Protein 1KZ1 (pdb70)

Nearest PDB structures (foldseek):
  1kz1-assembly1_C  TM=1.007E+00  e=3.378E-30  Schizosaccharomyces pombe
  1kyv-assembly1_E  TM=9.933E-01  e=1.433E-27  Schizosaccharomyces pombe
  1kz9-assembly1_E  TM=9.933E-01  e=2.061E-27  Schizosaccharomyces pombe
  1kz6-assembly1_E  TM=9.945E-01  e=3.344E-27  Schizosaccharomyces pombe
  1kz4-assembly1_E  TM=9.949E-01  e=1.191E-26  Schizosaccharomyces pombe

CATH classification: 3.40.50.960

Structure (mmCIF, N/CA/C/O backbone):
data_1KZ1
#
_entry.id   1KZ1
#
_cell.length_a   110.568
_cell.length_b   144.017
_cell.length_c   126.355
_cell.angle_alpha   90.00
_cell.angle_beta   90.00
_cell.angle_gamma   90.00
#
_symmetry.space_group_name_H-M   'C 2 2 21'
#
loop_
_entity.id
_entity.type
_entity.pdbx_description
1 polymer '6,7-Dimethyl-8-ribityllumazine Synthase'
2 water water
#
loop_
_atom_site.group_PDB
_atom_site.id
_atom_site.type_symbol
_atom_site.label_atom_id
_atom_site.label_alt_id
_atom_site.label_comp_id
_atom_site.label_asym_id
_atom_site.label_entity_id
_atom_site.label_seq_id
_atom_site.pdbx_PDB_ins_code
_atom_site.Cartn_x
_atom_site.Cartn_y
_atom_site.Cartn_z
_atom_site.occupancy
_atom_site.B_iso_or_equiv
_atom_site.auth_seq_id
_atom_site.auth_comp_id
_atom_site.auth_asym_id
_atom_site.auth_atom_id
_atom_site.pdbx_PDB_model_num
ATOM 1 N N . ASN A 1 9 ? 81.256 11.335 41.504 1.00 99.10 9 ASN A N 1
ATOM 2 C CA . ASN A 1 9 ? 82.145 10.269 40.967 1.00 100.05 9 ASN A CA 1
ATOM 3 C C . ASN A 1 9 ? 83.536 10.293 41.595 1.00 99.97 9 ASN A C 1
ATOM 4 O O . ASN A 1 9 ? 83.952 9.308 42.198 1.00 101.40 9 ASN A O 1
ATOM 9 N N . PRO A 1 10 ? 84.286 11.402 41.447 1.00 99.29 10 PRO A N 1
ATOM 10 C CA . PRO A 1 10 ? 85.613 11.394 42.069 1.00 98.11 10 PRO A CA 1
ATOM 11 C C . PRO A 1 10 ? 85.440 11.191 43.575 1.00 97.18 10 PRO A C 1
ATOM 12 O O . PRO A 1 10 ? 84.374 11.476 44.121 1.00 96.00 10 PRO A O 1
ATOM 16 N N . SER A 1 11 ? 86.480 10.707 44.246 1.00 97.30 11 SER A N 1
ATOM 17 C CA . SER A 1 11 ? 86.395 10.462 45.681 1.00 96.95 11 SER A CA 1
ATOM 18 C C . SER A 1 11 ? 86.816 11.613 46.606 1.00 96.19 11 SER A C 1
ATOM 19 O O . SER A 1 11 ? 85.980 12.298 47.208 1.00 97.34 11 SER A O 1
ATOM 22 N N . ASP A 1 12 ? 88.126 11.804 46.701 1.00 93.47 12 ASP A N 1
ATOM 23 C CA . ASP A 1 12 ? 88.770 12.770 47.568 1.00 89.52 12 ASP A CA 1
ATOM 24 C C . ASP A 1 12 ? 89.820 13.524 46.756 1.00 85.43 12 ASP A C 1
ATOM 25 O O . ASP A 1 12 ? 90.962 13.074 46.622 1.00 85.82 12 ASP A O 1
ATOM 30 N N . LEU A 1 13 ? 89.402 14.663 46.204 1.00 78.77 13 LEU A N 1
ATOM 31 C CA . LEU A 1 13 ? 90.236 15.535 45.375 1.00 67.95 13 LEU A CA 1
ATOM 32 C C . LEU A 1 13 ? 91.091 16.472 46.203 1.00 60.76 13 LEU A C 1
ATOM 33 O O . LEU A 1 13 ? 90.584 17.261 46.992 1.00 59.10 13 LEU A O 1
ATOM 38 N N . LYS A 1 14 ? 92.393 16.398 45.986 1.00 53.55 14 LYS A N 1
ATOM 39 C CA . LYS A 1 14 ? 93.346 17.203 46.726 1.00 49.21 14 LYS A CA 1
ATOM 40 C C . LYS A 1 14 ? 94.180 18.038 45.764 1.00 46.66 14 LYS A C 1
ATOM 41 O O . LYS A 1 14 ? 94.704 17.531 44.784 1.00 47.38 14 LYS A O 1
ATOM 47 N N . GLY A 1 15 ? 94.299 19.324 46.051 1.00 41.37 15 GLY A N 1
ATOM 48 C CA . GLY A 1 15 ? 95.046 20.198 45.175 1.00 42.03 15 GLY A CA 1
ATOM 49 C C . GLY A 1 15 ? 95.974 21.111 45.941 1.00 43.67 15 GLY A C 1
ATOM 50 O O . GLY A 1 15 ? 95.869 22.345 45.860 1.00 38.92 15 GLY A O 1
ATOM 51 N N . PRO A 1 16 ? 96.920 20.521 46.695 1.00 43.37 16 PRO A N 1
ATOM 52 C CA . PRO A 1 16 ? 97.880 21.305 47.482 1.00 45.03 16 PRO A CA 1
ATOM 53 C C . PRO A 1 16 ? 98.714 22.292 46.654 1.00 43.73 16 PRO A C 1
ATOM 54 O O . PRO A 1 16 ? 99.239 23.251 47.190 1.00 44.41 16 PRO A O 1
ATOM 58 N N . GLU A 1 17 ? 98.825 22.072 45.352 1.00 44.66 17 GLU A N 1
ATOM 59 C CA . GLU A 1 17 ? 99.594 22.983 44.503 1.00 49.14 17 GLU A CA 1
ATOM 60 C C . GLU A 1 17 ? 98.687 23.877 43.656 1.00 46.19 17 GLU A C 1
ATOM 61 O O . GLU A 1 17 ? 99.183 24.665 42.844 1.00 44.90 17 GLU A O 1
ATOM 67 N N . LEU A 1 18 ? 97.368 23.768 43.833 1.00 43.19 18 LEU A N 1
ATOM 68 C CA . LEU A 1 18 ? 96.463 24.603 43.038 1.00 39.75 18 LEU A CA 1
ATOM 69 C C . LEU A 1 18 ? 96.550 26.063 43.429 1.00 36.86 18 LEU A C 1
ATOM 70 O O . LEU A 1 18 ? 96.731 26.395 44.598 1.00 36.58 18 LEU A O 1
ATOM 75 N N . ARG A 1 19 ? 96.457 26.936 42.439 1.00 33.87 19 ARG A N 1
ATOM 76 C CA . ARG A 1 19 ? 96.454 28.372 42.693 1.00 36.35 19 ARG A CA 1
ATOM 77 C C . ARG A 1 19 ? 95.028 28.741 42.282 1.00 34.56 19 ARG A C 1
ATOM 78 O O . ARG A 1 19 ? 94.628 28.538 41.132 1.00 34.86 19 ARG A O 1
ATOM 86 N N . ILE A 1 20 ? 94.254 29.270 43.216 1.00 34.94 20 ILE A N 1
ATOM 87 C CA . ILE A 1 20 ? 92.860 29.589 42.937 1.00 32.78 20 ILE A CA 1
ATOM 88 C C . ILE A 1 20 ? 92.599 31.066 43.080 1.00 34.16 20 ILE A C 1
ATOM 89 O O . ILE A 1 20 ? 93.067 31.707 44.012 1.00 35.70 20 ILE A O 1
ATOM 94 N N . LEU A 1 21 ? 91.838 31.613 42.147 1.00 35.65 21 LEU A N 1
ATOM 95 C CA . LEU A 1 21 ? 91.481 33.010 42.236 1.00 31.24 21 LEU A CA 1
ATOM 96 C C . LEU A 1 21 ? 89.983 33.118 42.573 1.00 35.01 21 LEU A C 1
ATOM 97 O O . LEU A 1 21 ? 89.147 32.424 41.984 1.00 33.55 21 LEU A O 1
ATOM 102 N N . ILE A 1 22 ? 89.654 33.944 43.553 1.00 30.85 22 ILE A N 1
ATOM 103 C CA . ILE A 1 22 ? 88.257 34.202 43.848 1.00 31.95 22 ILE A CA 1
ATOM 104 C C . ILE A 1 22 ? 88.079 35.701 43.625 1.00 31.34 22 ILE A C 1
ATOM 105 O O . ILE A 1 22 ? 88.808 36.512 44.210 1.00 31.18 22 ILE A O 1
ATOM 110 N N . VAL A 1 23 ? 87.175 36.079 42.731 1.00 25.26 23 VAL A N 1
ATOM 111 C CA . VAL A 1 23 ? 86.871 37.509 42.521 1.00 26.62 23 VAL A CA 1
ATOM 112 C C . VAL A 1 23 ? 85.413 37.629 42.975 1.00 30.01 23 VAL A C 1
ATOM 113 O O . VAL A 1 23 ? 84.561 36.845 42.565 1.00 28.03 23 VAL A O 1
ATOM 117 N N . HIS A 1 24 ? 85.118 38.586 43.835 1.00 25.62 24 HIS A N 1
ATOM 118 C CA . HIS A 1 24 ? 83.750 38.699 44.317 1.00 27.75 24 HIS A CA 1
ATOM 119 C C . HIS A 1 24 ? 83.348 40.157 44.276 1.00 28.62 24 HIS A C 1
ATOM 120 O O . HIS A 1 24 ? 84.192 41.060 44.396 1.00 30.22 24 HIS A O 1
ATOM 127 N N . ALA A 1 25 ? 82.064 40.381 44.063 1.00 27.91 25 ALA A N 1
ATOM 128 C CA . ALA A 1 25 ? 81.523 41.723 43.993 1.00 29.42 25 ALA A CA 1
ATOM 129 C C . ALA A 1 25 ? 81.348 42.145 45.450 1.00 31.53 25 ALA A C 1
ATOM 130 O O . ALA A 1 25 ? 81.531 41.334 46.367 1.00 28.62 25 ALA A O 1
ATOM 132 N N . ARG A 1 26 ? 80.987 43.402 45.669 1.00 33.66 26 ARG A N 1
ATOM 133 C CA . ARG A 1 26 ? 80.788 43.852 47.025 1.00 38.02 26 ARG A CA 1
ATOM 134 C C . ARG A 1 26 ? 79.352 44.243 47.314 1.00 41.73 26 ARG A C 1
ATOM 135 O O . ARG A 1 26 ? 79.052 44.769 48.378 1.00 48.82 26 ARG A O 1
ATOM 143 N N . GLY A 1 27 ? 78.454 43.975 46.378 1.00 43.45 27 GLY A N 1
ATOM 144 C CA . GLY A 1 27 ? 77.058 44.284 46.642 1.00 46.93 27 GLY A CA 1
ATOM 145 C C . GLY A 1 27 ? 76.493 43.137 47.476 1.00 49.79 27 GLY A C 1
ATOM 146 O O . GLY A 1 27 ? 76.796 41.965 47.209 1.00 51.11 27 GLY A O 1
ATOM 147 N N . ASN A 1 28 ? 75.682 43.454 48.481 1.00 45.70 28 ASN A N 1
ATOM 148 C CA . ASN A 1 28 ? 75.079 42.434 49.343 1.00 46.97 28 ASN A CA 1
ATOM 149 C C . ASN A 1 28 ? 76.157 41.629 50.058 1.00 47.00 28 ASN A C 1
ATOM 150 O O . ASN A 1 28 ? 76.218 40.399 49.947 1.00 43.05 28 ASN A O 1
ATOM 155 N N . LEU A 1 29 ? 76.995 42.340 50.806 1.00 44.46 29 LEU A N 1
ATOM 156 C CA . LEU A 1 29 ? 78.073 41.723 51.545 1.00 44.27 29 LEU A CA 1
ATOM 157 C C . LEU A 1 29 ? 77.619 40.709 52.589 1.00 42.96 29 LEU A C 1
ATOM 158 O O . LEU A 1 29 ? 78.379 39.794 52.909 1.00 44.26 29 LEU A O 1
ATOM 163 N N . GLN A 1 30 ? 76.402 40.851 53.122 1.00 40.56 30 GLN A N 1
ATOM 164 C CA . GLN A 1 30 ? 75.911 39.887 54.111 1.00 41.99 30 GLN A CA 1
ATOM 165 C C . GLN A 1 30 ? 75.895 38.511 53.467 1.00 39.86 30 GLN A C 1
ATOM 166 O O . GLN A 1 30 ? 76.141 37.512 54.123 1.00 37.91 30 GLN A O 1
ATOM 172 N N . ALA A 1 31 ? 75.579 38.455 52.177 1.00 34.45 31 ALA A N 1
ATOM 173 C CA . ALA A 1 31 ? 75.537 37.159 51.500 1.00 36.02 31 ALA A CA 1
ATOM 174 C C . ALA A 1 31 ? 76.886 36.771 50.928 1.00 35.08 31 ALA A C 1
ATOM 175 O O . ALA A 1 31 ? 77.265 35.594 50.951 1.00 35.67 31 ALA A O 1
ATOM 177 N N . ILE A 1 32 ? 77.617 37.762 50.423 1.00 32.97 32 ILE A N 1
ATOM 178 C CA . ILE A 1 32 ? 78.927 37.498 49.807 1.00 34.91 32 ILE A CA 1
ATOM 179 C C . ILE A 1 32 ? 79.950 36.880 50.762 1.00 34.15 32 ILE A C 1
ATOM 180 O O . ILE A 1 32 ? 80.576 35.854 50.472 1.00 33.94 32 ILE A O 1
ATOM 185 N N . GLU A 1 33 ? 80.126 37.519 51.906 1.00 35.89 33 GLU A N 1
ATOM 186 C CA . GLU A 1 33 ? 81.100 37.052 52.885 1.00 35.91 33 GLU A CA 1
ATOM 187 C C . GLU A 1 33 ? 81.011 35.555 53.190 1.00 34.18 33 GLU A C 1
ATOM 188 O O . GLU A 1 33 ? 82.017 34.861 53.118 1.00 32.34 33 GLU A O 1
ATOM 194 N N . PRO A 1 34 ? 79.818 35.038 53.534 1.00 32.01 34 PRO A N 1
ATOM 195 C CA . PRO A 1 34 ? 79.733 33.598 53.820 1.00 34.21 34 PRO A CA 1
ATOM 196 C C . PRO A 1 34 ? 80.037 32.764 52.572 1.00 33.07 34 PRO A C 1
ATOM 197 O O . PRO A 1 34 ? 80.568 31.668 52.662 1.00 32.45 34 PRO A O 1
ATOM 201 N N . LEU A 1 35 ? 79.655 33.268 51.401 1.00 31.69 35 LEU A N 1
ATOM 202 C CA . LEU A 1 35 ? 79.930 32.500 50.191 1.00 31.83 35 LEU A CA 1
ATOM 203 C C . LEU A 1 35 ? 81.426 32.311 50.015 1.00 28.81 35 LEU A C 1
ATOM 204 O O . LEU A 1 35 ? 81.892 31.189 49.826 1.00 30.46 35 LEU A O 1
ATOM 209 N N . VAL A 1 36 ? 82.161 33.420 50.070 1.00 28.08 36 VAL A N 1
ATOM 210 C CA . VAL A 1 36 ? 83.613 33.403 49.921 1.00 30.35 36 VAL A CA 1
ATOM 211 C C . VAL A 1 36 ? 84.211 32.509 51.010 1.00 33.23 36 VAL A C 1
ATOM 212 O O . VAL A 1 36 ? 85.016 31.628 50.717 1.00 30.35 36 VAL A O 1
ATOM 216 N N . LYS A 1 37 ? 83.792 32.726 52.257 1.00 29.67 37 LYS A N 1
ATOM 217 C CA . LYS A 1 37 ? 84.276 31.936 53.376 1.00 34.36 37 LYS A CA 1
ATOM 218 C C . LYS A 1 37 ? 84.039 30.437 53.130 1.00 35.43 37 LYS A C 1
ATOM 219 O O . LYS A 1 37 ? 84.959 29.623 53.281 1.00 39.29 37 LYS A O 1
ATOM 225 N N . GLY A 1 38 ? 82.820 30.070 52.732 1.00 33.06 38 GLY A N 1
ATOM 226 C CA . GLY A 1 38 ? 82.522 28.665 52.456 1.00 31.84 38 GLY A CA 1
ATOM 227 C C . GLY A 1 38 ? 83.452 28.104 51.371 1.00 34.16 38 GLY A C 1
ATOM 228 O O . GLY A 1 38 ? 83.995 27.008 51.500 1.00 33.27 38 GLY A O 1
ATOM 229 N N . ALA A 1 39 ? 83.636 28.848 50.286 1.00 28.97 39 ALA A N 1
ATOM 230 C CA . ALA A 1 39 ? 84.520 28.389 49.204 1.00 35.33 39 ALA A CA 1
ATOM 231 C C . ALA A 1 39 ? 85.967 28.187 49.692 1.00 34.03 39 ALA A C 1
ATOM 232 O O . ALA A 1 39 ? 86.605 27.162 49.427 1.00 32.08 39 ALA A O 1
ATOM 234 N N . VAL A 1 40 ? 86.480 29.188 50.392 1.00 34.55 40 VAL A N 1
ATOM 235 C CA . VAL A 1 40 ? 87.840 29.118 50.888 1.00 34.79 40 VAL A CA 1
ATOM 236 C C . VAL A 1 40 ? 88.008 27.978 51.887 1.00 35.26 40 VAL A C 1
ATOM 237 O O . VAL A 1 40 ? 88.892 27.146 51.729 1.00 31.04 40 VAL A O 1
ATOM 241 N N . GLU A 1 41 ? 87.146 27.933 52.896 1.00 36.55 41 GLU A N 1
ATOM 242 C CA . GLU A 1 41 ? 87.259 26.897 53.909 1.00 40.98 41 GLU A CA 1
ATOM 243 C C . GLU A 1 41 ? 87.137 25.516 53.320 1.00 42.78 41 GLU A C 1
ATOM 244 O O . GLU A 1 41 ? 87.838 24.593 53.745 1.00 39.26 41 GLU A O 1
ATOM 250 N N . THR A 1 42 ? 86.238 25.365 52.350 1.00 37.87 42 THR A N 1
ATOM 251 C CA . THR A 1 42 ? 86.065 24.075 51.730 1.00 36.32 42 THR A CA 1
ATOM 252 C C . THR A 1 42 ? 87.311 23.656 50.973 1.00 36.92 42 THR A C 1
ATOM 253 O O . THR A 1 42 ? 87.737 22.497 51.049 1.00 36.45 42 THR A O 1
ATOM 257 N N . MET A 1 43 ? 87.907 24.590 50.241 1.00 35.20 43 MET A N 1
ATOM 258 C CA . MET A 1 43 ? 89.106 24.242 49.478 1.00 38.94 43 MET A CA 1
ATOM 259 C C . MET A 1 43 ? 90.261 23.871 50.413 1.00 37.47 43 MET A C 1
ATOM 260 O O . MET A 1 43 ? 90.966 22.886 50.196 1.00 36.01 43 MET A O 1
ATOM 265 N N . ILE A 1 44 ? 90.436 24.665 51.454 1.00 37.88 44 ILE A N 1
ATOM 266 C CA . ILE A 1 44 ? 91.503 24.406 52.397 1.00 43.34 44 ILE A CA 1
ATOM 267 C C . ILE A 1 44 ? 91.265 23.107 53.189 1.00 44.78 44 ILE A C 1
ATOM 268 O O . ILE A 1 44 ? 92.047 22.168 53.102 1.00 43.99 44 ILE A O 1
ATOM 273 N N . GLU A 1 45 ? 90.164 23.057 53.927 1.00 44.44 45 GLU A N 1
ATOM 274 C CA . GLU A 1 45 ? 89.869 21.928 54.795 1.00 49.06 45 GLU A CA 1
ATOM 275 C C . GLU A 1 45 ? 89.573 20.632 54.098 1.00 48.49 45 GLU A C 1
ATOM 276 O O . GLU A 1 45 ? 89.996 19.578 54.537 1.00 48.59 45 GLU A O 1
ATOM 282 N N . LYS A 1 46 ? 88.877 20.701 52.980 1.00 47.83 46 LYS A N 1
ATOM 283 C CA . LYS A 1 46 ? 88.499 19.480 52.316 1.00 46.65 46 LYS A CA 1
ATOM 284 C C . LYS A 1 46 ? 89.367 19.093 51.121 1.00 45.04 46 LYS A C 1
ATOM 285 O O . LYS A 1 46 ? 89.442 17.922 50.785 1.00 42.77 46 LYS A O 1
ATOM 291 N N . HIS A 1 47 ? 90.045 20.044 50.492 1.00 41.33 47 HIS A N 1
ATOM 292 C CA . HIS A 1 47 ? 90.842 19.697 49.316 1.00 40.90 47 HIS A CA 1
ATOM 293 C C . HIS A 1 47 ? 92.321 19.982 49.448 1.00 41.34 47 HIS A C 1
ATOM 294 O O . HIS A 1 47 ? 93.066 19.862 48.469 1.00 40.73 47 HIS A O 1
ATOM 301 N N . ASP A 1 48 ? 92.733 20.385 50.650 1.00 42.41 48 ASP A N 1
ATOM 302 C CA . ASP A 1 48 ? 94.132 20.658 50.931 1.00 46.08 48 ASP A CA 1
ATOM 303 C C . ASP A 1 48 ? 94.745 21.791 50.128 1.00 46.25 48 ASP A C 1
ATOM 304 O O . ASP A 1 48 ? 95.964 21.789 49.879 1.00 45.08 48 ASP A O 1
ATOM 309 N N . VAL A 1 49 ? 93.920 22.754 49.715 1.00 43.99 49 VAL A N 1
ATOM 310 C CA . VAL A 1 49 ? 94.446 23.883 48.968 1.00 37.66 49 VAL A CA 1
ATOM 311 C C . VAL A 1 49 ? 95.101 24.767 50.004 1.00 36.43 49 VAL A C 1
ATOM 312 O O . VAL A 1 49 ? 94.609 24.865 51.118 1.00 37.58 49 VAL A O 1
ATOM 316 N N . LYS A 1 50 ? 96.198 25.413 49.650 1.00 37.57 50 LYS A N 1
ATOM 317 C CA . LYS A 1 50 ? 96.895 26.262 50.616 1.00 39.91 50 LYS A CA 1
ATOM 318 C C . LYS A 1 50 ? 96.346 27.678 50.628 1.00 40.66 50 LYS A C 1
ATOM 319 O O . LYS A 1 50 ? 96.162 28.302 49.593 1.00 40.58 50 LYS A O 1
ATOM 325 N N . LEU A 1 51 ? 96.105 28.181 51.827 1.00 43.18 51 LEU A N 1
ATOM 326 C CA . LEU A 1 51 ? 95.585 29.517 52.023 1.00 46.40 51 LEU A CA 1
ATOM 327 C C . LEU A 1 51 ? 96.368 30.552 51.215 1.00 47.39 51 LEU A C 1
ATOM 328 O O . LEU A 1 51 ? 95.776 31.421 50.582 1.00 43.33 51 LEU A O 1
ATOM 333 N N . GLU A 1 52 ? 97.691 30.448 51.222 1.00 45.08 52 GLU A N 1
ATOM 334 C CA . GLU A 1 52 ? 98.515 31.411 50.510 1.00 46.52 52 GLU A CA 1
ATOM 335 C C . GLU A 1 52 ? 98.387 31.241 49.005 1.00 43.29 52 GLU A C 1
ATOM 336 O O . GLU A 1 52 ? 98.826 32.097 48.254 1.00 45.12 52 GLU A O 1
ATOM 342 N N . ASN A 1 53 ? 97.785 30.144 48.562 1.00 41.10 53 ASN A N 1
ATOM 343 C CA . ASN A 1 53 ? 97.627 29.920 47.119 1.00 42.18 53 ASN A CA 1
ATOM 344 C C . ASN A 1 53 ? 96.247 30.359 46.607 1.00 40.00 53 ASN A C 1
ATOM 345 O O . ASN A 1 53 ? 95.886 30.147 45.450 1.00 37.48 53 ASN A O 1
ATOM 350 N N . ILE A 1 54 ? 95.481 30.966 47.495 1.00 35.61 54 ILE A N 1
ATOM 351 C CA . ILE A 1 54 ? 94.159 31.442 47.137 1.00 38.69 54 ILE A CA 1
ATOM 352 C C . ILE A 1 54 ? 94.198 32.944 47.126 1.00 34.62 54 ILE A C 1
ATOM 353 O O . ILE A 1 54 ? 94.442 33.576 48.146 1.00 38.62 54 ILE A O 1
ATOM 358 N N . ASP A 1 55 ? 94.003 33.521 45.954 1.00 35.47 55 ASP A N 1
ATOM 359 C CA . ASP A 1 55 ? 93.984 34.968 45.825 1.00 35.09 55 ASP A CA 1
ATOM 360 C C . ASP A 1 55 ? 92.532 35.402 45.806 1.00 35.35 55 ASP A C 1
ATOM 361 O O . ASP A 1 55 ? 91.712 34.840 45.077 1.00 34.30 55 ASP A O 1
ATOM 366 N N . ILE A 1 56 ? 92.230 36.407 46.609 1.00 32.72 56 ILE A N 1
ATOM 367 C CA . ILE A 1 56 ? 90.888 36.923 46.719 1.00 34.62 56 ILE A CA 1
ATOM 368 C C . ILE A 1 56 ? 90.901 38.372 46.312 1.00 35.38 56 ILE A C 1
ATOM 369 O O . ILE A 1 56 ? 91.648 39.176 46.852 1.00 37.09 56 ILE A O 1
ATOM 374 N N . GLU A 1 57 ? 90.092 38.707 45.324 1.00 35.44 57 GLU A N 1
ATOM 375 C CA . GLU A 1 57 ? 90.033 40.073 44.861 1.00 36.53 57 GLU A CA 1
ATOM 376 C C . GLU A 1 57 ? 88.588 40.494 44.822 1.00 34.65 57 GLU A C 1
ATOM 377 O O . GLU A 1 57 ? 87.689 39.664 44.815 1.00 30.11 57 GLU A O 1
ATOM 383 N N . SER A 1 58 ? 88.356 41.788 44.795 1.00 33.33 58 SER A N 1
ATOM 384 C CA . SER A 1 58 ? 86.986 42.240 44.759 1.00 35.13 58 SER A CA 1
ATOM 385 C C . SER A 1 58 ? 86.823 43.291 43.666 1.00 36.25 58 SER A C 1
ATOM 386 O O . SER A 1 58 ? 87.802 43.886 43.193 1.00 36.57 58 SER A O 1
ATOM 389 N N . VAL A 1 59 ? 85.579 43.450 43.235 1.00 32.99 59 VAL A N 1
ATOM 390 C CA . VAL A 1 59 ? 85.191 44.434 42.256 1.00 31.31 59 VAL A CA 1
ATOM 391 C C . VAL A 1 59 ? 83.930 45.039 42.868 1.00 30.78 59 VAL A C 1
ATOM 392 O O . VAL A 1 59 ? 83.302 44.446 43.742 1.00 32.56 59 VAL A O 1
ATOM 396 N N . PRO A 1 60 ? 83.558 46.238 42.434 1.00 30.34 60 PRO A N 1
ATOM 397 C CA . PRO A 1 60 ? 82.377 46.876 42.994 1.00 33.80 60 PRO A CA 1
ATOM 398 C C . PRO A 1 60 ? 81.092 46.077 42.899 1.00 35.15 60 PRO A C 1
ATOM 399 O O . PRO A 1 60 ? 80.389 45.894 43.893 1.00 32.94 60 PRO A O 1
ATOM 403 N N . GLY A 1 61 ? 80.782 45.585 41.707 1.00 31.95 61 GLY A N 1
ATOM 404 C CA . GLY A 1 61 ? 79.524 44.894 41.555 1.00 31.97 61 GLY A CA 1
ATOM 405 C C . GLY A 1 61 ? 79.630 43.722 40.624 1.00 33.62 61 GLY A C 1
ATOM 406 O O . GLY A 1 61 ? 80.677 43.476 40.020 1.00 30.35 61 GLY A O 1
ATOM 407 N N . SER A 1 62 ? 78.528 42.998 40.504 1.00 28.34 62 SER A N 1
ATOM 408 C CA . SER A 1 62 ? 78.540 41.826 39.660 1.00 29.62 62 SER A CA 1
ATOM 409 C C . SER A 1 62 ? 78.903 42.132 38.226 1.00 26.90 62 SER A C 1
ATOM 410 O O . SER A 1 62 ? 79.513 41.322 37.573 1.00 27.42 62 SER A O 1
ATOM 413 N N . TRP A 1 63 ? 78.511 43.304 37.743 1.00 26.36 63 TRP A N 1
ATOM 414 C CA . TRP A 1 63 ? 78.813 43.679 36.380 1.00 28.96 63 TRP A CA 1
ATOM 415 C C . TRP A 1 63 ? 80.305 43.567 36.105 1.00 29.50 63 TRP A C 1
ATOM 416 O O . TRP A 1 63 ? 80.710 43.181 35.001 1.00 29.08 63 TRP A O 1
ATOM 427 N N . GLU A 1 64 ? 81.119 43.922 37.104 1.00 24.69 64 GLU A N 1
ATOM 428 C CA . GLU A 1 64 ? 82.569 43.927 36.943 1.00 29.58 64 GLU A CA 1
ATOM 429 C C . GLU A 1 64 ? 83.238 42.583 37.100 1.00 29.53 64 GLU A C 1
ATOM 430 O O . GLU A 1 64 ? 84.453 42.485 36.899 1.00 29.84 64 GLU A O 1
ATOM 436 N N . LEU A 1 65 ? 82.470 41.532 37.420 1.00 26.12 65 LEU A N 1
ATOM 437 C CA . LEU A 1 65 ? 83.108 40.231 37.578 1.00 27.38 65 LEU A CA 1
ATOM 438 C C . LEU A 1 65 ? 83.864 39.707 36.351 1.00 28.28 65 LEU A C 1
ATOM 439 O O . LEU A 1 65 ? 85.030 39.329 36.460 1.00 27.23 65 LEU A O 1
ATOM 444 N N . PRO A 1 66 ? 83.218 39.693 35.171 1.00 27.05 66 PRO A N 1
ATOM 445 C CA . PRO A 1 66 ? 83.964 39.165 34.027 1.00 28.79 66 PRO A CA 1
ATOM 446 C C . PRO A 1 66 ? 85.259 39.910 33.770 1.00 31.51 66 PRO A C 1
ATOM 447 O O . PRO A 1 66 ? 86.307 39.292 33.568 1.00 30.29 66 PRO A O 1
ATOM 451 N N . GLN A 1 67 ? 85.181 41.236 33.780 1.00 28.98 67 GLN A N 1
ATOM 452 C CA . GLN A 1 67 ? 86.356 42.033 33.534 1.00 34.24 67 GLN A CA 1
ATOM 453 C C . GLN A 1 67 ? 87.398 41.897 34.620 1.00 33.81 67 GLN A C 1
ATOM 454 O O . GLN A 1 67 ? 88.584 41.870 34.319 1.00 36.30 67 GLN A O 1
ATOM 460 N N . GLY A 1 68 ? 86.957 41.827 35.875 1.00 31.27 68 GLY A N 1
ATOM 461 C CA . GLY A 1 68 ? 87.888 41.684 36.982 1.00 29.21 68 GLY A CA 1
ATOM 462 C C . GLY A 1 68 ? 88.641 40.377 36.825 1.00 31.40 68 GLY A C 1
ATOM 463 O O . GLY A 1 68 ? 89.851 40.328 36.966 1.00 34.49 68 GLY A O 1
ATOM 464 N N . ILE A 1 69 ? 87.925 39.311 36.503 1.00 26.22 69 ILE A N 1
ATOM 465 C CA . ILE A 1 69 ? 88.563 38.016 36.301 1.00 30.67 69 ILE A CA 1
ATOM 466 C C . ILE A 1 69 ? 89.501 38.028 35.100 1.00 34.22 69 ILE A C 1
ATOM 467 O O . ILE A 1 69 ? 90.624 37.523 35.177 1.00 33.24 69 ILE A O 1
ATOM 472 N N . ARG A 1 70 ? 89.045 38.618 34.000 1.00 31.89 70 ARG A N 1
ATOM 473 C CA . ARG A 1 70 ? 89.829 38.640 32.793 1.00 40.02 70 ARG A CA 1
ATOM 474 C C . ARG A 1 70 ? 91.153 39.339 33.052 1.00 39.13 70 ARG A C 1
ATOM 475 O O . ARG A 1 70 ? 92.216 38.865 32.646 1.00 40.76 70 ARG A O 1
ATOM 483 N N . ALA A 1 71 ? 91.076 40.463 33.740 1.00 38.02 71 ALA A N 1
ATOM 484 C CA . ALA A 1 71 ? 92.265 41.209 34.070 1.00 42.90 71 ALA A CA 1
ATOM 485 C C . ALA A 1 71 ? 93.200 40.366 34.919 1.00 42.45 71 ALA A C 1
ATOM 486 O O . ALA A 1 71 ? 94.388 40.280 34.632 1.00 46.52 71 ALA A O 1
ATOM 488 N N . SER A 1 72 ? 92.676 39.735 35.965 1.00 40.84 72 SER A N 1
ATOM 489 C CA . SER A 1 72 ? 93.542 38.959 36.850 1.00 39.82 72 SER A CA 1
ATOM 490 C C . SER A 1 72 ? 94.164 37.731 36.235 1.00 39.82 72 SER A C 1
ATOM 491 O O . SER A 1 72 ? 95.331 37.447 36.505 1.00 41.52 72 SER A O 1
ATOM 494 N N . ILE A 1 73 ? 93.424 36.986 35.426 1.00 37.84 73 ILE A N 1
ATOM 495 C CA . ILE A 1 73 ? 94.037 35.812 34.853 1.00 41.20 73 ILE A CA 1
ATOM 496 C C . ILE A 1 73 ? 95.041 36.171 33.772 1.00 42.11 73 ILE A C 1
ATOM 497 O O . ILE A 1 73 ? 95.800 35.319 33.338 1.00 41.71 73 ILE A O 1
ATOM 502 N N . ALA A 1 74 ? 95.060 37.437 33.364 1.00 43.53 74 ALA A N 1
ATOM 503 C CA . ALA A 1 74 ? 96.018 37.903 32.360 1.00 50.40 74 ALA A CA 1
ATOM 504 C C . ALA A 1 74 ? 97.307 38.215 33.094 1.00 52.66 74 ALA A C 1
ATOM 505 O O . ALA A 1 74 ? 98.379 38.051 32.547 1.00 54.89 74 ALA A O 1
ATOM 507 N N . ARG A 1 75 ? 97.191 38.660 34.344 1.00 56.52 75 ARG A N 1
ATOM 508 C CA . ARG A 1 75 ? 98.353 38.991 35.167 1.00 60.00 75 ARG A CA 1
ATOM 509 C C . ARG A 1 75 ? 99.019 37.762 35.782 1.00 60.20 75 ARG A C 1
ATOM 510 O O . ARG A 1 75 ? 100.218 37.566 35.629 1.00 60.43 75 ARG A O 1
ATOM 518 N N . ASN A 1 76 ? 98.247 36.935 36.479 1.00 58.46 76 ASN A N 1
ATOM 519 C CA . ASN A 1 76 ? 98.807 35.758 37.117 1.00 56.04 76 ASN A CA 1
ATOM 520 C C . ASN A 1 76 ? 98.237 34.482 36.554 1.00 54.61 76 ASN A C 1
ATOM 521 O O . ASN A 1 76 ? 97.274 34.507 35.807 1.00 57.32 76 ASN A O 1
ATOM 526 N N . THR A 1 77 ? 98.828 33.360 36.947 1.00 49.53 77 THR A N 1
ATOM 527 C CA . THR A 1 77 ? 98.389 32.061 36.495 1.00 47.32 77 THR A CA 1
ATOM 528 C C . THR A 1 77 ? 97.589 31.382 37.586 1.00 45.84 77 THR A C 1
ATOM 529 O O . THR A 1 77 ? 98.056 31.227 38.715 1.00 42.78 77 THR A O 1
ATOM 533 N N . TYR A 1 78 ? 96.372 30.985 37.246 1.00 37.55 78 TYR A N 1
ATOM 534 C CA . TYR A 1 78 ? 95.514 30.335 38.203 1.00 36.27 78 TYR A CA 1
ATOM 535 C C . TYR A 1 78 ? 95.027 29.050 37.609 1.00 34.61 78 TYR A C 1
ATOM 536 O O . TYR A 1 78 ? 94.876 28.947 36.398 1.00 36.61 78 TYR A O 1
ATOM 545 N N . ASP A 1 79 ? 94.795 28.058 38.453 1.00 31.28 79 ASP A N 1
ATOM 546 C CA . ASP A 1 79 ? 94.262 26.794 37.966 1.00 32.47 79 ASP A CA 1
ATOM 547 C C . ASP A 1 79 ? 92.750 26.860 37.843 1.00 32.45 79 ASP A C 1
ATOM 548 O O . ASP A 1 79 ? 92.157 26.109 37.090 1.00 34.09 79 ASP A O 1
ATOM 553 N N . ALA A 1 80 ? 92.125 27.755 38.591 1.00 31.25 80 ALA A N 1
ATOM 554 C CA . ALA A 1 80 ? 90.681 27.896 38.503 1.00 31.98 80 ALA A CA 1
ATOM 555 C C . ALA A 1 80 ? 90.311 29.229 39.140 1.00 30.76 80 ALA A C 1
ATOM 556 O O . ALA A 1 80 ? 91.083 29.809 39.899 1.00 30.68 80 ALA A O 1
ATOM 558 N N . VAL A 1 81 ? 89.126 29.702 38.813 1.00 28.25 81 VAL A N 1
ATOM 559 C CA . VAL A 1 81 ? 88.635 30.974 39.290 1.00 26.74 81 VAL A CA 1
ATOM 560 C C . VAL A 1 81 ? 87.185 30.771 39.710 1.00 28.93 81 VAL A C 1
ATOM 561 O O . VAL A 1 81 ? 86.467 29.963 39.119 1.00 29.72 81 VAL A O 1
ATOM 565 N N . ILE A 1 82 ? 86.779 31.458 40.775 1.00 29.36 82 ILE A N 1
ATOM 566 C CA . ILE A 1 82 ? 85.389 31.433 41.221 1.00 28.57 82 ILE A CA 1
ATOM 567 C C . ILE A 1 82 ? 84.986 32.915 41.180 1.00 30.57 82 ILE A C 1
ATOM 568 O O . ILE A 1 82 ? 85.680 33.762 41.735 1.00 27.61 82 ILE A O 1
ATOM 573 N N . GLY A 1 83 ? 83.903 33.223 40.480 1.00 26.61 83 GLY A N 1
ATOM 574 C CA . GLY A 1 83 ? 83.436 34.597 40.406 1.00 24.09 83 GLY A CA 1
ATOM 575 C C . GLY A 1 83 ? 82.189 34.617 41.265 1.00 27.90 83 GLY A C 1
ATOM 576 O O . GLY A 1 83 ? 81.227 33.893 41.001 1.00 27.79 83 GLY A O 1
ATOM 577 N N . ILE A 1 84 ? 82.202 35.448 42.294 1.00 26.62 84 ILE A N 1
ATOM 578 C CA . ILE A 1 84 ? 81.096 35.458 43.227 1.00 29.32 84 ILE A CA 1
ATOM 579 C C . ILE A 1 84 ? 80.403 36.790 43.259 1.00 28.21 84 ILE A C 1
ATOM 580 O O . ILE A 1 84 ? 81.026 37.849 43.354 1.00 27.34 84 ILE A O 1
ATOM 585 N N . GLY A 1 85 ? 79.088 36.735 43.173 1.00 27.63 85 GLY A N 1
ATOM 586 C CA . GLY A 1 85 ? 78.320 37.961 43.247 1.00 26.79 85 GLY A CA 1
ATOM 587 C C . GLY A 1 85 ? 76.892 37.581 43.576 1.00 27.78 85 GLY A C 1
ATOM 588 O O . GLY A 1 85 ? 76.509 36.415 43.467 1.00 29.01 85 GLY A O 1
ATOM 589 N N . VAL A 1 86 ? 76.116 38.556 44.009 1.00 27.76 86 VAL A N 1
ATOM 590 C CA . VAL A 1 86 ? 74.720 38.311 44.359 1.00 29.82 86 VAL A CA 1
ATOM 591 C C . VAL A 1 86 ? 73.861 39.378 43.697 1.00 32.10 86 VAL A C 1
ATOM 592 O O . VAL A 1 86 ? 74.036 40.589 43.921 1.00 30.75 86 VAL A O 1
ATOM 596 N N . LEU A 1 87 ? 72.970 38.932 42.826 1.00 29.54 87 LEU A N 1
ATOM 597 C CA . LEU A 1 87 ? 72.066 39.843 42.154 1.00 29.39 87 LEU A CA 1
ATOM 598 C C . LEU A 1 87 ? 70.676 39.527 42.684 1.00 31.26 87 LEU A C 1
ATOM 599 O O . LEU A 1 87 ? 70.241 38.376 42.724 1.00 27.30 87 LEU A O 1
ATOM 604 N N . ILE A 1 88 ? 69.997 40.569 43.110 1.00 31.10 88 ILE A N 1
ATOM 605 C CA . ILE A 1 88 ? 68.673 40.426 43.658 1.00 30.73 88 ILE A CA 1
ATOM 606 C C . ILE A 1 88 ? 67.744 41.209 42.788 1.00 31.07 88 ILE A C 1
ATOM 607 O O . ILE A 1 88 ? 68.006 42.368 42.490 1.00 28.47 88 ILE A O 1
ATOM 612 N N . LYS A 1 89 ? 66.672 40.562 42.347 1.00 29.79 89 LYS A N 1
ATOM 613 C CA . LYS A 1 89 ? 65.701 41.225 41.502 1.00 32.10 89 LYS A CA 1
ATOM 614 C C . LYS A 1 89 ? 65.189 42.529 42.190 1.00 34.08 89 LYS A C 1
ATOM 615 O O . LYS A 1 89 ? 64.819 42.533 43.357 1.00 31.67 89 LYS A O 1
ATOM 621 N N . GLY A 1 90 ? 65.208 43.639 41.457 1.00 37.30 90 GLY A N 1
ATOM 622 C CA . GLY A 1 90 ? 64.759 44.904 42.013 1.00 34.72 90 GLY A CA 1
ATOM 623 C C . GLY A 1 90 ? 63.475 45.351 41.343 1.00 34.95 90 GLY A C 1
ATOM 624 O O . GLY A 1 90 ? 62.742 44.538 40.792 1.00 38.94 90 GLY A O 1
ATOM 625 N N . SER A 1 91 ? 63.231 46.656 41.361 1.00 36.05 91 SER A N 1
ATOM 626 C CA . SER A 1 91 ? 62.023 47.264 40.790 1.00 37.75 91 SER A CA 1
ATOM 627 C C . SER A 1 91 ? 62.105 47.463 39.300 1.00 36.01 91 SER A C 1
ATOM 628 O O . SER A 1 91 ? 61.092 47.659 38.642 1.00 38.36 91 SER A O 1
ATOM 631 N N . THR A 1 92 ? 63.312 47.444 38.756 1.00 35.09 92 THR A N 1
ATOM 632 C CA . THR A 1 92 ? 63.446 47.663 37.310 1.00 36.83 92 THR A CA 1
ATOM 633 C C . THR A 1 92 ? 63.808 46.373 36.601 1.00 35.66 92 THR A C 1
ATOM 634 O O . THR A 1 92 ? 63.716 45.289 37.177 1.00 37.70 92 THR A O 1
ATOM 638 N N . MET A 1 93 ? 64.242 46.491 35.354 1.00 31.48 93 MET A N 1
ATOM 639 C CA . MET A 1 93 ? 64.630 45.309 34.581 1.00 32.46 93 MET A CA 1
ATOM 640 C C . MET A 1 93 ? 66.127 45.127 34.644 1.00 28.69 93 MET A C 1
ATOM 641 O O . MET A 1 93 ? 66.689 44.322 33.918 1.00 33.36 93 MET A O 1
ATOM 646 N N . HIS A 1 94 ? 66.769 45.885 35.519 1.00 28.48 94 HIS A N 1
ATOM 647 C CA . HIS A 1 94 ? 68.214 45.832 35.646 1.00 31.83 94 HIS A CA 1
ATOM 648 C C . HIS A 1 94 ? 68.697 44.405 35.938 1.00 30.98 94 HIS A C 1
ATOM 649 O O . HIS A 1 94 ? 69.596 43.883 35.295 1.00 29.63 94 HIS A O 1
ATOM 656 N N . PHE A 1 95 ? 68.072 43.786 36.924 1.00 29.00 95 PHE A N 1
ATOM 657 C CA . PHE A 1 95 ? 68.427 42.447 37.356 1.00 29.96 95 PHE A CA 1
ATOM 658 C C . PHE A 1 95 ? 68.458 41.468 36.188 1.00 27.57 95 PHE A C 1
ATOM 659 O O . PHE A 1 95 ? 69.402 40.713 36.036 1.00 29.43 95 PHE A O 1
ATOM 667 N N . GLU A 1 96 ? 67.407 41.474 35.380 1.00 26.99 96 GLU A N 1
ATOM 668 C CA . GLU A 1 96 ? 67.308 40.518 34.292 1.00 31.70 96 GLU A CA 1
ATOM 669 C C . GLU A 1 96 ? 68.411 40.692 33.294 1.00 33.44 96 GLU A C 1
ATOM 670 O O . GLU A 1 96 ? 69.043 39.714 32.909 1.00 32.20 96 GLU A O 1
ATOM 676 N N . TYR A 1 97 ? 68.651 41.939 32.885 1.00 30.14 97 TYR A N 1
ATOM 677 C CA . TYR A 1 97 ? 69.673 42.186 31.877 1.00 30.93 97 TYR A CA 1
ATOM 678 C C . TYR A 1 97 ? 71.086 41.992 32.373 1.00 28.92 97 TYR A C 1
ATOM 679 O O . TYR A 1 97 ? 71.928 41.424 31.646 1.00 28.02 97 TYR A O 1
ATOM 688 N N . ILE A 1 98 ? 71.388 42.401 33.602 1.00 26.61 98 ILE A N 1
ATOM 689 C CA . ILE A 1 98 ? 72.765 42.211 33.957 1.00 29.07 98 ILE A CA 1
ATOM 690 C C . ILE A 1 98 ? 73.033 40.775 34.371 1.00 27.71 98 ILE A C 1
ATOM 691 O O . ILE A 1 98 ? 74.136 40.296 34.177 1.00 26.18 98 ILE A O 1
ATOM 696 N N . SER A 1 99 ? 72.028 40.083 34.922 1.00 26.26 99 SER A N 1
ATOM 697 C CA . SER A 1 99 ? 72.220 38.672 35.282 1.00 28.67 99 SER A CA 1
ATOM 698 C C . SER A 1 99 ? 72.641 37.907 34.042 1.00 25.85 99 SER A C 1
ATOM 699 O O . SER A 1 99 ? 73.609 37.179 34.030 1.00 25.69 99 SER A O 1
ATOM 702 N N . GLU A 1 100 ? 71.898 38.111 32.974 1.00 27.61 100 GLU A N 1
ATOM 703 C CA . GLU A 1 100 ? 72.191 37.424 31.752 1.00 28.76 100 GLU A CA 1
ATOM 704 C C . GLU A 1 100 ? 73.569 37.782 31.221 1.00 29.40 100 GLU A C 1
ATOM 705 O O . GLU A 1 100 ? 74.352 36.898 30.841 1.00 29.09 100 GLU A O 1
ATOM 711 N N . ALA A 1 101 ? 73.870 39.077 31.205 1.00 25.55 101 ALA A N 1
ATOM 712 C CA . ALA A 1 101 ? 75.149 39.534 30.667 1.00 29.05 101 ALA A CA 1
ATOM 713 C C . ALA A 1 101 ? 76.324 39.043 31.518 1.00 27.50 101 ALA A C 1
ATOM 714 O O . ALA A 1 101 ? 77.323 38.607 30.984 1.00 25.26 101 ALA A O 1
ATOM 716 N N . VAL A 1 102 ? 76.187 39.081 32.840 1.00 27.17 102 VAL A N 1
ATOM 717 C CA . VAL A 1 102 ? 77.280 38.616 33.676 1.00 25.45 102 VAL A CA 1
ATOM 718 C C . VAL A 1 102 ? 77.472 37.098 33.547 1.00 27.57 102 VAL A C 1
ATOM 719 O O . VAL A 1 102 ? 78.601 36.604 33.416 1.00 26.34 102 VAL A O 1
ATOM 723 N N . VAL A 1 103 ? 76.375 36.354 33.531 1.00 22.95 103 VAL A N 1
ATOM 724 C CA . VAL A 1 103 ? 76.540 34.914 33.399 1.00 27.52 103 VAL A CA 1
ATOM 725 C C . VAL A 1 103 ? 77.232 34.576 32.072 1.00 26.02 103 VAL A C 1
ATOM 726 O O . VAL A 1 103 ? 78.144 33.715 32.019 1.00 24.53 103 VAL A O 1
ATOM 730 N N A HIS A 1 104 ? 76.798 35.248 31.010 0.50 23.02 104 HIS A N 1
ATOM 731 N N B HIS A 1 104 ? 76.799 35.223 31.001 0.50 23.69 104 HIS A N 1
ATOM 732 C CA A HIS A 1 104 ? 77.393 35.046 29.689 0.50 25.93 104 HIS A CA 1
ATOM 733 C CA B HIS A 1 104 ? 77.419 34.971 29.709 0.50 26.94 104 HIS A CA 1
ATOM 734 C C A HIS A 1 104 ? 78.860 35.465 29.719 0.50 25.69 104 HIS A C 1
ATOM 735 C C B HIS A 1 104 ? 78.870 35.466 29.706 0.50 26.24 104 HIS A C 1
ATOM 736 O O A HIS A 1 104 ? 79.722 34.773 29.174 0.50 25.89 104 HIS A O 1
ATOM 737 O O B HIS A 1 104 ? 79.738 34.820 29.122 0.50 26.22 104 HIS A O 1
ATOM 750 N N . GLY A 1 105 ? 79.130 36.590 30.378 1.00 26.42 105 GLY A N 1
ATOM 751 C CA . GLY A 1 105 ? 80.491 37.116 30.450 1.00 25.41 105 GLY A CA 1
ATOM 752 C C . GLY A 1 105 ? 81.409 36.116 31.140 1.00 24.97 105 GLY A C 1
ATOM 753 O O . GLY A 1 105 ? 82.518 35.870 30.685 1.00 27.36 105 GLY A O 1
ATOM 754 N N . LEU A 1 106 ? 80.952 35.542 32.251 1.00 23.29 106 LEU A N 1
ATOM 755 C CA . LEU A 1 106 ? 81.762 34.575 32.980 1.00 26.76 106 LEU A CA 1
ATOM 756 C C . LEU A 1 106 ? 82.076 33.318 32.178 1.00 27.77 106 LEU A C 1
ATOM 757 O O . LEU A 1 106 ? 83.200 32.793 32.236 1.00 27.43 106 LEU A O 1
ATOM 762 N N . MET A 1 107 ? 81.082 32.837 31.434 1.00 25.62 107 MET A N 1
ATOM 763 C CA . MET A 1 107 ? 81.254 31.635 30.612 1.00 23.60 107 MET A CA 1
ATOM 764 C C . MET A 1 107 ? 82.279 32.005 29.522 1.00 28.86 107 MET A C 1
ATOM 765 O O . MET A 1 107 ? 83.202 31.215 29.218 1.00 26.08 107 MET A O 1
ATOM 770 N N . ARG A 1 108 ? 82.109 33.203 28.949 1.00 23.36 108 ARG A N 1
ATOM 771 C CA . ARG A 1 108 ? 83.004 33.656 27.910 1.00 28.04 108 ARG A CA 1
ATOM 772 C C . ARG A 1 108 ? 84.464 33.748 28.363 1.00 28.42 108 ARG A C 1
ATOM 773 O O . ARG A 1 108 ? 85.384 33.309 27.654 1.00 29.96 108 ARG A O 1
ATOM 781 N N . VAL A 1 109 ? 84.689 34.345 29.529 1.00 27.07 109 VAL A N 1
ATOM 782 C CA . VAL A 1 109 ? 86.055 34.491 30.013 1.00 31.26 109 VAL A CA 1
ATOM 783 C C . VAL A 1 109 ? 86.703 33.127 30.236 1.00 30.93 109 VAL A C 1
ATOM 784 O O . VAL A 1 109 ? 87.875 32.938 29.943 1.00 32.30 109 VAL A O 1
ATOM 788 N N . GLY A 1 110 ? 85.930 32.172 30.736 1.00 27.87 110 GLY A N 1
ATOM 789 C CA . GLY A 1 110 ? 86.465 30.844 30.948 1.00 31.70 110 GLY A CA 1
ATOM 790 C C . GLY A 1 110 ? 86.803 30.136 29.641 1.00 29.14 110 GLY A C 1
ATOM 791 O O . GLY A 1 110 ? 87.869 29.545 29.522 1.00 30.33 110 GLY A O 1
ATOM 792 N N . LEU A 1 111 ? 85.896 30.179 28.671 1.00 27.16 111 LEU A N 1
ATOM 793 C CA . LEU A 1 111 ? 86.118 29.533 27.389 1.00 27.58 111 LEU A CA 1
ATOM 794 C C . LEU A 1 111 ? 87.245 30.232 26.630 1.00 29.26 111 LEU A C 1
ATOM 795 O O . LEU A 1 111 ? 88.077 29.580 26.014 1.00 31.25 111 LEU A O 1
ATOM 800 N N . ASP A 1 112 ? 87.277 31.556 26.686 1.00 27.71 112 ASP A N 1
ATOM 801 C CA . ASP A 1 112 ? 88.327 32.315 26.016 1.00 28.58 112 ASP A CA 1
ATOM 802 C C . ASP A 1 112 ? 89.715 32.000 26.569 1.00 31.81 112 ASP A C 1
ATOM 803 O O . ASP A 1 112 ? 90.663 31.816 25.829 1.00 30.34 112 ASP A O 1
ATOM 808 N N . SER A 1 113 ? 89.821 31.958 27.886 1.00 28.01 113 SER A N 1
ATOM 809 C CA . SER A 1 113 ? 91.100 31.776 28.524 1.00 32.39 113 SER A CA 1
ATOM 810 C C . SER A 1 113 ? 91.525 30.341 28.745 1.00 34.70 113 SER A C 1
ATOM 811 O O . SER A 1 113 ? 92.704 30.085 28.903 1.00 34.43 113 SER A O 1
ATOM 814 N N . GLY A 1 114 ? 90.583 29.403 28.759 1.00 31.97 114 GLY A N 1
ATOM 815 C CA . GLY A 1 114 ? 90.957 28.032 29.028 1.00 32.26 114 GLY A CA 1
ATOM 816 C C . GLY A 1 114 ? 91.101 27.824 30.531 1.00 33.15 114 GLY A C 1
ATOM 817 O O . GLY A 1 114 ? 91.506 26.766 30.986 1.00 35.28 114 GLY A O 1
ATOM 818 N N . VAL A 1 115 ? 90.790 28.847 31.319 1.00 31.72 115 VAL A N 1
ATOM 819 C CA . VAL A 1 115 ? 90.873 28.701 32.761 1.00 30.58 115 VAL A CA 1
ATOM 820 C C . VAL A 1 115 ? 89.459 28.430 33.307 1.00 30.00 115 VAL A C 1
ATOM 821 O O . VAL A 1 115 ? 88.542 29.192 33.071 1.00 31.33 115 VAL A O 1
ATOM 825 N N . PRO A 1 116 ? 89.281 27.337 34.043 1.00 29.92 116 PRO A N 1
ATOM 826 C CA . PRO A 1 116 ? 87.958 27.019 34.600 1.00 33.27 116 PRO A CA 1
ATOM 827 C C . PRO A 1 116 ? 87.429 28.188 35.408 1.00 31.62 116 PRO A C 1
ATOM 828 O O . PRO A 1 116 ? 88.114 28.699 36.294 1.00 27.63 116 PRO A O 1
ATOM 832 N N . VAL A 1 117 ? 86.221 28.632 35.100 1.00 30.73 117 VAL A N 1
ATOM 833 C CA . VAL A 1 117 ? 85.638 29.722 35.866 1.00 31.09 117 VAL A CA 1
ATOM 834 C C . VAL A 1 117 ? 84.388 29.153 36.476 1.00 30.88 117 VAL A C 1
ATOM 835 O O . VAL A 1 117 ? 83.486 28.724 35.756 1.00 30.91 117 VAL A O 1
ATOM 839 N N . ILE A 1 118 ? 84.348 29.103 37.802 1.00 25.46 118 ILE A N 1
ATOM 840 C CA . ILE A 1 118 ? 83.200 28.557 38.488 1.00 26.62 118 ILE A CA 1
ATOM 841 C C . ILE A 1 118 ? 82.199 29.689 38.719 1.00 28.41 118 ILE A C 1
ATOM 842 O O . ILE A 1 118 ? 82.561 30.759 39.198 1.00 28.55 118 ILE A O 1
ATOM 847 N N . LEU A 1 119 ? 80.946 29.455 38.347 1.00 31.02 119 LEU A N 1
ATOM 848 C CA . LEU A 1 119 ? 79.905 30.462 38.534 1.00 30.39 119 LEU A CA 1
ATOM 849 C C . LEU A 1 119 ? 79.497 30.505 39.996 1.00 28.69 119 LEU A C 1
ATOM 850 O O . LEU A 1 119 ? 78.956 29.536 40.531 1.00 33.17 119 LEU A O 1
ATOM 855 N N . GLY A 1 120 ? 79.745 31.629 40.645 1.00 25.56 120 GLY A N 1
ATOM 856 C CA . GLY A 1 120 ? 79.369 31.769 42.061 1.00 26.08 120 GLY A CA 1
ATOM 857 C C . GLY A 1 120 ? 78.405 32.946 42.166 1.00 27.86 120 GLY A C 1
ATOM 858 O O . GLY A 1 120 ? 78.410 33.721 43.117 1.00 27.30 120 GLY A O 1
ATOM 859 N N . LEU A 1 121 ? 77.561 33.073 41.152 1.00 25.34 121 LEU A N 1
ATOM 860 C CA . LEU A 1 121 ? 76.604 34.156 41.084 1.00 28.57 121 LEU A CA 1
ATOM 861 C C . LEU A 1 121 ? 75.233 33.701 41.545 1.00 31.61 121 LEU A C 1
ATOM 862 O O . LEU A 1 121 ? 74.683 32.744 41.018 1.00 31.65 121 LEU A O 1
ATOM 867 N N . LEU A 1 122 ? 74.683 34.374 42.550 1.00 28.96 122 LEU A N 1
ATOM 868 C CA . LEU A 1 122 ? 73.331 34.054 42.988 1.00 26.24 122 LEU A CA 1
ATOM 869 C C . LEU A 1 122 ? 72.452 35.055 42.249 1.00 26.15 122 LEU A C 1
ATOM 870 O O . LEU A 1 122 ? 72.758 36.256 42.194 1.00 27.40 122 LEU A O 1
ATOM 875 N N . THR A 1 123 ? 71.367 34.564 41.672 1.00 23.98 123 THR A N 1
ATOM 876 C CA . THR A 1 123 ? 70.430 35.415 40.929 1.00 25.95 123 THR A CA 1
ATOM 877 C C . THR A 1 123 ? 69.101 35.086 41.593 1.00 26.02 123 THR A C 1
ATOM 878 O O . THR A 1 123 ? 68.413 34.130 41.223 1.00 29.53 123 THR A O 1
ATOM 882 N N . VAL A 1 124 ? 68.770 35.887 42.597 1.00 26.66 124 VAL A N 1
ATOM 883 C CA . VAL A 1 124 ? 67.610 35.610 43.407 1.00 29.28 124 VAL A CA 1
ATOM 884 C C . VAL A 1 124 ? 66.565 36.690 43.369 1.00 30.67 124 VAL A C 1
ATOM 885 O O . VAL A 1 124 ? 66.821 37.815 42.892 1.00 30.15 124 VAL A O 1
ATOM 889 N N . LEU A 1 125 ? 65.397 36.345 43.903 1.00 31.31 125 LEU A N 1
ATOM 890 C CA . LEU A 1 125 ? 64.254 37.265 43.931 1.00 33.76 125 LEU A CA 1
ATOM 891 C C . LEU A 1 125 ? 64.285 38.149 45.146 1.00 35.92 125 LEU A C 1
ATOM 892 O O . LEU A 1 125 ? 63.681 39.208 45.148 1.00 39.03 125 LEU A O 1
ATOM 897 N N . ASN A 1 126 ? 64.975 37.720 46.193 1.00 31.96 126 ASN A N 1
ATOM 898 C CA . ASN A 1 126 ? 65.018 38.550 47.383 1.00 34.57 126 ASN A CA 1
ATOM 899 C C . ASN A 1 126 ? 66.198 38.156 48.224 1.00 35.21 126 ASN A C 1
ATOM 900 O O . ASN A 1 126 ? 66.801 37.111 48.002 1.00 32.76 126 ASN A O 1
ATOM 905 N N . GLU A 1 127 ? 66.527 39.005 49.185 1.00 38.05 127 GLU A N 1
ATOM 906 C CA . GLU A 1 127 ? 67.666 38.778 50.025 1.00 36.92 127 GLU A CA 1
ATOM 907 C C . GLU A 1 127 ? 67.580 37.482 50.802 1.00 37.69 127 GLU A C 1
ATOM 908 O O . GLU A 1 127 ? 68.593 36.818 50.988 1.00 35.99 127 GLU A O 1
ATOM 914 N N . GLU A 1 128 ? 66.379 37.109 51.243 1.00 37.40 128 GLU A N 1
ATOM 915 C CA . GLU A 1 128 ? 66.211 35.867 51.998 1.00 39.83 128 GLU A CA 1
ATOM 916 C C . GLU A 1 128 ? 66.772 34.677 51.206 1.00 37.85 128 GLU A C 1
ATOM 917 O O . GLU A 1 128 ? 67.466 33.828 51.754 1.00 34.22 128 GLU A O 1
ATOM 923 N N . GLN A 1 129 ? 66.462 34.627 49.914 1.00 33.65 129 GLN A N 1
ATOM 924 C CA . GLN A 1 129 ? 66.936 33.537 49.083 1.00 35.01 129 GLN A CA 1
ATOM 925 C C . GLN A 1 129 ? 68.452 33.525 48.990 1.00 30.82 129 GLN A C 1
ATOM 926 O O . GLN A 1 129 ? 69.067 32.464 48.896 1.00 31.70 129 GLN A O 1
ATOM 932 N N . ALA A 1 130 ? 69.038 34.715 48.985 1.00 30.43 130 ALA A N 1
ATOM 933 C CA . ALA A 1 130 ? 70.480 34.839 48.888 1.00 33.76 130 ALA A CA 1
ATOM 934 C C . ALA A 1 130 ? 71.131 34.332 50.177 1.00 35.68 130 ALA A C 1
ATOM 935 O O . ALA A 1 130 ? 72.042 33.523 50.127 1.00 35.36 130 ALA A O 1
ATOM 937 N N . LEU A 1 131 ? 70.645 34.780 51.331 1.00 33.21 131 LEU A N 1
ATOM 938 C CA . LEU A 1 131 ? 71.251 34.340 52.584 1.00 33.29 131 LEU A CA 1
ATOM 939 C C . LEU A 1 131 ? 71.093 32.840 52.744 1.00 35.00 131 LEU A C 1
ATOM 940 O O . LEU A 1 131 ? 72.015 32.144 53.198 1.00 32.45 131 LEU A O 1
ATOM 945 N N . TYR A 1 132 ? 69.934 32.329 52.324 1.00 33.34 132 TYR A N 1
ATOM 946 C CA . TYR A 1 132 ? 69.667 30.912 52.438 1.00 32.30 132 TYR A CA 1
ATOM 947 C C . TYR A 1 132 ? 70.701 30.095 51.664 1.00 35.43 132 TYR A C 1
ATOM 948 O O . TYR A 1 132 ? 71.180 29.043 52.131 1.00 37.51 132 TYR A O 1
ATOM 957 N N . ARG A 1 133 ? 71.046 30.579 50.476 1.00 31.52 133 ARG A N 1
ATOM 958 C CA . ARG A 1 133 ? 72.024 29.896 49.642 1.00 32.85 133 ARG A CA 1
ATOM 959 C C . ARG A 1 133 ? 73.471 30.163 50.050 1.00 32.73 133 ARG A C 1
ATOM 960 O O . ARG A 1 133 ? 74.406 29.591 49.479 1.00 33.70 133 ARG A O 1
ATOM 968 N N . ALA A 1 134 ? 73.640 31.034 51.044 1.00 34.51 134 ALA A N 1
ATOM 969 C CA . ALA A 1 134 ? 74.952 31.356 51.585 1.00 36.43 134 ALA A CA 1
ATOM 970 C C . ALA A 1 134 ? 75.118 30.547 52.892 1.00 40.48 134 ALA A C 1
ATOM 971 O O . ALA A 1 134 ? 76.071 30.738 53.659 1.00 40.14 134 ALA A O 1
ATOM 973 N N . GLY A 1 135 ? 74.168 29.651 53.137 1.00 39.04 135 GLY A N 1
ATO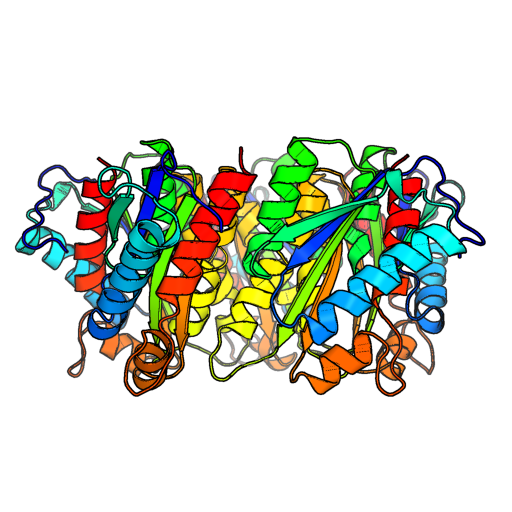M 974 C CA . GLY A 1 135 ? 74.241 28.796 54.302 1.00 39.55 135 GLY A CA 1
ATOM 975 C C . GLY A 1 135 ? 73.605 29.302 55.576 1.00 42.88 135 GLY A C 1
ATOM 976 O O . GLY A 1 135 ? 73.802 28.704 56.626 1.00 47.20 135 GLY A O 1
ATOM 977 N N . LEU A 1 136 ? 72.862 30.397 55.496 1.00 41.83 136 LEU A N 1
ATOM 978 C CA . LEU A 1 136 ? 72.199 30.962 56.660 1.00 42.69 136 LEU A CA 1
ATOM 979 C C . LEU A 1 136 ? 70.768 30.465 56.736 1.00 42.87 136 LEU A C 1
ATOM 980 O O . LEU A 1 136 ? 70.202 29.977 55.739 1.00 40.33 136 LEU A O 1
ATOM 985 N N . ASN A 1 137 ? 70.188 30.557 57.930 1.00 42.04 137 ASN A N 1
ATOM 986 C CA . ASN A 1 137 ? 68.802 30.165 58.149 1.00 40.01 137 ASN A CA 1
ATOM 987 C C . ASN A 1 137 ? 68.450 28.778 57.712 1.00 41.49 137 ASN A C 1
ATOM 988 O O . ASN A 1 137 ? 67.354 28.544 57.187 1.00 43.76 137 ASN A O 1
ATOM 993 N N . GLY A 1 138 ? 69.375 27.846 57.919 1.00 41.61 138 GLY A N 1
ATOM 994 C CA . GLY A 1 138 ? 69.116 26.460 57.556 1.00 40.11 138 GLY A CA 1
ATOM 995 C C . GLY A 1 138 ? 69.471 26.092 56.131 1.00 40.34 138 GLY A C 1
ATOM 996 O O . GLY A 1 138 ? 69.321 24.931 55.706 1.00 38.12 138 GLY A O 1
ATOM 997 N N . GLY A 1 139 ? 69.961 27.077 55.383 1.00 40.48 139 GLY A N 1
ATOM 998 C CA . GLY A 1 139 ? 70.325 26.811 54.011 1.00 39.14 139 GLY A CA 1
ATOM 999 C C . GLY A 1 139 ? 71.684 26.156 53.877 1.00 41.53 139 GLY A C 1
ATOM 1000 O O . GLY A 1 139 ? 72.455 26.029 54.822 1.00 43.65 139 GLY A O 1
ATOM 1001 N N . HIS A 1 140 ? 71.973 25.715 52.671 1.00 41.55 140 HIS A N 1
ATOM 1002 C CA . HIS A 1 140 ? 73.254 25.100 52.380 1.00 40.63 140 HIS A CA 1
ATOM 1003 C C . HIS A 1 140 ? 74.151 26.209 51.765 1.00 39.54 140 HIS A C 1
ATOM 1004 O O . HIS A 1 140 ? 73.680 26.998 50.945 1.00 36.58 140 HIS A O 1
ATOM 1011 N N . ASN A 1 141 ? 75.413 26.299 52.200 1.00 38.21 141 ASN A N 1
ATOM 1012 C CA . ASN A 1 141 ? 76.343 27.299 51.676 1.00 35.10 141 ASN A CA 1
ATOM 1013 C C . ASN A 1 141 ? 76.839 26.842 50.295 1.00 33.98 141 ASN A C 1
ATOM 1014 O O . ASN A 1 141 ? 77.663 25.942 50.178 1.00 28.80 141 ASN A O 1
ATOM 1019 N N . HIS A 1 142 ? 76.337 27.482 49.252 1.00 32.14 142 HIS A N 1
ATOM 1020 C CA . HIS A 1 142 ? 76.730 27.150 47.905 1.00 32.35 142 HIS A CA 1
ATOM 1021 C C . HIS A 1 142 ? 78.192 27.431 47.624 1.00 33.79 142 HIS A C 1
ATOM 1022 O O . HIS A 1 142 ? 78.765 26.864 46.699 1.00 30.59 142 HIS A O 1
ATOM 1029 N N . GLY A 1 143 ? 78.793 28.304 48.423 1.00 32.16 143 GLY A N 1
ATOM 1030 C CA . GLY A 1 143 ? 80.206 28.585 48.263 1.00 30.96 143 GLY A CA 1
ATOM 1031 C C . GLY A 1 143 ? 81.016 27.317 48.440 1.00 31.38 143 GLY A C 1
ATOM 1032 O O . GLY A 1 143 ? 82.051 27.157 47.819 1.00 31.33 143 GLY A O 1
ATOM 1033 N N . ASN A 1 144 ? 80.560 26.413 49.306 1.00 34.85 144 ASN A N 1
ATOM 1034 C CA . ASN A 1 144 ? 81.285 25.164 49.495 1.00 36.66 144 ASN A CA 1
ATOM 1035 C C . ASN A 1 144 ? 81.315 24.385 48.179 1.00 37.14 144 ASN A C 1
ATOM 1036 O O . ASN A 1 144 ? 82.331 23.783 47.834 1.00 36.75 144 ASN A O 1
ATOM 1041 N N . ASP A 1 145 ? 80.177 24.348 47.488 1.00 32.69 145 ASP A N 1
ATOM 1042 C CA . ASP A 1 145 ? 80.101 23.579 46.253 1.00 35.03 145 ASP A CA 1
ATOM 1043 C C . ASP A 1 145 ? 81.023 24.193 45.245 1.00 31.94 145 ASP A C 1
ATOM 1044 O O . ASP A 1 145 ? 81.700 23.481 44.509 1.00 28.87 145 ASP A O 1
ATOM 1049 N N . TRP A 1 146 ? 81.072 25.523 45.223 1.00 29.79 146 TRP A N 1
ATOM 1050 C CA . TRP A 1 146 ? 81.943 26.173 44.263 1.00 28.74 146 TRP A CA 1
ATOM 1051 C C . TRP A 1 146 ? 83.417 25.922 44.551 1.00 32.04 146 TRP A C 1
ATOM 1052 O O . TRP A 1 146 ? 84.228 25.819 43.624 1.00 30.96 146 TRP A O 1
ATOM 1063 N N . GLY A 1 147 ? 83.775 25.853 45.829 1.00 30.06 147 GLY A N 1
ATOM 1064 C CA . GLY A 1 147 ? 85.166 25.615 46.152 1.00 30.12 147 GLY A CA 1
ATOM 1065 C C . GLY A 1 147 ? 85.534 24.229 45.645 1.00 29.53 147 GLY A C 1
ATOM 1066 O O . GLY A 1 147 ? 86.580 24.046 45.029 1.00 31.88 147 GLY A O 1
ATOM 1067 N N . SER A 1 148 ? 84.676 23.240 45.886 1.00 30.44 148 SER A N 1
ATOM 1068 C CA . SER A 1 148 ? 84.983 21.904 45.420 1.00 31.21 148 SER A CA 1
ATOM 1069 C C . SER A 1 148 ? 85.031 21.841 43.909 1.00 36.94 148 SER A C 1
ATOM 1070 O O . SER A 1 148 ? 85.883 21.137 43.338 1.00 32.06 148 SER A O 1
ATOM 1073 N N . ALA A 1 149 ? 84.128 22.576 43.252 1.00 32.88 149 ALA A N 1
ATOM 1074 C CA . ALA A 1 149 ? 84.105 22.562 41.794 1.00 32.26 149 ALA A CA 1
ATOM 1075 C C . ALA A 1 149 ? 85.393 23.132 41.257 1.00 26.61 149 ALA A C 1
ATOM 1076 O O . ALA A 1 149 ? 85.967 22.593 40.331 1.00 30.99 149 ALA A O 1
ATOM 1078 N N . ALA A 1 150 ? 85.849 24.223 41.845 1.00 28.67 150 ALA A N 1
ATOM 1079 C CA . ALA A 1 150 ? 87.072 24.863 41.400 1.00 31.38 150 ALA A CA 1
ATOM 1080 C C . ALA A 1 150 ? 88.275 23.903 41.515 1.00 33.93 150 ALA A C 1
ATOM 1081 O O . ALA A 1 150 ? 89.086 23.777 40.604 1.00 34.34 150 ALA A O 1
ATOM 1083 N N . VAL A 1 151 ? 88.373 23.222 42.637 1.00 32.04 151 VAL A N 1
ATOM 1084 C CA . VAL A 1 151 ? 89.466 22.289 42.833 1.00 33.13 151 VAL A CA 1
ATOM 1085 C C . VAL A 1 151 ? 89.386 21.194 41.791 1.00 32.48 151 VAL A C 1
ATOM 1086 O O . VAL A 1 151 ? 90.367 20.863 41.136 1.00 34.48 151 VAL A O 1
ATOM 1090 N N . GLU A 1 152 ? 88.202 20.637 41.617 1.00 33.11 152 GLU A N 1
ATOM 1091 C CA . GLU A 1 152 ? 88.073 19.573 40.664 1.00 33.88 152 GLU A CA 1
ATOM 1092 C C . GLU A 1 152 ? 88.418 20.020 39.245 1.00 33.20 152 GLU A C 1
ATOM 1093 O O . GLU A 1 152 ? 89.134 19.326 38.535 1.00 31.65 152 GLU A O 1
ATOM 1099 N N . MET A 1 153 ? 87.923 21.180 38.820 1.00 31.00 153 MET A N 1
ATOM 1100 C CA . MET A 1 153 ? 88.219 21.658 37.465 1.00 30.85 153 MET A CA 1
ATOM 1101 C C . MET A 1 153 ? 89.686 22.050 37.366 1.00 33.43 153 MET A C 1
ATOM 1102 O O . MET A 1 153 ? 90.308 21.889 36.316 1.00 35.18 153 MET A O 1
ATOM 1107 N N . GLY A 1 154 ? 90.236 22.573 38.455 1.00 32.51 154 GLY A N 1
ATOM 1108 C CA . GLY A 1 154 ? 91.647 22.964 38.450 1.00 37.67 154 GLY A CA 1
ATOM 1109 C C . GLY A 1 154 ? 92.509 21.726 38.209 1.00 42.07 154 GLY A C 1
ATOM 1110 O O . GLY A 1 154 ? 93.427 21.720 37.387 1.00 41.68 154 GLY A O 1
ATOM 1111 N N . LEU A 1 155 ? 92.198 20.657 38.930 1.00 42.54 155 LEU A N 1
ATOM 1112 C CA . LEU A 1 155 ? 92.921 19.403 38.777 1.00 45.67 155 LEU A CA 1
ATOM 1113 C C . LEU A 1 155 ? 92.741 18.783 37.399 1.00 49.99 155 LEU A C 1
ATOM 1114 O O . LEU A 1 155 ? 93.699 18.281 36.833 1.00 50.86 155 LEU A O 1
ATOM 1119 N N . LYS A 1 156 ? 91.526 18.816 36.860 1.00 50.94 156 LYS A N 1
ATOM 1120 C CA . LYS A 1 156 ? 91.274 18.227 35.549 1.00 57.02 156 LYS A CA 1
ATOM 1121 C C . LYS A 1 156 ? 91.912 19.027 34.433 1.00 61.11 156 LYS A C 1
ATOM 1122 O O . LYS A 1 156 ? 92.094 18.525 33.324 1.00 62.75 156 LYS A O 1
ATOM 1128 N N . ALA A 1 157 ? 92.250 20.277 34.729 1.00 67.45 157 ALA A N 1
ATOM 1129 C CA . ALA A 1 157 ? 92.860 21.148 33.737 1.00 72.87 157 ALA A CA 1
ATOM 1130 C C . ALA A 1 157 ? 94.358 20.859 33.641 1.00 76.81 157 ALA A C 1
ATOM 1131 O O . ALA A 1 157 ? 95.076 21.520 32.896 1.00 78.76 157 ALA A O 1
ATOM 1133 N N . LEU A 1 158 ? 94.822 19.859 34.389 1.00 80.27 158 LEU A N 1
ATOM 1134 C CA . LEU A 1 158 ? 96.236 19.481 34.378 1.00 83.64 158 LEU A CA 1
ATOM 1135 C C . LEU A 1 158 ? 96.500 18.315 33.426 1.00 85.65 158 LEU A C 1
ATOM 1136 O O . LEU A 1 158 ? 95.652 17.963 32.599 1.00 89.74 158 LEU A O 1
ATOM 1141 N N . SER B 1 11 ? 69.547 4.408 11.209 1.00 94.68 11 SER B N 1
ATOM 1142 C CA . SER B 1 11 ? 69.807 3.295 12.116 1.00 95.49 11 SER B CA 1
ATOM 1143 C C . SER B 1 11 ? 70.975 2.411 11.656 1.00 95.71 11 SER B C 1
ATOM 1144 O O . SER B 1 11 ? 71.640 1.789 12.492 1.00 95.91 11 SER B O 1
ATOM 1147 N N . ASP B 1 12 ? 71.225 2.348 10.341 1.00 94.16 12 ASP B N 1
ATOM 1148 C CA . ASP B 1 12 ? 72.323 1.529 9.831 1.00 90.85 12 ASP B CA 1
ATOM 1149 C C . ASP B 1 12 ? 73.646 2.285 9.801 1.00 86.48 12 ASP B C 1
ATOM 1150 O O . ASP B 1 12 ? 74.494 2.009 8.949 1.00 87.19 12 ASP B O 1
ATOM 1155 N N . LEU B 1 13 ? 73.807 3.241 10.720 1.00 79.44 13 LEU B N 1
ATOM 1156 C CA . LEU B 1 13 ? 75.031 4.036 10.829 1.00 69.91 13 LEU B CA 1
ATOM 1157 C C . LEU B 1 13 ? 75.971 3.344 11.791 1.00 63.52 13 LEU B C 1
ATOM 1158 O O . LEU B 1 13 ? 75.646 3.148 12.956 1.00 62.77 13 LEU B O 1
ATOM 1163 N N . LYS B 1 14 ? 77.139 2.964 11.293 1.00 57.60 14 LYS B N 1
ATOM 1164 C CA . LYS B 1 14 ? 78.115 2.263 12.104 1.00 53.25 14 LYS B CA 1
ATOM 1165 C C . LYS B 1 14 ? 79.354 3.117 12.168 1.00 48.94 14 LYS B C 1
ATOM 1166 O O . LYS B 1 14 ? 79.758 3.686 11.169 1.00 48.88 14 LYS B O 1
ATOM 1172 N N . GLY B 1 15 ? 79.962 3.198 13.345 1.00 49.38 15 GLY B N 1
ATOM 1173 C CA . GLY B 1 15 ? 81.148 4.016 13.496 1.00 44.80 15 GLY B CA 1
ATOM 1174 C C . GLY B 1 15 ? 82.151 3.297 14.346 1.00 47.46 15 GLY B C 1
ATOM 1175 O O . GLY B 1 15 ? 82.513 3.774 15.424 1.00 43.71 15 GLY B O 1
ATOM 1176 N N . PRO B 1 16 ? 82.636 2.133 13.867 1.00 47.36 16 PRO B N 1
ATOM 1177 C CA . PRO B 1 16 ? 83.616 1.320 14.592 1.00 46.99 16 PRO B CA 1
ATOM 1178 C C . PRO B 1 16 ? 84.911 2.052 14.880 1.00 45.14 16 PRO B C 1
ATOM 1179 O O . PRO B 1 16 ? 85.633 1.698 15.798 1.00 45.83 16 PRO B O 1
ATOM 1183 N N . GLU B 1 17 ? 85.222 3.085 14.115 1.00 46.29 17 GLU B N 1
ATOM 1184 C CA . GLU B 1 17 ? 86.451 3.806 14.430 1.00 51.72 17 GLU B CA 1
ATOM 1185 C C . GLU B 1 17 ? 86.220 5.172 15.075 1.00 48.77 17 GLU B C 1
ATOM 1186 O O . GLU B 1 17 ? 87.181 5.926 15.275 1.00 46.90 17 GLU B O 1
ATOM 1192 N N . LEU B 1 18 ? 84.966 5.488 15.422 1.00 43.51 18 LEU B N 1
ATOM 1193 C CA . LEU B 1 18 ? 84.676 6.791 16.047 1.00 41.32 18 LEU B CA 1
ATOM 1194 C C . LEU B 1 18 ? 85.196 6.824 17.466 1.00 38.00 18 LEU B C 1
ATOM 1195 O O . LEU B 1 18 ? 85.166 5.808 18.172 1.00 41.17 18 LEU B O 1
ATOM 1200 N N . ARG B 1 19 ? 85.712 7.975 17.873 1.00 34.61 19 ARG B N 1
ATOM 1201 C CA . ARG B 1 19 ? 86.181 8.173 19.245 1.00 38.29 19 ARG B CA 1
ATOM 1202 C C . ARG B 1 19 ? 85.130 9.182 19.777 1.00 39.28 19 ARG B C 1
ATOM 1203 O O . ARG B 1 19 ? 84.977 10.275 19.239 1.00 36.03 19 ARG B O 1
ATOM 1211 N N . ILE B 1 20 ? 84.399 8.792 20.807 1.00 38.66 20 ILE B N 1
ATOM 1212 C CA . ILE B 1 20 ? 83.338 9.626 21.335 1.00 36.58 20 ILE B CA 1
ATOM 1213 C C . ILE B 1 20 ? 83.635 10.018 22.738 1.00 38.17 20 ILE B C 1
ATOM 1214 O O . ILE B 1 20 ? 84.130 9.207 23.533 1.00 38.89 20 ILE B O 1
ATOM 1219 N N . LEU B 1 21 ? 83.369 11.279 23.048 1.00 34.60 21 LEU B N 1
ATOM 1220 C CA . LEU B 1 21 ? 83.597 11.753 24.395 1.00 33.34 21 LEU B CA 1
ATOM 1221 C C . LEU B 1 21 ? 82.236 12.078 25.006 1.00 35.02 21 LEU B C 1
ATOM 1222 O O . LEU B 1 21 ? 81.377 12.700 24.366 1.00 33.21 21 LEU B O 1
ATOM 1227 N N . ILE B 1 22 ? 82.012 11.589 26.216 1.00 32.69 22 ILE B N 1
ATOM 1228 C CA . ILE B 1 22 ? 80.798 11.940 26.896 1.00 31.27 22 ILE B CA 1
ATOM 1229 C C . ILE B 1 22 ? 81.268 12.662 28.123 1.00 32.87 22 ILE B C 1
ATOM 1230 O O . ILE B 1 22 ? 82.091 12.149 28.884 1.00 33.20 22 ILE B O 1
ATOM 1235 N N . VAL B 1 23 ? 80.817 13.895 28.285 1.00 28.74 23 VAL B N 1
ATOM 1236 C CA . VAL B 1 23 ? 81.139 14.625 29.505 1.00 28.10 23 VAL B CA 1
ATOM 1237 C C . VAL B 1 23 ? 79.775 14.803 30.187 1.00 29.80 23 VAL B C 1
ATOM 1238 O O . VAL B 1 23 ? 78.811 15.263 29.566 1.00 29.01 23 VAL B O 1
ATOM 1242 N N . HIS B 1 24 ? 79.655 14.409 31.446 1.00 30.81 24 HIS B N 1
ATOM 1243 C CA . HIS B 1 24 ? 78.360 14.590 32.095 1.00 29.04 24 HIS B CA 1
ATOM 1244 C C . HIS B 1 24 ? 78.593 15.279 33.418 1.00 30.22 24 HIS B C 1
ATOM 1245 O O . HIS B 1 24 ? 79.671 15.161 34.009 1.00 30.04 24 HIS B O 1
ATOM 1252 N N . ALA B 1 25 ? 77.572 16.017 33.854 1.00 28.16 25 ALA B N 1
ATOM 1253 C CA . ALA B 1 25 ? 77.591 16.723 35.115 1.00 31.15 25 ALA B CA 1
ATOM 1254 C C . ALA B 1 25 ? 77.245 15.665 36.154 1.00 30.67 25 ALA B C 1
ATOM 1255 O O . ALA B 1 25 ? 76.908 14.535 35.809 1.00 35.53 25 ALA B O 1
ATOM 1257 N N . ARG B 1 26 ? 77.338 16.008 37.426 1.00 34.40 26 ARG B N 1
ATOM 1258 C CA . ARG B 1 26 ? 76.992 15.036 38.435 1.00 36.51 26 ARG B CA 1
ATOM 1259 C C . ARG B 1 26 ? 75.774 15.417 39.271 1.00 41.08 26 ARG B C 1
ATOM 1260 O O . ARG B 1 26 ? 75.443 14.731 40.228 1.00 42.78 26 ARG B O 1
ATOM 1268 N N . GLY B 1 27 ? 75.100 16.504 38.908 1.00 41.38 27 GLY B N 1
ATOM 1269 C CA . GLY B 1 27 ? 73.897 16.867 39.638 1.00 44.52 27 GLY B CA 1
ATOM 1270 C C . GLY B 1 27 ? 72.787 15.944 39.130 1.00 46.29 27 GLY B C 1
ATOM 1271 O O . GLY B 1 27 ? 72.717 15.649 37.929 1.00 46.23 27 GLY B O 1
ATOM 1272 N N . ASN B 1 28 ? 71.928 15.473 40.031 1.00 43.23 28 ASN B N 1
ATOM 1273 C CA . ASN B 1 28 ? 70.814 14.586 39.673 1.00 41.37 28 ASN B CA 1
ATOM 1274 C C . ASN B 1 28 ? 71.276 13.298 38.993 1.00 42.26 28 ASN B C 1
ATOM 1275 O O . ASN B 1 28 ? 70.859 12.969 37.884 1.00 39.98 28 ASN B O 1
ATOM 1280 N N . LEU B 1 29 ? 72.121 12.553 39.689 1.00 43.94 29 LEU B N 1
ATOM 1281 C CA . LEU B 1 29 ? 72.660 11.291 39.186 1.00 44.17 29 LEU B CA 1
ATOM 1282 C C . LEU B 1 29 ? 71.602 10.245 38.822 1.00 43.37 29 LEU B C 1
ATOM 1283 O O . LEU B 1 29 ? 71.818 9.419 37.930 1.00 39.79 29 LEU B O 1
ATOM 1288 N N . GLN B 1 30 ? 70.456 10.272 39.496 1.00 41.69 30 GLN B N 1
ATOM 1289 C CA . GLN B 1 30 ? 69.394 9.321 39.186 1.00 39.90 30 GLN B CA 1
ATOM 1290 C C . GLN B 1 30 ? 68.995 9.466 37.733 1.00 38.29 30 GLN B C 1
ATOM 1291 O O . GLN B 1 30 ? 68.601 8.507 37.085 1.00 34.25 30 GLN B O 1
ATOM 1297 N N . ALA B 1 31 ? 69.066 10.678 37.202 1.00 33.64 31 ALA B N 1
ATOM 1298 C CA . ALA B 1 31 ? 68.677 10.857 35.811 1.00 35.70 31 ALA B CA 1
ATOM 1299 C C . ALA B 1 31 ? 69.895 10.718 34.900 1.00 33.38 31 ALA B C 1
ATOM 1300 O O . ALA B 1 31 ? 69.802 10.142 33.811 1.00 30.59 31 ALA B O 1
ATOM 1302 N N . ILE B 1 32 ? 71.030 11.256 35.353 1.00 32.49 32 ILE B N 1
ATOM 1303 C CA . ILE B 1 32 ? 72.286 11.219 34.590 1.00 33.62 32 ILE B CA 1
ATOM 1304 C C . ILE B 1 32 ? 72.724 9.790 34.226 1.00 37.05 32 ILE B C 1
ATOM 1305 O O . ILE B 1 32 ? 73.047 9.490 33.077 1.00 33.47 32 ILE B O 1
ATOM 1310 N N . GLU B 1 33 ? 72.722 8.908 35.214 1.00 35.74 33 GLU B N 1
ATOM 1311 C CA . GLU B 1 33 ? 73.186 7.550 34.978 1.00 39.37 33 GLU B CA 1
ATOM 1312 C C . GLU B 1 33 ? 72.494 6.863 33.817 1.00 34.23 33 GLU B C 1
ATOM 1313 O O . GLU B 1 33 ? 73.145 6.378 32.908 1.00 34.66 33 GLU B O 1
ATOM 1319 N N . PRO B 1 34 ? 71.166 6.805 33.823 1.00 33.17 34 PRO B N 1
ATOM 1320 C CA . PRO B 1 34 ? 70.487 6.148 32.706 1.00 31.84 34 PRO B CA 1
ATOM 1321 C C . PRO B 1 34 ? 70.763 6.847 31.372 1.00 33.94 34 PRO B C 1
ATOM 1322 O O . PRO B 1 34 ? 70.839 6.207 30.337 1.00 32.15 34 PRO B O 1
ATOM 1326 N N . LEU B 1 35 ? 70.870 8.175 31.380 1.00 30.03 35 LEU B N 1
ATOM 1327 C CA . LEU B 1 35 ? 71.115 8.879 30.129 1.00 30.68 35 LEU B CA 1
ATOM 1328 C C . LEU B 1 35 ? 72.490 8.478 29.566 1.00 28.22 35 LEU B C 1
ATOM 1329 O O . LEU B 1 35 ? 72.638 8.206 28.377 1.00 29.25 35 LEU B O 1
ATOM 1334 N N . VAL B 1 36 ? 73.496 8.492 30.421 1.00 26.97 36 VAL B N 1
ATOM 1335 C CA . VAL B 1 36 ? 74.840 8.127 29.983 1.00 32.43 36 VAL B CA 1
ATOM 1336 C C . VAL B 1 36 ? 74.823 6.674 29.494 1.00 33.85 36 VAL B C 1
ATOM 1337 O O . VAL B 1 36 ? 75.290 6.352 28.393 1.00 32.64 36 VAL B O 1
ATOM 1341 N N . LYS B 1 37 ? 74.217 5.814 30.302 1.00 34.07 37 LYS B N 1
ATOM 1342 C CA . LYS B 1 37 ? 74.162 4.401 29.990 1.00 38.51 37 LYS B CA 1
ATOM 1343 C C . LYS B 1 37 ? 73.473 4.170 28.661 1.00 38.48 37 LYS B C 1
ATOM 1344 O O . LYS B 1 37 ? 73.978 3.407 27.842 1.00 36.91 37 LYS B O 1
ATOM 1350 N N . GLY B 1 38 ? 72.355 4.867 28.423 1.00 35.14 38 GLY B N 1
ATOM 1351 C CA . GLY B 1 38 ? 71.629 4.701 27.187 1.00 31.87 38 GLY B CA 1
ATOM 1352 C C . GLY B 1 38 ? 72.417 5.185 25.983 1.00 35.47 38 GLY B C 1
ATOM 1353 O O . GLY B 1 38 ? 72.368 4.582 24.895 1.00 32.86 38 GLY B O 1
ATOM 1354 N N . ALA B 1 39 ? 73.144 6.285 26.164 1.00 32.89 39 ALA B N 1
ATOM 1355 C CA . ALA B 1 39 ? 73.953 6.810 25.076 1.00 33.40 39 ALA B CA 1
ATOM 1356 C C . ALA B 1 39 ? 75.059 5.777 24.747 1.00 29.72 39 ALA B C 1
ATOM 1357 O O . ALA B 1 39 ? 75.288 5.458 23.598 1.00 29.79 39 ALA B O 1
ATOM 1359 N N . VAL B 1 40 ? 75.740 5.293 25.768 1.00 33.64 40 VAL B N 1
ATOM 1360 C CA . VAL B 1 40 ? 76.813 4.332 25.557 1.00 37.49 40 VAL B CA 1
ATOM 1361 C C . VAL B 1 40 ? 76.283 3.047 24.938 1.00 41.46 40 VAL B C 1
ATOM 1362 O O . VAL B 1 40 ? 76.779 2.595 23.895 1.00 40.20 40 VAL B O 1
ATOM 1366 N N . GLU B 1 41 ? 75.258 2.468 25.555 1.00 41.33 41 GLU B N 1
ATOM 1367 C CA . GLU B 1 41 ? 74.704 1.231 25.032 1.00 43.24 41 GLU B CA 1
ATOM 1368 C C . GLU B 1 41 ? 74.242 1.358 23.612 1.00 43.25 41 GLU B C 1
ATOM 1369 O O . GLU B 1 41 ? 74.477 0.460 22.794 1.00 43.98 41 GLU B O 1
ATOM 1375 N N . THR B 1 42 ? 73.591 2.472 23.299 1.00 38.00 42 THR B N 1
ATOM 1376 C CA . THR B 1 42 ? 73.096 2.661 21.959 1.00 36.38 42 THR B CA 1
ATOM 1377 C C . THR B 1 42 ? 74.260 2.748 20.971 1.00 39.13 42 THR B C 1
ATOM 1378 O O . THR B 1 42 ? 74.208 2.199 19.864 1.00 38.11 42 THR B O 1
ATOM 1382 N N . MET B 1 43 ? 75.321 3.432 21.364 1.00 35.95 43 MET B N 1
ATOM 1383 C CA . MET B 1 43 ? 76.442 3.567 20.443 1.00 39.22 43 MET B CA 1
ATOM 1384 C C . MET B 1 43 ? 77.137 2.229 20.181 1.00 42.32 43 MET B C 1
ATOM 1385 O O . MET B 1 43 ? 77.445 1.881 19.037 1.00 42.18 43 MET B O 1
ATOM 1390 N N . ILE B 1 44 ? 77.378 1.499 21.254 1.00 44.04 44 ILE B N 1
ATOM 1391 C CA . ILE B 1 44 ? 78.031 0.201 21.156 1.00 49.23 44 ILE B CA 1
ATOM 1392 C C . ILE B 1 44 ? 77.165 -0.798 20.415 1.00 49.69 44 ILE B C 1
ATOM 1393 O O . ILE B 1 44 ? 77.502 -1.225 19.307 1.00 52.63 44 ILE B O 1
ATOM 1398 N N . GLU B 1 45 ? 76.018 -1.111 20.997 1.00 50.04 45 GLU B N 1
ATOM 1399 C CA . GLU B 1 45 ? 75.103 -2.084 20.428 1.00 51.02 45 GLU B CA 1
ATOM 1400 C C . GLU B 1 45 ? 74.482 -1.768 19.102 1.00 50.87 45 GLU B C 1
ATOM 1401 O O . GLU B 1 45 ? 74.276 -2.661 18.289 1.00 52.48 45 GLU B O 1
ATOM 1407 N N . LYS B 1 46 ? 74.179 -0.509 18.852 1.00 49.70 46 LYS B N 1
ATOM 1408 C CA . LYS B 1 46 ? 73.500 -0.199 17.614 1.00 47.91 46 LYS B CA 1
ATOM 1409 C C . LYS B 1 46 ? 74.369 0.425 16.543 1.00 47.52 46 LYS B C 1
ATOM 1410 O O . LYS B 1 46 ? 74.025 0.382 15.366 1.00 48.43 46 LYS B O 1
ATOM 1416 N N . HIS B 1 47 ? 75.504 0.993 16.926 1.00 46.34 47 HIS B N 1
ATOM 1417 C CA . HIS B 1 47 ? 76.316 1.660 15.915 1.00 48.40 47 HIS B CA 1
ATOM 1418 C C . HIS B 1 47 ? 77.718 1.117 15.822 1.00 47.31 47 HIS B C 1
ATOM 1419 O O . HIS B 1 47 ? 78.561 1.666 15.102 1.00 48.73 47 HIS B O 1
ATOM 1426 N N . ASP B 1 48 ? 77.959 0.047 16.571 1.00 48.58 48 ASP B N 1
ATOM 1427 C CA . ASP B 1 48 ? 79.247 -0.633 16.567 1.00 50.86 48 ASP B CA 1
ATOM 1428 C C . ASP B 1 48 ? 80.395 0.224 17.006 1.00 53.01 48 ASP B C 1
ATOM 1429 O O . ASP B 1 48 ? 81.534 0.037 16.558 1.00 50.60 48 ASP B O 1
ATOM 1434 N N . VAL B 1 49 ? 80.109 1.179 17.884 1.00 49.71 49 VAL B N 1
ATOM 1435 C CA . VAL B 1 49 ? 81.184 2.001 18.395 1.00 45.78 49 VAL B CA 1
ATOM 1436 C C . VAL B 1 49 ? 81.865 1.095 19.410 1.00 47.65 49 VAL B C 1
ATOM 1437 O O . VAL B 1 49 ? 81.182 0.330 20.087 1.00 51.31 49 VAL B O 1
ATOM 1441 N N . LYS B 1 50 ? 83.191 1.182 19.527 1.00 48.11 50 LYS B N 1
ATOM 1442 C CA . LYS B 1 50 ? 83.952 0.352 20.455 1.00 50.01 50 LYS B CA 1
ATOM 1443 C C . LYS B 1 50 ? 84.050 0.917 21.865 1.00 53.01 50 LYS B C 1
ATOM 1444 O O . LYS B 1 50 ? 84.391 2.079 22.062 1.00 52.41 50 LYS B O 1
ATOM 1450 N N . LEU B 1 51 ? 83.800 0.059 22.843 1.00 52.83 51 LEU B N 1
ATOM 1451 C CA . LEU B 1 51 ? 83.823 0.443 24.240 1.00 54.97 51 LEU B CA 1
ATOM 1452 C C . LEU B 1 51 ? 85.082 1.218 24.627 1.00 55.53 51 LEU B C 1
ATOM 1453 O O . LEU B 1 51 ? 85.043 2.166 25.434 1.00 55.46 51 LEU B O 1
ATOM 1458 N N . GLU B 1 52 ? 86.212 0.837 24.046 1.00 54.82 52 GLU B N 1
ATOM 1459 C CA . GLU B 1 52 ? 87.458 1.518 24.388 1.00 52.81 52 GLU B CA 1
ATOM 1460 C C . GLU B 1 52 ? 87.624 2.858 23.668 1.00 49.06 52 GLU B C 1
ATOM 1461 O O . GLU B 1 52 ? 88.530 3.629 23.981 1.00 49.42 52 GLU B O 1
ATOM 1467 N N . ASN B 1 53 ? 86.743 3.126 22.713 1.00 44.74 53 ASN B N 1
ATOM 1468 C CA . ASN B 1 53 ? 86.764 4.372 21.972 1.00 45.16 53 ASN B CA 1
ATOM 1469 C C . ASN B 1 53 ? 85.769 5.378 22.529 1.00 45.35 53 ASN B C 1
ATOM 1470 O O . ASN B 1 53 ? 85.529 6.419 21.926 1.00 43.98 53 ASN B O 1
ATOM 1475 N N . ILE B 1 54 ? 85.181 5.056 23.668 1.00 44.97 54 ILE B N 1
ATOM 1476 C CA . ILE B 1 54 ? 84.234 5.973 24.289 1.00 44.08 54 ILE B CA 1
ATOM 1477 C C . ILE B 1 54 ? 84.858 6.438 25.574 1.00 39.79 54 ILE B C 1
ATOM 1478 O O . ILE B 1 54 ? 85.095 5.624 26.452 1.00 41.49 54 ILE B O 1
ATOM 1483 N N . ASP B 1 55 ? 85.193 7.719 25.662 1.00 33.82 55 ASP B N 1
ATOM 1484 C CA . ASP B 1 55 ? 85.731 8.275 26.902 1.00 37.20 55 ASP B CA 1
ATOM 1485 C C . ASP B 1 55 ? 84.573 8.931 27.680 1.00 37.91 55 ASP B C 1
ATOM 1486 O O . ASP B 1 55 ? 83.756 9.656 27.106 1.00 38.42 55 ASP B O 1
ATOM 1491 N N . ILE B 1 56 ? 84.504 8.685 28.978 1.00 36.74 56 ILE B N 1
ATOM 1492 C CA . ILE B 1 56 ? 83.452 9.283 29.772 1.00 36.51 56 ILE B CA 1
ATOM 1493 C C . ILE B 1 56 ? 84.129 10.072 30.840 1.00 38.17 56 ILE B C 1
ATOM 1494 O O . ILE B 1 56 ? 84.978 9.562 31.553 1.00 35.88 56 ILE B O 1
ATOM 1499 N N . GLU B 1 57 ? 83.782 11.348 30.935 1.00 34.36 57 GLU B N 1
ATOM 1500 C CA . GLU B 1 57 ? 84.373 12.186 31.945 1.00 34.96 57 GLU B CA 1
ATOM 1501 C C . GLU B 1 57 ? 83.235 12.915 32.631 1.00 36.31 57 GLU B C 1
ATOM 1502 O O . GLU B 1 57 ? 82.149 13.060 32.073 1.00 34.01 57 GLU B O 1
ATOM 1508 N N . SER B 1 58 ? 83.474 13.373 33.842 1.00 31.68 58 SER B N 1
ATOM 1509 C CA . SER B 1 58 ? 82.414 14.072 34.512 1.00 30.92 58 SER B CA 1
ATOM 1510 C C . SER B 1 58 ? 82.948 15.386 35.022 1.00 32.34 58 SER B C 1
ATOM 1511 O O . SER B 1 58 ? 84.173 15.572 35.161 1.00 30.27 58 SER B O 1
ATOM 1514 N N . VAL B 1 59 ? 82.025 16.310 35.249 1.00 30.66 59 VAL B N 1
ATOM 1515 C CA . VAL B 1 59 ? 82.353 17.601 35.828 1.00 29.57 59 VAL B CA 1
ATOM 1516 C C . VAL B 1 59 ? 81.309 17.740 36.935 1.00 30.43 59 VAL B C 1
ATOM 1517 O O . VAL B 1 59 ? 80.291 17.053 36.931 1.00 30.19 59 VAL B O 1
ATOM 1521 N N . PRO B 1 60 ? 81.559 18.611 37.897 1.00 29.52 60 PRO B N 1
ATOM 1522 C CA . PRO B 1 60 ? 80.610 18.786 38.992 1.00 31.80 60 PRO B CA 1
ATOM 1523 C C . PRO B 1 60 ? 79.183 19.156 38.568 1.00 31.03 60 PRO B C 1
ATOM 1524 O O . PRO B 1 60 ? 78.222 18.476 38.931 1.00 32.48 60 PRO B O 1
ATOM 1528 N N . GLY B 1 61 ? 79.035 20.203 37.770 1.00 27.88 61 GLY B N 1
ATOM 1529 C CA . GLY B 1 61 ? 77.686 20.600 37.434 1.00 26.44 61 GLY B CA 1
ATOM 1530 C C . GLY B 1 61 ? 77.550 20.982 35.984 1.00 29.06 61 GLY B C 1
ATOM 1531 O O . GLY B 1 61 ? 78.535 21.026 35.233 1.00 26.38 61 GLY B O 1
ATOM 1532 N N . SER B 1 62 ? 76.330 21.281 35.576 1.00 22.43 62 SER B N 1
ATOM 1533 C CA . SER B 1 62 ? 76.137 21.641 34.181 1.00 26.93 62 SER B CA 1
ATOM 1534 C C . SER B 1 62 ? 76.944 22.868 33.779 1.00 26.55 62 SER B C 1
ATOM 1535 O O . SER B 1 62 ? 77.372 22.984 32.639 1.00 23.28 62 SER B O 1
ATOM 1538 N N . TRP B 1 63 ? 77.189 23.771 34.725 1.00 23.82 63 TRP B N 1
ATOM 1539 C CA . TRP B 1 63 ? 77.937 24.968 34.384 1.00 25.13 63 TRP B CA 1
ATOM 1540 C C . TRP B 1 63 ? 79.303 24.651 33.796 1.00 26.59 63 TRP B C 1
ATOM 1541 O O . TRP B 1 63 ? 79.787 25.386 32.944 1.00 26.35 63 TRP B O 1
ATOM 1552 N N . GLU B 1 64 ? 79.927 23.575 34.271 1.00 24.49 64 GLU B N 1
ATOM 1553 C CA . GLU B 1 64 ? 81.255 23.206 33.811 1.00 26.74 64 GLU B CA 1
ATOM 1554 C C . GLU B 1 64 ? 81.261 22.392 32.538 1.00 26.42 64 GLU B C 1
ATOM 1555 O O . GLU B 1 64 ? 82.322 22.100 32.004 1.00 28.78 64 GLU B O 1
ATOM 1561 N N . LEU B 1 65 ? 80.086 22.024 32.034 1.00 25.17 65 LEU B N 1
ATOM 1562 C CA . LEU B 1 65 ? 80.064 21.232 30.814 1.00 27.89 65 LEU B CA 1
ATOM 1563 C C . LEU B 1 65 ? 80.824 21.848 29.656 1.00 28.39 65 LEU B C 1
ATOM 1564 O O . LEU B 1 65 ? 81.668 21.196 29.065 1.00 29.84 65 LEU B O 1
ATOM 1569 N N . PRO B 1 66 ? 80.556 23.118 29.325 1.00 27.58 66 PRO B N 1
ATOM 1570 C CA . PRO B 1 66 ? 81.298 23.686 28.185 1.00 27.79 66 PRO B CA 1
ATOM 1571 C C . PRO B 1 66 ? 82.802 23.684 28.405 1.00 29.36 66 PRO B C 1
ATOM 1572 O O . PRO B 1 66 ? 83.567 23.354 27.504 1.00 28.16 66 PRO B O 1
ATOM 1576 N N . GLN B 1 67 ? 83.245 24.049 29.599 1.00 28.13 67 GLN B N 1
ATOM 1577 C CA . GLN B 1 67 ? 84.685 24.078 29.8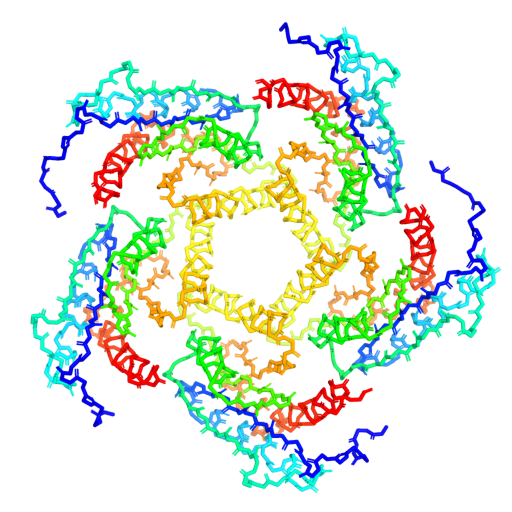00 1.00 34.98 67 GLN B CA 1
ATOM 1578 C C . GLN B 1 67 ? 85.280 22.717 29.865 1.00 32.08 67 GLN B C 1
ATOM 1579 O O . GLN B 1 67 ? 86.369 22.525 29.356 1.00 33.55 67 GLN B O 1
ATOM 1585 N N . GLY B 1 68 ? 84.575 21.780 30.486 1.00 30.54 68 GLY B N 1
ATOM 1586 C CA . GLY B 1 68 ? 85.086 20.422 30.559 1.00 31.64 68 GLY B CA 1
ATOM 1587 C C . GLY B 1 68 ? 85.241 19.873 29.153 1.00 32.63 68 GLY B C 1
ATOM 1588 O O . GLY B 1 68 ? 86.220 19.216 28.830 1.00 36.79 68 GLY B O 1
ATOM 1589 N N . ILE B 1 69 ? 84.283 20.162 28.288 1.00 28.63 69 ILE B N 1
ATOM 1590 C CA . ILE B 1 69 ? 84.373 19.671 26.928 1.00 29.65 69 ILE B CA 1
ATOM 1591 C C . ILE B 1 69 ? 85.508 20.370 26.166 1.00 36.16 69 ILE B C 1
ATOM 1592 O O . ILE B 1 69 ? 86.341 19.705 25.522 1.00 31.77 69 ILE B O 1
ATOM 1597 N N . ARG B 1 70 ? 85.566 21.696 26.259 1.00 33.88 70 ARG B N 1
ATOM 1598 C CA . ARG B 1 70 ? 86.597 22.456 25.551 1.00 38.97 70 ARG B CA 1
ATOM 1599 C C . ARG B 1 70 ? 87.985 21.953 25.941 1.00 37.42 70 ARG B C 1
ATOM 1600 O O . ARG B 1 70 ? 88.846 21.766 25.080 1.00 38.46 70 ARG B O 1
ATOM 1608 N N . ALA B 1 71 ? 88.196 21.744 27.238 1.00 37.97 71 ALA B N 1
ATOM 1609 C CA . ALA B 1 71 ? 89.481 21.267 27.720 1.00 36.94 71 ALA B CA 1
ATOM 1610 C C . ALA B 1 71 ? 89.796 19.882 27.152 1.00 40.92 71 ALA B C 1
ATOM 1611 O O . ALA B 1 71 ? 90.898 19.650 26.657 1.00 41.84 71 ALA B O 1
ATOM 1613 N N . SER B 1 72 ? 88.828 18.973 27.204 1.00 39.37 72 SER B N 1
ATOM 1614 C CA . SER B 1 72 ? 89.039 17.627 26.697 1.00 40.49 72 SER B CA 1
ATOM 1615 C C . SER B 1 72 ? 89.286 17.532 25.211 1.00 41.19 72 SER B C 1
ATOM 1616 O O . SER B 1 72 ? 90.150 16.765 24.770 1.00 42.68 72 SER B O 1
ATOM 1619 N N . ILE B 1 73 ? 88.538 18.266 24.412 1.00 40.27 73 ILE B N 1
ATOM 1620 C CA . ILE B 1 73 ? 88.786 18.156 22.998 1.00 44.94 73 ILE B CA 1
ATOM 1621 C C . ILE B 1 73 ? 90.092 18.857 22.606 1.00 48.58 73 ILE B C 1
ATOM 1622 O O . ILE B 1 73 ? 90.580 18.699 21.496 1.00 49.96 73 ILE B O 1
ATOM 1627 N N . ALA B 1 74 ? 90.667 19.614 23.529 1.00 50.53 74 ALA B N 1
ATOM 1628 C CA . ALA B 1 74 ? 91.944 20.255 23.251 1.00 54.35 74 ALA B CA 1
ATOM 1629 C C . ALA B 1 74 ? 93.059 19.240 23.549 1.00 55.98 74 ALA B C 1
ATOM 1630 O O . ALA B 1 74 ? 94.126 19.312 22.972 1.00 58.80 74 ALA B O 1
ATOM 1632 N N . ARG B 1 75 ? 92.797 18.295 24.445 1.00 57.25 75 ARG B N 1
ATOM 1633 C CA . ARG B 1 75 ? 93.773 17.273 24.801 1.00 61.10 75 ARG B CA 1
ATOM 1634 C C . ARG B 1 75 ? 93.743 16.118 23.808 1.00 61.87 75 ARG B C 1
ATOM 1635 O O . ARG B 1 75 ? 94.755 15.798 23.197 1.00 64.92 75 ARG B O 1
ATOM 1643 N N . ASN B 1 76 ? 92.580 15.503 23.626 1.00 60.30 76 ASN B N 1
ATOM 1644 C CA . ASN B 1 76 ? 92.454 14.373 22.711 1.00 57.84 76 ASN B CA 1
ATOM 1645 C C . ASN B 1 76 ? 91.622 14.707 21.495 1.00 55.56 76 ASN B C 1
ATOM 1646 O O . ASN B 1 76 ? 91.048 15.792 21.407 1.00 57.02 76 ASN B O 1
ATOM 1651 N N . THR B 1 77 ? 91.572 13.777 20.547 1.00 49.50 77 THR B N 1
ATOM 1652 C CA . THR B 1 77 ? 90.796 13.978 19.334 1.00 46.81 77 THR B CA 1
ATOM 1653 C C . THR B 1 77 ? 89.576 13.089 19.413 1.00 46.56 77 THR B C 1
ATOM 1654 O O . THR B 1 77 ? 89.674 11.873 19.626 1.00 47.45 77 THR B O 1
ATOM 1658 N N . TYR B 1 78 ? 88.417 13.709 19.259 1.00 40.40 78 TYR B N 1
ATOM 1659 C CA . TYR B 1 78 ? 87.168 12.994 19.315 1.00 35.96 78 TYR B CA 1
ATOM 1660 C C . TYR B 1 78 ? 86.422 13.358 18.080 1.00 30.30 78 TYR B C 1
ATOM 1661 O O . TYR B 1 78 ? 86.550 14.461 17.566 1.00 35.27 78 TYR B O 1
ATOM 1670 N N . ASP B 1 79 ? 85.641 12.425 17.581 1.00 31.13 79 ASP B N 1
ATOM 1671 C CA . ASP B 1 79 ? 84.829 12.707 16.420 1.00 28.69 79 ASP B CA 1
ATOM 1672 C C . ASP B 1 79 ? 83.526 13.384 16.836 1.00 30.96 79 ASP B C 1
ATOM 1673 O O . ASP B 1 79 ? 82.894 14.062 16.031 1.00 29.64 79 ASP B O 1
ATOM 1678 N N . ALA B 1 80 ? 83.105 13.158 18.079 1.00 30.43 80 ALA B N 1
ATOM 1679 C CA . ALA B 1 80 ? 81.876 13.790 18.558 1.00 28.15 80 ALA B CA 1
ATOM 1680 C C . ALA B 1 80 ? 81.889 13.799 20.081 1.00 31.89 80 ALA B C 1
ATOM 1681 O O . ALA B 1 80 ? 82.621 13.044 20.718 1.00 31.93 80 ALA B O 1
ATOM 1683 N N . VAL B 1 81 ? 81.076 14.677 20.658 1.00 29.21 81 VAL B N 1
ATOM 1684 C CA . VAL B 1 81 ? 81.013 14.836 22.095 1.00 29.42 81 VAL B CA 1
ATOM 1685 C C . VAL B 1 81 ? 79.556 14.953 22.485 1.00 30.82 81 VAL B C 1
ATOM 1686 O O . VAL B 1 81 ? 78.763 15.546 21.752 1.00 31.47 81 VAL B O 1
ATOM 1690 N N . ILE B 1 82 ? 79.203 14.354 23.614 1.00 28.19 82 ILE B N 1
ATOM 1691 C CA . ILE B 1 82 ? 77.845 14.491 24.121 1.00 31.04 82 ILE B CA 1
ATOM 1692 C C . ILE B 1 82 ? 78.044 15.138 25.487 1.00 30.60 82 ILE B C 1
ATOM 1693 O O . ILE B 1 82 ? 78.807 14.633 26.284 1.00 31.66 82 ILE B O 1
ATOM 1698 N N . GLY B 1 83 ? 77.393 16.273 25.729 1.00 28.75 83 GLY B N 1
ATOM 1699 C CA . GLY B 1 83 ? 77.507 16.938 27.015 1.00 28.37 83 GLY B CA 1
ATOM 1700 C C . GLY B 1 83 ? 76.200 16.629 27.720 1.00 28.05 83 GLY B C 1
ATOM 1701 O O . GLY B 1 83 ? 75.132 17.033 27.267 1.00 27.89 83 GLY B O 1
ATOM 1702 N N . ILE B 1 84 ? 76.270 15.951 28.846 1.00 27.16 84 ILE B N 1
ATOM 1703 C CA . ILE B 1 84 ? 75.033 15.557 29.499 1.00 29.49 84 ILE B CA 1
ATOM 1704 C C . ILE B 1 84 ? 74.910 16.204 30.851 1.00 25.51 84 ILE B C 1
ATOM 1705 O O . ILE B 1 84 ? 75.857 16.217 31.644 1.00 25.58 84 ILE B O 1
ATOM 1710 N N . GLY B 1 85 ? 73.733 16.753 31.109 1.00 27.37 85 GLY B N 1
ATOM 1711 C CA . GLY B 1 85 ? 73.502 17.368 32.396 1.00 25.78 85 GLY B CA 1
ATOM 1712 C C . GLY B 1 85 ? 72.006 17.471 32.613 1.00 27.97 85 GLY B C 1
ATOM 1713 O O . GLY B 1 85 ? 71.218 17.391 31.680 1.00 26.85 85 GLY B O 1
ATOM 1714 N N . VAL B 1 86 ? 71.601 17.645 33.857 1.00 26.94 86 VAL B N 1
ATOM 1715 C CA . VAL B 1 86 ? 70.172 17.792 34.123 1.00 28.94 86 VAL B CA 1
ATOM 1716 C C . VAL B 1 86 ? 70.024 19.026 34.978 1.00 27.01 86 VAL B C 1
ATOM 1717 O O . VAL B 1 86 ? 70.627 19.138 36.052 1.00 29.97 86 VAL B O 1
ATOM 1721 N N . LEU B 1 87 ? 69.261 19.979 34.477 1.00 28.47 87 LEU B N 1
ATOM 1722 C CA . LEU B 1 87 ? 68.987 21.217 35.194 1.00 28.01 87 LEU B CA 1
ATOM 1723 C C . LEU B 1 87 ? 67.497 21.203 35.505 1.00 29.71 87 LEU B C 1
ATOM 1724 O O . LEU B 1 87 ? 66.661 20.965 34.627 1.00 25.37 87 LEU B O 1
ATOM 1729 N N . ILE B 1 88 ? 67.171 21.411 36.771 1.00 29.71 88 ILE B N 1
ATOM 1730 C CA . ILE B 1 88 ? 65.778 21.403 37.185 1.00 28.40 88 ILE B CA 1
ATOM 1731 C C . ILE B 1 88 ? 65.442 22.768 37.695 1.00 29.95 88 ILE B C 1
ATOM 1732 O O . ILE B 1 88 ? 66.160 23.308 38.507 1.00 28.57 88 ILE B O 1
ATOM 1737 N N . LYS B 1 89 ? 64.358 23.349 37.206 1.00 26.03 89 LYS B N 1
ATOM 1738 C CA . LYS B 1 89 ? 63.994 24.677 37.655 1.00 28.51 89 LYS B CA 1
ATOM 1739 C C . LYS B 1 89 ? 63.854 24.708 39.199 1.00 32.71 89 LYS B C 1
ATOM 1740 O O . LYS B 1 89 ? 63.208 23.847 39.785 1.00 30.57 89 LYS B O 1
ATOM 1746 N N . GLY B 1 90 ? 64.516 25.673 39.837 1.00 30.68 90 GLY B N 1
ATOM 1747 C CA . GLY B 1 90 ? 64.466 25.802 41.286 1.00 33.09 90 GLY B CA 1
ATOM 1748 C C . GLY B 1 90 ? 63.659 27.039 41.705 1.00 33.63 90 GLY B C 1
ATOM 1749 O O . GLY B 1 90 ? 62.905 27.586 40.910 1.00 34.46 90 GLY B O 1
ATOM 1750 N N . SER B 1 91 ? 63.873 27.515 42.925 1.00 32.10 91 SER B N 1
ATOM 1751 C CA . SER B 1 91 ? 63.142 28.670 43.466 1.00 36.48 91 SER B CA 1
ATOM 1752 C C . SER B 1 91 ? 63.663 29.999 42.959 1.00 33.72 91 SER B C 1
ATOM 1753 O O . SER B 1 91 ? 62.958 30.991 42.987 1.00 35.53 91 SER B O 1
ATOM 1756 N N . THR B 1 92 ? 64.905 30.039 42.504 1.00 31.88 92 THR B N 1
ATOM 1757 C CA . THR B 1 92 ? 65.453 31.324 42.061 1.00 31.91 92 THR B CA 1
ATOM 1758 C C . THR B 1 92 ? 65.477 31.390 40.556 1.00 34.48 92 THR B C 1
ATOM 1759 O O . THR B 1 92 ? 64.865 30.582 39.902 1.00 37.48 92 THR B O 1
ATOM 1763 N N . MET B 1 93 ? 66.216 32.339 40.010 1.00 32.81 93 MET B N 1
ATOM 1764 C CA . MET B 1 93 ? 66.315 32.468 38.567 1.00 28.47 93 MET B CA 1
ATOM 1765 C C . MET B 1 93 ? 67.587 31.770 38.065 1.00 30.54 93 MET B C 1
ATOM 1766 O O . MET B 1 93 ? 67.969 31.910 36.902 1.00 29.08 93 MET B O 1
ATOM 1771 N N . HIS B 1 94 ? 68.250 31.042 38.952 1.00 27.22 94 HIS B N 1
ATOM 1772 C CA . HIS B 1 94 ? 69.469 30.346 38.599 1.00 28.94 94 HIS B CA 1
ATOM 1773 C C . HIS B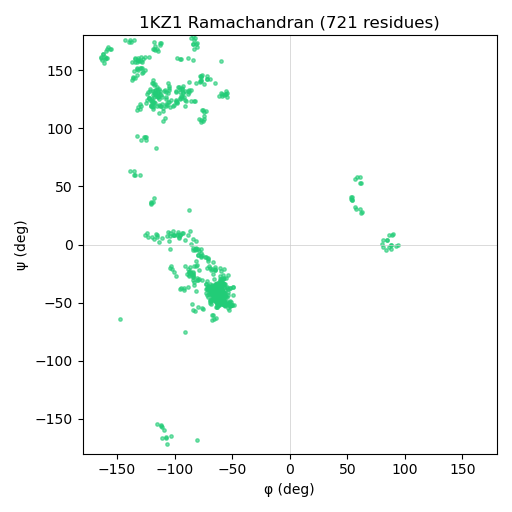 1 94 ? 69.259 29.462 37.368 1.00 31.08 94 HIS B C 1
ATOM 1774 O O . HIS B 1 94 ? 70.017 29.521 36.409 1.00 27.98 94 HIS B O 1
ATOM 1781 N N . PHE B 1 95 ? 68.219 28.642 37.413 1.00 27.09 95 PHE B N 1
ATOM 1782 C CA . PHE B 1 95 ? 67.906 27.721 36.332 1.00 28.76 95 PHE B CA 1
ATOM 1783 C C . PHE B 1 95 ? 67.885 28.421 34.977 1.00 27.42 95 PHE B C 1
ATOM 1784 O O . PHE B 1 95 ? 68.542 27.972 34.044 1.00 25.05 95 PHE B O 1
ATOM 1792 N N . GLU B 1 96 ? 67.138 29.511 34.881 1.00 25.58 96 GLU B N 1
ATOM 1793 C CA . GLU B 1 96 ? 66.998 30.224 33.624 1.00 30.82 96 GLU B CA 1
ATOM 1794 C C . GLU B 1 96 ? 68.306 30.760 33.077 1.00 31.24 96 GLU B C 1
ATOM 1795 O O . GLU B 1 96 ? 68.598 30.600 31.890 1.00 28.24 96 GLU B O 1
ATOM 1801 N N . TYR B 1 97 ? 69.096 31.389 33.938 1.00 27.06 97 TYR B N 1
ATOM 1802 C CA . TYR B 1 97 ? 70.351 31.958 33.468 1.00 31.31 97 TYR B CA 1
ATOM 1803 C C . TYR B 1 97 ? 71.407 30.934 33.156 1.00 30.39 97 TYR B C 1
ATOM 1804 O O . TYR B 1 97 ? 72.088 31.070 32.141 1.00 29.94 97 TYR B O 1
ATOM 1813 N N . ILE B 1 98 ? 71.563 29.904 33.975 1.00 27.46 98 ILE B N 1
ATOM 1814 C CA . ILE B 1 98 ? 72.604 28.981 33.618 1.00 29.84 98 ILE B CA 1
ATOM 1815 C C . ILE B 1 98 ? 72.179 28.074 32.472 1.00 29.73 98 ILE B C 1
ATOM 1816 O O . ILE B 1 98 ? 73.034 27.655 31.687 1.00 27.83 98 ILE B O 1
ATOM 1821 N N . SER B 1 99 ? 70.882 27.770 32.362 1.00 21.89 99 SER B N 1
ATOM 1822 C CA . SER B 1 99 ? 70.420 26.925 31.254 1.00 26.78 99 SER B CA 1
ATOM 1823 C C . SER B 1 99 ? 70.799 27.609 29.948 1.00 28.32 99 SER B C 1
ATOM 1824 O O . SER B 1 99 ? 71.397 27.027 29.056 1.00 26.71 99 SER B O 1
ATOM 1827 N N . GLU B 1 100 ? 70.477 28.883 29.862 1.00 27.67 100 GLU B N 1
ATOM 1828 C CA . GLU B 1 100 ? 70.769 29.619 28.660 1.00 30.27 100 GLU B CA 1
ATOM 1829 C C . GLU B 1 100 ? 72.284 29.737 28.399 1.00 29.66 100 GLU B C 1
ATOM 1830 O O . GLU B 1 100 ? 72.734 29.632 27.262 1.00 27.59 100 GLU B O 1
ATOM 1836 N N . ALA B 1 101 ? 73.064 29.959 29.451 1.00 26.89 101 ALA B N 1
ATOM 1837 C CA . ALA B 1 101 ? 74.504 30.127 29.295 1.00 28.68 101 ALA B CA 1
ATOM 1838 C C . ALA B 1 101 ? 75.160 28.802 28.908 1.00 24.60 101 ALA B C 1
ATOM 1839 O O . ALA B 1 101 ? 76.070 28.774 28.097 1.00 25.93 101 ALA B O 1
ATOM 1841 N N . VAL B 1 102 ? 74.678 27.712 29.476 1.00 24.72 102 VAL B N 1
ATOM 1842 C CA . VAL B 1 102 ? 75.271 26.408 29.185 1.00 24.12 102 VAL B CA 1
ATOM 1843 C C . VAL B 1 102 ? 74.908 25.992 27.775 1.00 22.83 102 VAL B C 1
ATOM 1844 O O . VAL B 1 102 ? 75.754 25.522 27.020 1.00 26.12 102 VAL B O 1
ATOM 1848 N N . VAL B 1 103 ? 73.653 26.187 27.399 1.00 22.99 103 VAL B N 1
ATOM 1849 C CA . VAL B 1 103 ? 73.274 25.807 26.063 1.00 25.36 103 VAL B CA 1
ATOM 1850 C C . VAL B 1 103 ? 74.107 26.627 25.068 1.00 26.34 103 VAL B C 1
ATOM 1851 O O . VAL B 1 103 ? 74.612 26.088 24.095 1.00 28.13 103 VAL B O 1
ATOM 1855 N N A HIS B 1 104 ? 74.262 27.918 25.337 0.50 25.45 104 HIS B N 1
ATOM 1856 N N B HIS B 1 104 ? 74.250 27.927 25.309 0.50 25.63 104 HIS B N 1
ATOM 1857 C CA A HIS B 1 104 ? 75.043 28.785 24.458 0.50 28.37 104 HIS B CA 1
ATOM 1858 C CA B HIS B 1 104 ? 75.032 28.765 24.401 0.50 28.59 104 HIS B CA 1
ATOM 1859 C C A HIS B 1 104 ? 76.487 28.309 24.436 0.50 27.49 104 HIS B C 1
ATOM 1860 C C B HIS B 1 104 ? 76.505 28.350 24.437 0.50 27.61 104 HIS B C 1
ATOM 1861 O O A HIS B 1 104 ? 77.119 28.243 23.381 0.50 24.87 104 HIS B O 1
ATOM 1862 O O B HIS B 1 104 ? 77.178 28.347 23.406 0.50 25.00 104 HIS B O 1
ATOM 1875 N N . GLY B 1 105 ? 76.994 27.976 25.617 1.00 24.49 105 GLY B N 1
ATOM 1876 C CA . GLY B 1 105 ? 78.365 27.539 25.731 1.00 26.06 105 GLY B CA 1
ATOM 1877 C C . GLY B 1 105 ? 78.628 26.259 24.946 1.00 26.20 105 GLY B C 1
ATOM 1878 O O . GLY B 1 105 ? 79.675 26.132 24.304 1.00 28.05 105 GLY B O 1
ATOM 1879 N N . LEU B 1 106 ? 77.698 25.308 25.007 1.00 23.36 106 LEU B N 1
ATOM 1880 C CA . LEU B 1 106 ? 77.880 24.045 24.308 1.00 27.92 106 LEU B CA 1
ATOM 1881 C C . LEU B 1 106 ? 77.884 24.264 22.799 1.00 26.57 106 LEU B C 1
ATOM 1882 O O . LEU B 1 106 ? 78.672 23.652 22.103 1.00 28.34 106 LEU B O 1
ATOM 1887 N N . MET B 1 107 ? 77.018 25.159 22.322 1.00 26.10 107 MET B N 1
ATOM 1888 C CA . MET B 1 107 ? 76.916 25.484 20.906 1.00 26.64 107 MET B CA 1
ATOM 1889 C C . MET B 1 107 ? 78.240 26.140 20.510 1.00 31.31 107 MET B C 1
ATOM 1890 O O . MET B 1 107 ? 78.857 25.777 19.504 1.00 27.56 107 MET B O 1
ATOM 1895 N N . ARG B 1 108 ? 78.688 27.090 21.330 1.00 26.92 108 ARG B N 1
ATOM 1896 C CA . ARG B 1 108 ? 79.920 27.775 21.040 1.00 28.99 108 ARG B CA 1
ATOM 1897 C C . ARG B 1 108 ? 81.122 26.841 20.960 1.00 29.81 108 ARG B C 1
ATOM 1898 O O . ARG B 1 108 ? 81.938 26.958 20.050 1.00 28.05 108 ARG B O 1
ATOM 1906 N N . VAL B 1 109 ? 81.253 25.933 21.921 1.00 26.77 109 VAL B N 1
ATOM 1907 C CA . VAL B 1 109 ? 82.389 25.038 21.918 1.00 28.13 109 VAL B CA 1
ATOM 1908 C C . VAL B 1 109 ? 82.390 24.190 20.651 1.00 30.64 109 VAL B C 1
ATOM 1909 O O . VAL B 1 109 ? 83.444 23.977 20.052 1.00 30.77 109 VAL B O 1
ATOM 1913 N N . GLY B 1 110 ? 81.209 23.741 20.237 1.00 28.22 110 GLY B N 1
ATOM 1914 C CA . GLY B 1 110 ? 81.096 22.950 19.028 1.00 28.87 110 GLY B CA 1
ATOM 1915 C C . GLY B 1 110 ? 81.487 23.752 17.804 1.00 32.29 110 GLY B C 1
ATOM 1916 O O . GLY B 1 110 ? 82.292 23.302 16.966 1.00 30.64 110 GLY B O 1
ATOM 1917 N N . LEU B 1 111 ? 80.931 24.953 17.699 1.00 28.31 111 LEU B N 1
ATOM 1918 C CA . LEU B 1 111 ? 81.221 25.802 16.564 1.00 27.59 111 LEU B CA 1
ATOM 1919 C C . LEU B 1 111 ? 82.674 26.258 16.540 1.00 29.82 111 LEU B C 1
ATOM 1920 O O . LEU B 1 111 ? 83.293 26.313 15.479 1.00 28.46 111 LEU B O 1
ATOM 1925 N N . ASP B 1 112 ? 83.235 26.566 17.702 1.00 30.37 112 ASP B N 1
ATOM 1926 C CA . ASP B 1 112 ? 84.628 27.008 17.747 1.00 31.49 112 ASP B CA 1
ATOM 1927 C C . ASP B 1 112 ? 85.577 25.900 17.355 1.00 34.52 112 ASP B C 1
ATOM 1928 O O . ASP B 1 112 ? 86.532 26.123 16.637 1.00 30.49 112 ASP B O 1
ATOM 1933 N N . SER B 1 113 ? 85.306 24.704 17.853 1.00 30.12 113 SER B N 1
ATOM 1934 C CA . SER B 1 113 ? 86.208 23.599 17.638 1.00 34.59 113 SER B CA 1
ATOM 1935 C C . SER B 1 113 ? 85.988 22.823 16.379 1.00 36.33 113 SER B C 1
ATOM 1936 O O . SER B 1 113 ? 86.912 22.188 15.903 1.00 37.09 113 SER B O 1
ATOM 1939 N N . GLY B 1 114 ? 84.780 22.873 15.837 1.00 33.48 114 GLY B N 1
ATOM 1940 C CA . GLY B 1 114 ? 84.511 22.084 14.661 1.00 31.94 114 GLY B CA 1
ATOM 1941 C C . GLY B 1 114 ? 84.143 20.661 15.082 1.00 30.86 114 GLY B C 1
ATOM 1942 O O . GLY B 1 114 ? 83.795 19.856 14.248 1.00 34.23 114 GLY B O 1
ATOM 1943 N N . VAL B 1 115 ? 84.216 20.342 16.373 1.00 30.78 115 VAL B N 1
ATOM 1944 C CA . VAL B 1 115 ? 83.821 19.001 16.822 1.00 30.98 115 VAL B CA 1
ATOM 1945 C C . VAL B 1 115 ? 82.319 19.012 17.183 1.00 34.53 115 VAL B C 1
ATOM 1946 O O . VAL B 1 115 ? 81.885 19.825 18.012 1.00 35.58 115 VAL B O 1
ATOM 1950 N N . PRO B 1 116 ? 81.514 18.117 16.573 1.00 34.10 116 PRO B N 1
ATOM 1951 C CA . PRO B 1 116 ? 80.082 18.078 16.892 1.00 33.86 116 PRO B CA 1
ATOM 1952 C C . PRO B 1 116 ? 79.859 17.878 18.406 1.00 32.12 116 PRO B C 1
ATOM 1953 O O . PRO B 1 116 ? 80.441 16.988 19.053 1.00 30.46 116 PRO B O 1
ATOM 1957 N N . VAL B 1 117 ? 79.031 18.733 18.977 1.00 29.17 117 VAL B N 1
ATOM 1958 C CA . VAL B 1 117 ? 78.697 18.629 20.386 1.00 29.80 117 VAL B CA 1
ATOM 1959 C C . VAL B 1 117 ? 77.214 18.396 20.430 1.00 28.18 117 VAL B C 1
ATOM 1960 O O . VAL B 1 117 ? 76.432 19.208 19.922 1.00 31.12 117 VAL B O 1
ATOM 1964 N N . ILE B 1 118 ? 76.826 17.259 20.983 1.00 25.85 118 ILE B N 1
ATOM 1965 C CA . ILE B 1 118 ? 75.436 16.879 21.058 1.00 24.22 118 ILE B CA 1
ATOM 1966 C C . ILE B 1 118 ? 74.905 17.349 22.409 1.00 27.70 118 ILE B C 1
ATOM 1967 O O . ILE B 1 118 ? 75.485 17.071 23.429 1.00 26.68 118 ILE B O 1
ATOM 1972 N N . LEU B 1 119 ? 73.798 18.076 22.380 1.00 27.80 119 LEU B N 1
ATOM 1973 C CA . LEU B 1 119 ? 73.197 18.588 23.579 1.00 28.16 119 LEU B CA 1
ATOM 1974 C C . LEU B 1 119 ? 72.485 17.476 24.348 1.00 27.55 119 LEU B C 1
ATOM 1975 O O . LEU B 1 119 ? 71.476 16.964 23.904 1.00 30.30 119 LEU B O 1
ATOM 1980 N N . GLY B 1 120 ? 73.016 17.098 25.495 1.00 27.47 120 GLY B N 1
ATOM 1981 C CA . GLY B 1 120 ? 72.348 16.076 26.287 1.00 28.76 120 GLY B CA 1
ATOM 1982 C C . GLY B 1 120 ? 71.962 16.729 27.609 1.00 27.89 120 GLY B C 1
ATOM 1983 O O . GLY B 1 120 ? 72.057 16.127 28.674 1.00 28.81 120 GLY B O 1
ATOM 1984 N N . LEU B 1 121 ? 71.505 17.981 27.522 1.00 27.32 121 LEU B N 1
ATOM 1985 C CA . LEU B 1 121 ? 71.120 18.755 28.681 1.00 27.41 121 LEU B CA 1
ATOM 1986 C C . LEU B 1 121 ? 69.613 18.757 28.845 1.00 30.57 121 LEU B C 1
ATOM 1987 O O . LEU B 1 121 ? 68.887 19.182 27.941 1.00 31.09 121 LEU B O 1
ATOM 1992 N N . LEU B 1 122 ? 69.118 18.260 29.965 1.00 26.75 122 LEU B N 1
ATOM 1993 C CA . LEU B 1 122 ? 67.666 18.318 30.175 1.00 27.51 122 LEU B CA 1
ATOM 1994 C C . LEU B 1 122 ? 67.434 19.608 30.961 1.00 26.48 122 LEU B C 1
ATOM 1995 O O . LEU B 1 122 ? 68.161 19.903 31.908 1.00 27.76 122 LEU B O 1
ATOM 2000 N N . THR B 1 123 ? 66.440 20.390 30.562 1.00 24.57 123 THR B N 1
ATOM 2001 C CA . THR B 1 123 ? 66.132 21.641 31.249 1.00 26.20 123 THR B CA 1
ATOM 2002 C C . THR B 1 123 ? 64.656 21.449 31.557 1.00 24.03 123 THR B C 1
ATOM 2003 O O . THR B 1 123 ? 63.797 21.720 30.739 1.00 25.20 123 THR B O 1
ATOM 2007 N N . VAL B 1 124 ? 64.398 20.922 32.742 1.00 24.07 124 VAL B N 1
ATOM 2008 C CA . VAL B 1 124 ? 63.057 20.546 33.128 1.00 26.94 124 VAL B CA 1
ATOM 2009 C C . VAL B 1 124 ? 62.508 21.319 34.313 1.00 24.46 124 VAL B C 1
ATOM 2010 O O . VAL B 1 124 ? 63.236 22.019 35.029 1.00 26.99 124 VAL B O 1
ATOM 2014 N N . LEU B 1 125 ? 61.210 21.179 34.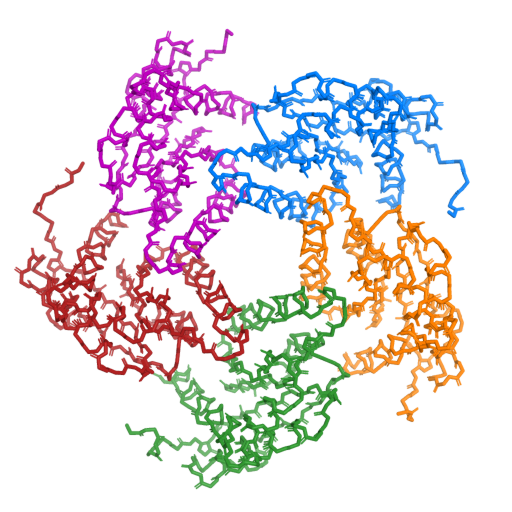518 1.00 28.53 125 LEU B N 1
ATOM 2015 C CA . LEU B 1 125 ? 60.551 21.862 35.624 1.00 31.78 125 LEU B CA 1
ATOM 2016 C C . LEU B 1 125 ? 60.672 21.090 36.909 1.00 32.50 125 LEU B C 1
ATOM 2017 O O . LEU B 1 125 ? 60.604 21.668 37.976 1.00 32.83 125 LEU B O 1
ATOM 2022 N N . ASN B 1 126 ? 60.797 19.769 36.822 1.00 32.34 126 ASN B N 1
ATOM 2023 C CA . ASN B 1 126 ? 60.885 18.985 38.050 1.00 32.71 126 ASN B CA 1
ATOM 2024 C C . ASN B 1 126 ? 61.555 17.667 37.734 1.00 32.79 126 ASN B C 1
ATOM 2025 O O . ASN B 1 126 ? 61.766 17.320 36.564 1.00 28.18 126 ASN B O 1
ATOM 2030 N N . GLU B 1 127 ? 61.898 16.942 38.781 1.00 32.46 127 GLU B N 1
ATOM 2031 C CA . GLU B 1 127 ? 62.590 15.695 38.628 1.00 37.79 127 GLU B CA 1
ATOM 2032 C C . GLU B 1 127 ? 61.816 14.643 37.850 1.00 36.90 127 GLU B C 1
ATOM 2033 O O . GLU B 1 127 ? 62.414 13.882 37.094 1.00 38.31 127 GLU B O 1
ATOM 2039 N N . GLU B 1 128 ? 60.496 14.595 38.019 1.00 35.90 128 GLU B N 1
ATOM 2040 C CA . GLU B 1 128 ? 59.714 13.596 37.317 1.00 35.09 128 GLU B CA 1
ATOM 2041 C C . GLU B 1 128 ? 59.958 13.751 35.810 1.00 34.00 128 GLU B C 1
ATOM 2042 O O . GLU B 1 128 ? 60.089 12.769 35.106 1.00 32.71 128 GLU B O 1
ATOM 2048 N N . GLN B 1 129 ? 60.004 14.982 35.308 1.00 30.78 129 GLN B N 1
ATOM 2049 C CA . GLN B 1 129 ? 60.238 15.167 33.870 1.00 30.31 129 GLN B CA 1
ATOM 2050 C C . GLN B 1 129 ? 61.627 14.668 33.442 1.00 28.27 129 GLN B C 1
ATOM 2051 O O . GLN B 1 129 ? 61.800 14.113 32.347 1.00 31.05 129 GLN B O 1
ATOM 2057 N N . ALA B 1 130 ? 62.609 14.865 34.308 1.00 26.65 130 ALA B N 1
ATOM 2058 C CA . ALA B 1 130 ? 63.963 14.428 33.990 1.00 33.63 130 ALA B CA 1
ATOM 2059 C C . ALA B 1 130 ? 64.017 12.891 33.960 1.00 35.01 130 ALA B C 1
ATOM 2060 O O . ALA B 1 130 ? 64.559 12.301 33.013 1.00 32.09 130 ALA B O 1
ATOM 2062 N N . LEU B 1 131 ? 63.453 12.240 34.977 1.00 31.58 131 LEU B N 1
ATOM 2063 C CA . LEU B 1 131 ? 63.478 10.776 34.990 1.00 33.50 131 LEU B CA 1
ATOM 2064 C C . LEU B 1 131 ? 62.718 10.208 33.807 1.00 31.08 131 LEU B C 1
ATOM 2065 O O . LEU B 1 131 ? 63.127 9.210 33.196 1.00 32.57 131 LEU B O 1
ATOM 2070 N N . TYR B 1 132 ? 61.601 10.838 33.476 1.00 29.74 132 TYR B N 1
ATOM 2071 C CA . TYR B 1 132 ? 60.799 10.380 32.349 1.00 31.44 132 TYR B CA 1
ATOM 2072 C C . TYR B 1 132 ? 61.611 10.404 31.046 1.00 35.31 132 TYR B C 1
ATOM 2073 O O . TYR B 1 132 ? 61.479 9.508 30.196 1.00 35.17 132 TYR B O 1
ATOM 2082 N N . ARG B 1 133 ? 62.419 11.453 30.876 1.00 29.54 133 ARG B N 1
ATOM 2083 C CA . ARG B 1 133 ? 63.233 11.604 29.681 1.00 30.39 133 ARG B CA 1
ATOM 2084 C C . ARG B 1 133 ? 64.536 10.791 29.716 1.00 30.17 133 ARG B C 1
ATOM 2085 O O . ARG B 1 133 ? 65.315 10.818 28.763 1.00 31.33 133 ARG B O 1
ATOM 2093 N N . ALA B 1 134 ? 64.781 10.129 30.844 1.00 29.19 134 ALA B N 1
ATOM 2094 C CA . ALA B 1 134 ? 65.930 9.258 31.013 1.00 31.57 134 ALA B CA 1
ATOM 2095 C C . ALA B 1 134 ? 65.409 7.817 30.822 1.00 34.96 134 ALA B C 1
ATOM 2096 O O . ALA B 1 134 ? 66.112 6.864 31.098 1.00 38.53 134 ALA B O 1
ATOM 2098 N N . GLY B 1 135 ? 64.156 7.677 30.397 1.00 35.83 135 GLY B N 1
ATOM 2099 C CA . GLY B 1 135 ? 63.586 6.360 30.147 1.00 39.49 135 GLY B CA 1
ATOM 2100 C C . GLY B 1 135 ? 62.848 5.692 31.298 1.00 44.03 135 GLY B C 1
ATOM 2101 O O . GLY B 1 135 ? 62.337 4.595 31.148 1.00 45.80 135 GLY B O 1
ATOM 2102 N N . LEU B 1 136 ? 62.799 6.343 32.453 1.00 42.43 136 LEU B N 1
ATOM 2103 C CA . LEU B 1 136 ? 62.125 5.787 33.612 1.00 41.19 136 LEU B CA 1
ATOM 2104 C C . LEU B 1 136 ? 60.637 6.089 33.567 1.00 42.40 136 LEU B C 1
ATOM 2105 O O . LEU B 1 136 ? 60.190 6.997 32.839 1.00 40.81 136 LEU B O 1
ATOM 2110 N N . ASN B 1 137 ? 59.864 5.292 34.304 1.00 43.18 137 ASN B N 1
ATOM 2111 C CA . ASN B 1 137 ? 58.418 5.491 34.395 1.00 41.29 137 ASN B CA 1
ATOM 2112 C C . ASN B 1 137 ? 57.655 5.577 33.093 1.00 39.65 137 ASN B C 1
ATOM 2113 O O . ASN B 1 137 ? 56.748 6.395 32.958 1.00 39.05 137 ASN B O 1
ATOM 2118 N N . GLY B 1 138 ? 58.014 4.722 32.142 1.00 39.89 138 GLY B N 1
ATOM 2119 C CA . GLY B 1 138 ? 57.318 4.696 30.870 1.00 38.31 138 GLY B CA 1
ATOM 2120 C C . GLY B 1 138 ? 57.828 5.707 29.878 1.00 37.94 138 GLY B C 1
ATOM 2121 O O . GLY B 1 138 ? 57.270 5.842 28.789 1.00 41.10 138 GLY B O 1
ATOM 2122 N N . GLY B 1 139 ? 58.885 6.430 30.244 1.00 39.33 139 GLY B N 1
ATOM 2123 C CA . GLY B 1 139 ? 59.419 7.426 29.332 1.00 37.19 139 GLY B CA 1
ATOM 2124 C C . GLY B 1 139 ? 60.416 6.831 28.349 1.00 39.95 139 GLY B C 1
ATOM 2125 O O . GLY B 1 139 ? 60.729 5.650 28.402 1.00 38.39 139 GLY B O 1
ATOM 2126 N N . HIS B 1 140 ? 60.914 7.663 27.452 1.00 40.37 140 HIS B N 1
ATOM 2127 C CA . HIS B 1 140 ? 61.880 7.261 26.454 1.00 38.64 140 HIS B CA 1
ATOM 2128 C C . HIS B 1 140 ? 63.234 7.804 26.897 1.00 39.70 140 HIS B C 1
ATOM 2129 O O . HIS B 1 140 ? 63.343 8.975 27.294 1.00 37.37 140 HIS B O 1
ATOM 2136 N N . ASN B 1 141 ? 64.266 6.960 26.862 1.00 36.71 141 ASN B N 1
ATOM 2137 C CA . ASN B 1 141 ? 65.601 7.394 27.262 1.00 33.41 141 ASN B CA 1
ATOM 2138 C C . ASN B 1 141 ? 66.202 8.258 26.165 1.00 33.53 141 ASN B C 1
ATOM 2139 O O . ASN B 1 141 ? 66.626 7.750 25.116 1.00 30.45 141 ASN B O 1
ATOM 2144 N N . HIS B 1 142 ? 66.260 9.567 26.406 1.00 30.93 142 HIS B N 1
ATOM 2145 C CA . HIS B 1 142 ? 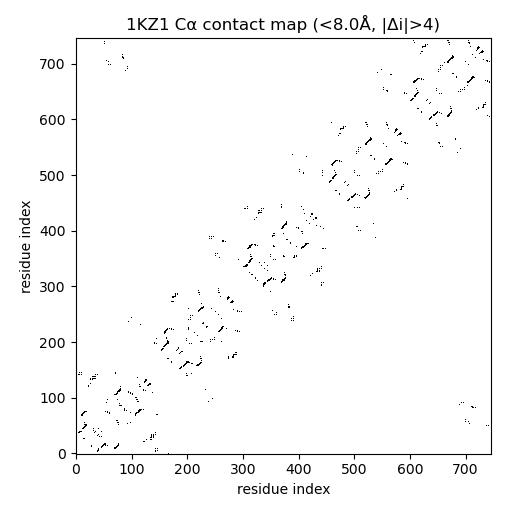66.820 10.477 25.425 1.00 29.46 142 HIS B CA 1
ATOM 2146 C C . HIS B 1 142 ? 68.307 10.257 25.175 1.00 28.14 142 HIS B C 1
ATOM 2147 O O . HIS B 1 142 ? 68.825 10.679 24.145 1.00 30.20 142 HIS B O 1
ATOM 2154 N N . GLY B 1 143 ? 68.984 9.590 26.106 1.00 30.51 143 GLY B N 1
ATOM 2155 C CA . GLY B 1 143 ? 70.403 9.322 25.917 1.00 33.35 143 GLY B CA 1
ATOM 2156 C C . GLY B 1 143 ? 70.617 8.471 24.667 1.00 34.14 143 GLY B C 1
ATOM 2157 O O . GLY B 1 143 ? 71.626 8.604 23.976 1.00 34.15 143 GLY B O 1
ATOM 2158 N N . ASN B 1 144 ? 69.657 7.595 24.364 1.00 35.16 144 ASN B N 1
ATOM 2159 C CA . ASN B 1 144 ? 69.779 6.754 23.187 1.00 35.27 144 ASN B CA 1
ATOM 2160 C C . ASN B 1 144 ? 69.827 7.650 21.970 1.00 34.91 144 ASN B C 1
ATOM 2161 O O . ASN B 1 144 ? 70.636 7.439 21.073 1.00 36.09 144 ASN B O 1
ATOM 2166 N N . ASP B 1 145 ? 68.948 8.645 21.923 1.00 33.35 145 ASP B N 1
ATOM 2167 C CA . ASP B 1 145 ? 68.924 9.534 20.769 1.00 31.92 145 ASP B CA 1
ATOM 2168 C C . ASP B 1 145 ? 70.229 10.279 20.658 1.00 30.15 145 ASP B C 1
ATOM 2169 O O . ASP B 1 145 ? 70.755 10.465 19.563 1.00 29.58 145 ASP B O 1
ATOM 2174 N N . TRP B 1 146 ? 70.775 10.682 21.790 1.00 26.26 146 TRP B N 1
ATOM 2175 C CA . TRP B 1 146 ? 72.014 11.428 21.719 1.00 29.78 146 TRP B CA 1
ATOM 2176 C C . TRP B 1 146 ? 73.174 10.583 21.226 1.00 32.44 146 TRP B C 1
ATOM 2177 O O . TRP B 1 146 ? 74.075 11.102 20.548 1.00 28.75 146 TRP B O 1
ATOM 2188 N N . GLY B 1 147 ? 73.163 9.302 21.606 1.00 28.62 147 GLY B N 1
ATOM 2189 C CA . GLY B 1 147 ? 74.202 8.383 21.187 1.00 29.32 147 GLY B CA 1
ATOM 2190 C C . GLY B 1 147 ? 74.152 8.270 19.677 1.00 27.72 147 GLY B C 1
ATOM 2191 O O . GLY B 1 147 ? 75.180 8.397 19.000 1.00 32.50 147 GLY B O 1
ATOM 2192 N N . SER B 1 148 ? 72.968 8.030 19.135 1.00 31.09 148 SER B N 1
ATOM 2193 C CA . SER B 1 148 ? 72.843 7.960 17.689 1.00 33.02 148 SER B CA 1
ATOM 2194 C C . SER B 1 148 ? 73.202 9.275 17.023 1.00 37.78 148 SER B C 1
ATOM 2195 O O . SER B 1 148 ? 73.817 9.288 15.943 1.00 35.23 148 SER B O 1
ATOM 2198 N N . ALA B 1 149 ? 72.814 10.389 17.638 1.00 33.10 149 ALA B N 1
ATOM 2199 C CA . ALA B 1 149 ? 73.126 11.674 17.023 1.00 32.37 149 ALA B CA 1
ATOM 2200 C C . ALA B 1 149 ? 74.636 11.879 16.974 1.00 28.65 149 ALA B C 1
ATOM 2201 O O . ALA B 1 149 ? 75.169 12.382 16.001 1.00 30.95 149 ALA B O 1
ATOM 2203 N N . ALA B 1 150 ? 75.317 11.480 18.030 1.00 25.69 150 ALA B N 1
ATOM 2204 C CA . ALA B 1 150 ? 76.746 11.679 18.080 1.00 31.10 150 ALA B CA 1
ATOM 2205 C C . ALA B 1 150 ? 77.439 10.846 16.996 1.00 34.48 150 ALA B C 1
ATOM 2206 O O . ALA B 1 150 ? 78.389 11.300 16.369 1.00 32.89 150 ALA B O 1
ATOM 2208 N N . VAL B 1 151 ? 76.957 9.623 16.802 1.00 34.91 151 VAL B N 1
ATOM 2209 C CA . VAL B 1 151 ? 77.543 8.748 15.809 1.00 35.06 151 VAL B CA 1
ATOM 2210 C C . VAL B 1 151 ? 77.322 9.331 14.451 1.00 35.10 151 VAL B C 1
ATOM 2211 O O . VAL B 1 151 ? 78.243 9.417 13.643 1.00 37.20 151 VAL B O 1
ATOM 2215 N N . GLU B 1 152 ? 76.102 9.776 14.205 1.00 33.44 152 GLU B N 1
ATOM 2216 C CA . GLU B 1 152 ? 75.817 10.346 12.926 1.00 32.82 152 GLU B CA 1
ATOM 2217 C C . GLU B 1 152 ? 76.646 11.600 12.658 1.00 37.21 152 GLU B C 1
ATOM 2218 O O . GLU B 1 152 ? 77.170 11.770 11.570 1.00 35.99 152 GLU B O 1
ATOM 2224 N N . MET B 1 153 ? 76.769 12.481 13.647 1.00 33.30 153 MET B N 1
ATOM 2225 C CA . MET B 1 153 ? 77.527 13.696 13.431 1.00 33.18 153 MET B CA 1
ATOM 2226 C C . MET B 1 153 ? 79.008 13.398 13.334 1.00 32.11 153 MET B C 1
ATOM 2227 O O . MET B 1 153 ? 79.700 14.056 12.577 1.00 32.52 153 MET B O 1
ATOM 2232 N N . GLY B 1 154 ? 79.491 12.428 14.113 1.00 29.89 154 GLY B N 1
ATOM 2233 C CA . GLY B 1 154 ? 80.892 12.071 14.049 1.00 35.86 154 GLY B CA 1
ATOM 2234 C C . GLY B 1 154 ? 81.201 11.596 12.634 1.00 41.04 154 GLY B C 1
ATOM 2235 O O . GLY B 1 154 ? 82.198 11.984 12.047 1.00 43.84 154 GLY B O 1
ATOM 2236 N N . LEU B 1 155 ? 80.324 10.773 12.073 1.00 43.02 155 LEU B N 1
ATOM 2237 C CA . LEU B 1 155 ? 80.538 10.273 10.723 1.00 48.65 155 LEU B CA 1
ATOM 2238 C C . LEU B 1 155 ? 80.498 11.344 9.659 1.00 52.76 155 LEU B C 1
ATOM 2239 O O . LEU B 1 155 ? 81.313 11.324 8.732 1.00 54.03 155 LEU B O 1
ATOM 2244 N N . LYS B 1 156 ? 79.546 12.267 9.780 1.00 54.05 156 LYS B N 1
ATOM 2245 C CA . LYS B 1 156 ? 79.398 13.334 8.801 1.00 57.78 156 LYS B CA 1
ATOM 2246 C C . LYS B 1 156 ? 80.500 14.355 8.878 1.00 60.76 156 LYS B C 1
ATOM 2247 O O . LYS B 1 156 ? 80.671 15.164 7.971 1.00 64.23 156 LYS B O 1
ATOM 2253 N N . ALA B 1 157 ? 81.259 14.315 9.963 1.00 65.69 157 ALA B N 1
ATOM 2254 C CA . ALA B 1 157 ? 82.381 15.228 10.116 1.00 70.86 157 ALA B CA 1
ATOM 2255 C C . ALA B 1 157 ? 83.528 14.499 9.416 1.00 73.47 157 ALA B C 1
ATOM 2256 O O . ALA B 1 157 ? 84.697 14.884 9.514 1.00 75.63 157 ALA B O 1
ATOM 2258 N N . LEU B 1 158 ? 83.143 13.445 8.696 1.00 75.30 158 LEU B N 1
ATOM 2259 C CA . LEU B 1 158 ? 84.055 12.573 7.961 1.00 77.71 158 LEU B CA 1
ATOM 2260 C C . LEU B 1 158 ? 85.301 12.289 8.778 1.00 77.52 158 LEU B C 1
ATOM 2261 O O . LEU B 1 158 ? 85.219 11.635 9.818 1.00 78.09 158 LEU B O 1
ATOM 2266 N N . ASN C 1 9 ? 61.658 42.719 -7.945 1.00 93.25 9 ASN C N 1
ATOM 2267 C CA . ASN C 1 9 ? 60.823 41.617 -8.419 1.00 94.15 9 ASN C CA 1
ATOM 2268 C C . ASN C 1 9 ? 61.552 40.318 -8.102 1.00 94.25 9 ASN C C 1
ATOM 2269 O O . ASN C 1 9 ? 62.382 39.864 -8.888 1.00 94.60 9 ASN C O 1
ATOM 2274 N N . PRO C 1 10 ? 61.230 39.693 -6.951 1.00 93.57 10 PRO C N 1
ATOM 2275 C CA . PRO C 1 10 ? 61.836 38.440 -6.476 1.00 91.87 10 PRO C CA 1
ATOM 2276 C C . PRO C 1 10 ? 61.701 37.299 -7.470 1.00 89.27 10 PRO C C 1
ATOM 2277 O O . PRO C 1 10 ? 62.604 36.469 -7.617 1.00 86.44 10 PRO C O 1
ATOM 2281 N N . SER C 1 11 ? 60.563 37.265 -8.152 1.00 86.94 11 SER C N 1
ATOM 2282 C CA . SER C 1 11 ? 60.313 36.223 -9.122 1.00 85.55 11 SER C CA 1
ATOM 2283 C C . SER C 1 11 ? 61.248 36.327 -10.329 1.00 84.54 11 SER C C 1
ATOM 2284 O O . SER C 1 11 ? 61.505 35.313 -10.986 1.00 83.67 11 SER C O 1
ATOM 2287 N N . ASP C 1 12 ? 61.768 37.522 -10.632 1.00 83.66 12 ASP C N 1
ATOM 2288 C CA . ASP C 1 12 ? 62.652 37.601 -11.778 1.00 81.65 12 ASP C CA 1
ATOM 2289 C C . ASP C 1 12 ? 64.110 37.338 -11.433 1.00 76.57 12 ASP C C 1
ATOM 2290 O O . ASP C 1 12 ? 64.977 37.523 -12.277 1.00 78.07 12 ASP C O 1
ATOM 2295 N N . LEU C 1 13 ? 64.388 36.915 -10.203 1.00 67.83 13 LEU C N 1
ATOM 2296 C CA . LEU C 1 13 ? 65.762 36.617 -9.819 1.00 60.22 13 LEU C CA 1
ATOM 2297 C C . LEU C 1 13 ? 66.048 35.199 -10.218 1.00 55.18 13 LEU C C 1
ATOM 2298 O O . LEU C 1 13 ? 65.350 34.289 -9.799 1.00 50.81 13 LEU C O 1
ATOM 2303 N N . LYS C 1 14 ? 67.083 35.009 -11.026 1.00 47.02 14 LYS C N 1
ATOM 2304 C CA . LYS C 1 14 ? 67.441 33.675 -11.465 1.00 45.44 14 LYS C CA 1
ATOM 2305 C C . LYS C 1 14 ? 68.841 33.378 -10.967 1.00 42.20 14 LYS C C 1
ATOM 2306 O O . LYS C 1 14 ? 69.704 34.261 -10.952 1.00 42.47 14 LYS C O 1
ATOM 2312 N N . GLY C 1 15 ? 69.063 32.139 -10.547 1.00 37.70 15 GLY C N 1
ATOM 2313 C CA . GLY C 1 15 ? 70.364 31.758 -10.033 1.00 35.62 15 GLY C CA 1
ATOM 2314 C C . GLY C 1 15 ? 70.776 30.426 -10.615 1.00 40.63 15 GLY C C 1
ATOM 2315 O O . GLY C 1 15 ? 71.003 29.450 -9.870 1.00 37.01 15 GLY C O 1
ATOM 2316 N N . PRO C 1 16 ? 70.889 30.336 -11.958 1.00 42.02 16 PRO C N 1
ATOM 2317 C CA . PRO C 1 16 ? 71.287 29.051 -12.561 1.00 42.18 16 PRO C CA 1
ATOM 2318 C C . PRO C 1 16 ? 72.665 28.564 -12.114 1.00 40.11 16 PRO C C 1
ATOM 2319 O O . PRO C 1 16 ? 72.944 27.373 -12.177 1.00 43.69 16 PRO C O 1
ATOM 2323 N N . GLU C 1 17 ? 73.515 29.462 -11.611 1.00 42.68 17 GLU C N 1
ATOM 2324 C CA . GLU C 1 17 ? 74.856 29.046 -11.174 1.00 48.13 17 GLU C CA 1
ATOM 2325 C C . GLU C 1 17 ? 75.011 28.942 -9.657 1.00 46.85 17 GLU C C 1
ATOM 2326 O O . GLU C 1 17 ? 76.056 28.531 -9.156 1.00 41.75 17 GLU C O 1
ATOM 2332 N N . LEU C 1 18 ? 73.967 29.308 -8.923 1.00 43.68 18 LEU C N 1
ATOM 2333 C CA . LEU C 1 18 ? 74.028 29.245 -7.468 1.00 41.05 18 LEU C CA 1
ATOM 2334 C C . LEU C 1 18 ? 74.177 27.835 -6.956 1.00 35.86 18 LEU C C 1
ATOM 2335 O O . LEU C 1 18 ? 73.573 26.904 -7.479 1.00 40.64 18 LEU C O 1
ATOM 2340 N N . ARG C 1 19 ? 75.010 27.661 -5.941 1.00 34.22 19 ARG C N 1
ATOM 2341 C CA . ARG C 1 19 ? 75.142 26.342 -5.329 1.00 39.00 19 ARG C CA 1
ATOM 2342 C C . ARG C 1 19 ? 74.488 26.566 -3.951 1.00 39.48 19 ARG C C 1
ATOM 2343 O O . ARG C 1 19 ? 74.955 27.394 -3.162 1.00 33.93 19 ARG C O 1
ATOM 2351 N N . ILE C 1 20 ? 73.405 25.847 -3.692 1.00 40.45 20 ILE C N 1
ATOM 2352 C CA . ILE C 1 20 ? 72.657 26.019 -2.456 1.00 36.21 20 ILE C CA 1
ATOM 2353 C C . ILE C 1 20 ? 72.709 24.773 -1.610 1.00 39.41 20 ILE C C 1
ATOM 2354 O O . ILE C 1 20 ? 72.550 23.645 -2.101 1.00 39.90 20 ILE C O 1
ATOM 2359 N N . LEU C 1 21 ? 72.946 24.981 -0.322 1.00 36.74 21 LEU C N 1
ATOM 2360 C CA . LEU C 1 21 ? 72.963 23.881 0.618 1.00 34.36 21 LEU C CA 1
ATOM 2361 C C . LEU C 1 21 ? 71.693 23.982 1.503 1.00 36.27 21 LEU C C 1
ATOM 2362 O O . LEU C 1 21 ? 71.340 25.058 1.994 1.00 34.90 21 LEU C O 1
ATOM 2367 N N . ILE C 1 22 ? 71.002 22.866 1.668 1.00 34.76 22 ILE C N 1
ATOM 2368 C CA . ILE C 1 22 ? 69.843 22.815 2.546 1.00 33.35 22 ILE C CA 1
ATOM 2369 C C . ILE C 1 22 ? 70.205 21.769 3.572 1.00 36.47 22 ILE C C 1
ATOM 2370 O O . ILE C 1 22 ? 70.546 20.607 3.222 1.00 35.93 22 ILE C O 1
ATOM 2375 N N . VAL C 1 23 ? 70.250 22.193 4.829 1.00 31.91 23 VAL C N 1
ATOM 2376 C CA . VAL C 1 23 ? 70.489 21.237 5.889 1.00 29.17 23 VAL C CA 1
ATOM 2377 C C . VAL C 1 23 ? 69.187 21.248 6.675 1.00 33.00 23 VAL C C 1
ATOM 2378 O O . VAL C 1 23 ? 68.678 22.311 7.044 1.00 30.77 23 VAL C O 1
ATOM 2382 N N . HIS C 1 24 ? 68.608 20.074 6.882 1.00 34.29 24 HIS C N 1
ATOM 2383 C CA . HIS C 1 24 ? 67.375 20.014 7.637 1.00 33.16 24 HIS C CA 1
ATOM 2384 C C . HIS C 1 24 ? 67.489 18.974 8.732 1.00 31.36 24 HIS C C 1
ATOM 2385 O O . HIS C 1 24 ? 68.283 18.019 8.642 1.00 30.58 24 HIS C O 1
ATOM 2392 N N . ALA C 1 25 ? 66.728 19.210 9.795 1.00 31.11 25 ALA C N 1
ATOM 2393 C CA . ALA C 1 25 ? 66.700 18.303 10.923 1.00 31.89 25 ALA C CA 1
ATOM 2394 C C . ALA C 1 25 ? 65.700 17.226 10.518 1.00 30.69 25 ALA C C 1
ATOM 2395 O O . ALA C 1 25 ? 64.981 17.381 9.531 1.00 30.35 25 ALA C O 1
ATOM 2397 N N . ARG C 1 26 ? 65.652 16.141 11.272 1.00 35.76 26 ARG C N 1
ATOM 2398 C CA . ARG C 1 26 ? 64.705 15.092 10.959 1.00 37.65 26 ARG C CA 1
ATOM 2399 C C . ARG C 1 26 ? 63.577 14.965 11.986 1.00 42.71 26 ARG C C 1
ATOM 2400 O O . ARG C 1 26 ? 62.757 14.044 11.923 1.00 47.23 26 ARG C O 1
ATOM 2408 N N . GLY C 1 27 ? 63.523 15.876 12.948 1.00 42.60 27 GLY C N 1
ATOM 2409 C CA . GLY C 1 27 ? 62.410 15.810 13.881 1.00 45.46 27 GLY C CA 1
ATOM 2410 C C . GLY C 1 27 ? 61.183 16.378 13.156 1.00 47.60 27 GLY C C 1
ATOM 2411 O O . GLY C 1 27 ? 61.317 17.344 12.396 1.00 49.28 27 GLY C O 1
ATOM 2412 N N . ASN C 1 28 ? 60.003 15.786 13.354 1.00 44.56 28 ASN C N 1
ATOM 2413 C CA . ASN C 1 28 ? 58.754 16.272 12.744 1.00 43.85 28 ASN C CA 1
ATOM 2414 C C . ASN C 1 28 ? 58.790 16.255 11.230 1.00 43.05 28 ASN C C 1
ATOM 2415 O O . ASN C 1 28 ? 58.499 17.264 10.574 1.00 38.74 28 ASN C O 1
ATOM 2420 N N . LEU C 1 29 ? 59.126 15.100 10.677 1.00 41.45 29 LEU C N 1
ATOM 2421 C CA . LEU C 1 29 ? 59.234 14.937 9.225 1.00 43.57 29 LEU C CA 1
ATOM 2422 C C . LEU C 1 29 ? 57.975 15.322 8.425 1.00 43.76 29 LEU C C 1
ATOM 2423 O O . LEU C 1 29 ? 58.075 15.744 7.272 1.00 41.51 29 LEU C O 1
ATOM 2428 N N . GLN C 1 30 ? 56.794 15.199 9.028 1.00 40.10 30 GLN C N 1
ATOM 2429 C CA . GLN C 1 30 ? 55.558 15.566 8.335 1.00 40.21 30 GLN C CA 1
ATOM 2430 C C . GLN C 1 30 ? 55.589 17.032 7.955 1.00 37.30 30 GLN C C 1
ATOM 2431 O O . GLN C 1 30 ? 54.942 17.445 7.002 1.00 36.72 30 GLN C O 1
ATOM 2437 N N . ALA C 1 31 ? 56.284 17.838 8.747 1.00 36.59 31 ALA C N 1
ATOM 2438 C CA . ALA C 1 31 ? 56.363 19.257 8.435 1.00 35.81 31 ALA C CA 1
ATOM 2439 C C . ALA C 1 31 ? 57.637 19.536 7.638 1.00 31.03 31 ALA C C 1
ATOM 2440 O O . ALA C 1 31 ? 57.616 20.357 6.734 1.00 32.43 31 ALA C O 1
ATOM 2442 N N . ILE C 1 32 ? 58.728 18.856 7.986 1.00 31.33 32 ILE C N 1
ATOM 2443 C CA . ILE C 1 32 ? 60.022 19.066 7.317 1.00 36.27 32 ILE C CA 1
ATOM 2444 C C . ILE C 1 32 ? 59.952 18.778 5.816 1.00 38.04 32 ILE C C 1
ATOM 2445 O O . ILE C 1 32 ? 60.373 19.603 4.997 1.00 37.76 32 ILE C O 1
ATOM 2450 N N . GLU C 1 33 ? 59.403 17.619 5.457 1.00 38.53 33 GLU C N 1
ATOM 2451 C CA . GLU C 1 33 ? 59.324 17.230 4.053 1.00 38.85 33 GLU C CA 1
ATOM 2452 C C . GLU C 1 33 ? 58.709 18.300 3.147 1.00 35.73 33 GLU C C 1
ATOM 2453 O O . GLU C 1 33 ? 59.309 18.682 2.150 1.00 36.62 33 GLU C O 1
ATOM 2459 N N . PRO C 1 34 ? 57.519 18.821 3.489 1.00 36.20 34 PRO C N 1
ATOM 2460 C CA . PRO C 1 34 ? 56.927 19.849 2.627 1.00 33.66 34 PRO C CA 1
ATOM 2461 C C . PRO C 1 34 ? 57.760 21.128 2.630 1.00 35.01 34 PRO C C 1
ATOM 2462 O O . PRO C 1 34 ? 57.763 21.872 1.656 1.00 35.15 34 PRO C O 1
ATOM 2466 N N . LEU C 1 35 ? 58.444 21.413 3.734 1.00 33.77 35 LEU C N 1
ATOM 2467 C CA . LEU C 1 35 ? 59.237 22.634 3.762 1.00 33.12 35 LEU C CA 1
ATOM 2468 C C . LEU C 1 35 ? 60.422 22.531 2.796 1.00 31.58 35 LEU C C 1
ATOM 2469 O O . LEU C 1 35 ? 60.692 23.454 2.022 1.00 32.12 35 LEU C O 1
ATOM 2474 N N . VAL C 1 36 ? 61.134 21.413 2.887 1.00 34.46 36 VAL C N 1
ATOM 2475 C CA . VAL C 1 36 ? 62.290 21.158 2.049 1.00 36.09 36 VAL C CA 1
ATOM 2476 C C . VAL C 1 36 ? 61.852 21.136 0.578 1.00 37.33 36 VAL C C 1
ATOM 2477 O O . VAL C 1 36 ? 62.457 21.789 -0.275 1.00 35.74 36 VAL C O 1
ATOM 2481 N N . LYS C 1 37 ? 60.774 20.408 0.306 1.00 39.30 37 LYS C N 1
ATOM 2482 C CA . LYS C 1 37 ? 60.237 20.282 -1.052 1.00 40.76 37 LYS C CA 1
ATOM 2483 C C . LYS C 1 37 ? 59.858 21.657 -1.588 1.00 41.56 37 LYS C C 1
ATOM 2484 O O . LYS C 1 37 ? 60.185 21.996 -2.737 1.00 38.87 37 LYS C O 1
ATOM 2490 N N . GLY C 1 38 ? 59.179 22.449 -0.756 1.00 36.20 38 GLY C N 1
ATOM 2491 C CA . GLY C 1 38 ? 58.787 23.794 -1.157 1.00 37.82 38 GLY C CA 1
ATOM 2492 C C . GLY C 1 38 ? 59.988 24.665 -1.528 1.00 37.32 38 GLY C C 1
ATOM 2493 O O . GLY C 1 38 ? 59.964 25.364 -2.531 1.00 36.73 38 GLY C O 1
ATOM 2494 N N . ALA C 1 39 ? 61.037 24.615 -0.712 1.00 33.91 39 ALA C N 1
ATOM 2495 C CA . ALA C 1 39 ? 62.239 25.398 -0.965 1.00 34.68 39 ALA C CA 1
ATOM 2496 C C . ALA C 1 39 ? 62.889 24.972 -2.290 1.00 32.46 39 ALA C C 1
ATOM 2497 O O . ALA C 1 39 ? 63.248 25.806 -3.096 1.00 33.04 39 ALA C O 1
ATOM 2499 N N . VAL C 1 40 ? 63.051 23.669 -2.472 1.00 34.23 40 VAL C N 1
ATOM 2500 C CA . VAL C 1 40 ? 63.683 23.135 -3.670 1.00 37.53 40 VAL C CA 1
ATOM 2501 C C . VAL C 1 40 ? 62.867 23.470 -4.897 1.00 40.01 40 VAL C C 1
ATOM 2502 O O . VAL C 1 40 ? 63.374 24.053 -5.848 1.00 42.56 40 VAL C O 1
ATOM 2506 N N . GLU C 1 41 ? 61.589 23.131 -4.876 1.00 39.00 41 GLU C N 1
ATOM 2507 C CA . GLU C 1 41 ? 60.751 23.413 -6.026 1.00 41.32 41 GLU C CA 1
ATOM 2508 C C . GLU C 1 41 ? 60.716 24.872 -6.396 1.00 41.61 41 GLU C C 1
ATOM 2509 O O . GLU C 1 41 ? 60.685 25.227 -7.579 1.00 40.25 41 GLU C O 1
ATOM 2515 N N . THR C 1 42 ? 60.671 25.731 -5.392 1.00 37.70 42 THR C N 1
ATOM 2516 C CA . THR C 1 42 ? 60.634 27.155 -5.661 1.00 36.61 42 THR C CA 1
ATOM 2517 C C . THR C 1 42 ? 61.958 27.598 -6.321 1.00 36.27 42 THR C C 1
ATOM 2518 O O . THR C 1 42 ? 61.949 28.350 -7.278 1.00 36.93 42 THR C O 1
ATOM 2522 N N . MET C 1 43 ? 63.084 27.128 -5.793 1.00 34.36 43 MET C N 1
ATOM 2523 C CA . MET C 1 43 ? 64.370 27.527 -6.329 1.00 37.59 43 MET C CA 1
ATOM 2524 C C . MET C 1 43 ? 64.508 27.089 -7.779 1.00 41.44 43 MET C C 1
ATOM 2525 O O . MET C 1 43 ? 64.914 27.880 -8.633 1.00 39.32 43 MET C O 1
ATOM 2530 N N . ILE C 1 44 ? 64.146 25.835 -8.037 1.00 41.60 44 ILE C N 1
ATOM 2531 C CA . ILE C 1 44 ? 64.215 25.270 -9.372 1.00 45.46 44 ILE C CA 1
ATOM 2532 C C . ILE C 1 44 ? 63.238 25.916 -10.346 1.00 47.08 44 ILE C C 1
ATOM 2533 O O . ILE C 1 44 ? 63.648 26.530 -11.331 1.00 51.20 44 ILE C O 1
ATOM 2538 N N . GLU C 1 45 ? 61.948 25.819 -10.056 1.00 48.28 45 GLU C N 1
ATOM 2539 C CA . GLU C 1 45 ? 60.933 26.346 -10.959 1.00 48.24 45 GLU C CA 1
ATOM 2540 C C . GLU C 1 45 ? 60.820 27.849 -11.039 1.00 47.94 45 GLU C C 1
ATOM 2541 O O . GLU C 1 45 ? 60.492 28.403 -12.082 1.00 46.77 45 GLU C O 1
ATOM 2547 N N . LYS C 1 46 ? 61.104 28.536 -9.950 1.00 46.91 46 LYS C N 1
ATOM 2548 C CA . LYS C 1 46 ? 60.935 29.971 -10.001 1.00 46.03 46 LYS C CA 1
ATOM 2549 C C . LYS C 1 46 ? 62.218 30.755 -10.160 1.00 42.71 46 LYS C C 1
ATOM 2550 O O . LYS C 1 46 ? 62.174 31.892 -10.605 1.00 42.13 46 LYS C O 1
ATOM 2556 N N . HIS C 1 47 ? 63.354 30.156 -9.812 1.00 38.16 47 HIS C N 1
ATOM 2557 C CA . HIS C 1 47 ? 64.620 30.874 -9.916 1.00 41.21 47 HIS C CA 1
ATOM 2558 C C . HIS C 1 47 ? 65.685 30.223 -10.759 1.00 40.16 47 HIS C C 1
ATOM 2559 O O . HIS C 1 47 ? 66.846 30.650 -10.730 1.00 39.06 47 HIS C O 1
ATOM 2566 N N . ASP C 1 48 ? 65.283 29.173 -11.475 1.00 45.87 48 ASP C N 1
ATOM 2567 C CA . ASP C 1 48 ? 66.164 28.431 -12.378 1.00 48.99 48 ASP C CA 1
ATOM 2568 C C . ASP C 1 48 ? 67.396 27.877 -11.723 1.00 49.64 48 ASP C C 1
ATOM 2569 O O . ASP C 1 48 ? 68.468 27.798 -12.336 1.00 48.44 48 ASP C O 1
ATOM 2574 N N . VAL C 1 49 ? 67.268 27.518 -10.458 1.00 46.15 49 VAL C N 1
ATOM 2575 C CA . VAL C 1 49 ? 68.406 26.946 -9.785 1.00 41.79 49 VAL C CA 1
ATOM 2576 C C . VAL C 1 49 ? 68.449 25.514 -10.287 1.00 42.38 49 VAL C C 1
ATOM 2577 O O . VAL C 1 49 ? 67.406 24.918 -10.537 1.00 45.23 49 VAL C O 1
ATOM 2581 N N . LYS C 1 50 ? 69.641 24.961 -10.452 1.00 44.29 50 LYS C N 1
ATOM 2582 C CA . LYS C 1 50 ? 69.760 23.608 -10.967 1.00 49.14 50 LYS C CA 1
ATOM 2583 C C . LYS C 1 50 ? 69.707 22.582 -9.855 1.00 49.90 50 LYS C C 1
ATOM 2584 O O . LYS C 1 50 ? 70.382 22.703 -8.833 1.00 49.15 50 LYS C O 1
ATOM 2590 N N . LEU C 1 51 ? 68.891 21.565 -10.064 1.00 52.96 51 LEU C N 1
ATOM 2591 C CA . LEU C 1 51 ? 68.734 20.506 -9.082 1.00 54.08 51 LEU C CA 1
ATOM 2592 C C . LEU C 1 51 ? 70.091 19.928 -8.648 1.00 53.18 51 LEU C C 1
ATOM 2593 O O . LEU C 1 51 ? 70.273 19.598 -7.477 1.00 52.09 51 LEU C O 1
ATOM 2598 N N . GLU C 1 52 ? 71.038 19.809 -9.579 1.00 50.98 52 GLU C N 1
ATOM 2599 C CA . GLU C 1 52 ? 72.361 19.247 -9.274 1.00 51.96 52 GLU C CA 1
ATOM 2600 C C . GLU C 1 52 ? 73.142 20.168 -8.366 1.00 48.59 52 GLU C C 1
ATOM 2601 O O . GLU C 1 52 ? 74.117 19.748 -7.744 1.00 46.82 52 GLU C O 1
ATOM 2607 N N . ASN C 1 53 ? 72.772 21.442 -8.366 1.00 46.57 53 ASN C N 1
ATOM 2608 C CA . ASN C 1 53 ? 73.475 22.419 -7.546 1.00 46.33 53 ASN C CA 1
ATOM 2609 C C . ASN C 1 53 ? 72.897 22.606 -6.143 1.00 46.47 53 ASN C C 1
ATOM 2610 O O . ASN C 1 53 ? 73.369 23.448 -5.370 1.00 41.09 53 ASN C O 1
ATOM 2615 N N . ILE C 1 54 ? 71.884 21.813 -5.825 1.00 41.54 54 ILE C N 1
ATOM 2616 C CA . ILE C 1 54 ? 71.252 21.887 -4.520 1.00 41.59 54 ILE C CA 1
ATOM 2617 C C . ILE C 1 54 ? 71.626 20.653 -3.727 1.00 40.52 54 ILE C C 1
ATOM 2618 O O . ILE C 1 54 ? 71.184 19.543 -4.025 1.00 42.48 54 ILE C O 1
ATOM 2623 N N . ASP C 1 55 ? 72.465 20.844 -2.725 1.00 39.14 55 ASP C N 1
ATOM 2624 C CA . ASP C 1 55 ? 72.840 19.745 -1.870 1.00 41.71 55 ASP C CA 1
ATOM 2625 C C . ASP C 1 55 ? 71.896 19.767 -0.678 1.00 43.41 55 ASP C C 1
ATOM 2626 O O . ASP C 1 55 ? 71.643 20.821 -0.080 1.00 41.44 55 ASP C O 1
ATOM 2631 N N . ILE C 1 56 ? 71.381 18.601 -0.340 1.00 38.67 56 ILE C N 1
ATOM 2632 C CA . ILE C 1 56 ? 70.491 18.472 0.774 1.00 39.07 56 ILE C CA 1
ATOM 2633 C C . ILE C 1 56 ? 71.129 17.498 1.738 1.00 41.29 56 ILE C C 1
ATOM 2634 O O . ILE C 1 56 ? 71.481 16.380 1.376 1.00 41.18 56 ILE C O 1
ATOM 2639 N N . GLU C 1 57 ? 71.317 17.944 2.970 1.00 38.91 57 GLU C N 1
ATOM 2640 C CA . GLU C 1 57 ? 71.897 17.106 3.990 1.00 39.83 57 GLU C CA 1
ATOM 2641 C C . GLU C 1 57 ? 70.952 17.158 5.183 1.00 39.45 57 GLU C C 1
ATOM 2642 O O . GLU C 1 57 ? 70.171 18.100 5.334 1.00 38.29 57 GLU C O 1
ATOM 2648 N N . SER C 1 58 ? 71.014 16.144 6.027 1.00 33.72 58 SER C N 1
ATOM 2649 C CA . SER C 1 58 ? 70.149 16.139 7.184 1.00 34.50 58 SER C CA 1
ATOM 2650 C C . SER C 1 58 ? 71.020 15.914 8.398 1.00 34.01 58 SER C C 1
ATOM 2651 O O . SER C 1 58 ? 72.174 15.462 8.303 1.00 30.31 58 SER C O 1
ATOM 2654 N N . VAL C 1 59 ? 70.464 16.291 9.535 1.00 28.75 59 VAL C N 1
ATOM 2655 C CA . VAL C 1 59 ? 71.117 16.102 10.810 1.00 30.05 59 VAL C CA 1
ATOM 2656 C C . VAL C 1 59 ? 69.946 15.610 11.664 1.00 29.96 59 VAL C C 1
ATOM 2657 O O . VAL C 1 59 ? 68.769 15.852 11.340 1.00 30.74 59 VAL C O 1
ATOM 2661 N N . PRO C 1 60 ? 70.250 14.907 12.750 1.00 32.48 60 PRO C N 1
ATOM 2662 C CA . PRO C 1 60 ? 69.219 14.373 13.641 1.00 33.16 60 PRO C CA 1
ATOM 2663 C C . PRO C 1 60 ? 68.201 15.412 14.127 1.00 34.54 60 PRO C C 1
ATOM 2664 O O . PRO C 1 60 ? 67.008 15.246 13.905 1.00 37.96 60 PRO C O 1
ATOM 2668 N N . GLY C 1 61 ? 68.671 16.496 14.756 1.00 35.28 61 GLY C N 1
ATOM 2669 C CA . GLY C 1 61 ? 67.729 17.481 15.290 1.00 29.99 61 GLY C CA 1
ATOM 2670 C C . GLY C 1 61 ? 68.141 18.908 14.982 1.00 30.63 61 GLY C C 1
ATOM 2671 O O . GLY C 1 61 ? 69.205 19.171 14.404 1.00 30.33 61 GLY C O 1
ATOM 2672 N N . SER C 1 62 ? 67.292 19.844 15.354 1.00 26.32 62 SER C N 1
ATOM 2673 C CA . SER C 1 62 ? 67.582 21.242 15.091 1.00 28.06 62 SER C CA 1
ATOM 2674 C C . SER C 1 62 ? 68.851 21.682 15.770 1.00 25.56 62 SER C C 1
ATOM 2675 O O . SER C 1 62 ? 69.542 22.562 15.280 1.00 29.17 62 SER C O 1
ATOM 2678 N N . TRP C 1 63 ? 69.153 21.081 16.912 1.00 26.73 63 TRP C N 1
ATOM 2679 C CA . TRP C 1 63 ? 70.356 21.445 17.628 1.00 26.61 63 TRP C CA 1
ATOM 2680 C C . TRP C 1 63 ? 71.587 21.340 16.727 1.00 28.61 63 TRP C C 1
ATOM 2681 O O . TRP C 1 63 ? 72.494 22.154 16.816 1.00 25.45 63 TRP C O 1
ATOM 2692 N N . GLU C 1 64 ? 71.620 20.288 15.911 1.00 28.72 64 GLU C N 1
ATOM 2693 C CA . GLU C 1 64 ? 72.754 20.036 15.023 1.00 30.88 64 GLU C CA 1
ATOM 2694 C C . GLU C 1 64 ? 72.794 20.897 13.783 1.00 28.94 64 GLU C C 1
ATOM 2695 O O . GLU C 1 64 ? 73.744 20.842 13.006 1.00 31.59 64 GLU C O 1
ATOM 2701 N N . LEU C 1 65 ? 71.780 21.718 13.596 1.00 28.49 65 LEU C N 1
ATOM 2702 C CA . LEU C 1 65 ? 71.742 22.545 12.418 1.00 27.34 65 LEU C CA 1
ATOM 2703 C C . LEU C 1 65 ? 72.956 23.473 12.220 1.00 31.32 65 LEU C C 1
ATOM 2704 O O . LEU C 1 65 ? 73.576 23.458 11.160 1.00 30.02 65 LEU C O 1
ATOM 2709 N N . PRO C 1 66 ? 73.326 24.271 13.238 1.00 30.87 66 PRO C N 1
ATOM 2710 C CA . PRO C 1 66 ? 74.478 25.160 13.030 1.00 29.41 66 PRO C CA 1
ATOM 2711 C C . PRO C 1 66 ? 75.760 24.387 12.734 1.00 34.28 66 PRO C C 1
ATOM 2712 O O . PRO C 1 66 ? 76.519 24.750 11.826 1.00 31.37 66 PRO C O 1
ATOM 2716 N N . GLN C 1 67 ? 75.996 23.311 13.477 1.00 30.89 67 GLN C N 1
ATOM 2717 C CA . GLN C 1 67 ? 77.205 22.547 13.252 1.00 34.65 67 GLN C CA 1
ATOM 2718 C C . GLN C 1 67 ? 77.219 21.820 11.939 1.00 32.73 67 GLN C C 1
ATOM 2719 O O . GLN C 1 67 ? 78.249 21.749 11.317 1.00 33.68 67 GLN C O 1
ATOM 2725 N N . GLY C 1 68 ? 76.079 21.280 11.527 1.00 32.96 68 GLY C N 1
ATOM 2726 C CA . GLY C 1 68 ? 75.992 20.588 10.258 1.00 32.72 68 GLY C CA 1
ATOM 2727 C C . GLY C 1 68 ? 76.291 21.578 9.145 1.00 36.78 68 GLY C C 1
ATOM 2728 O O . GLY C 1 68 ? 77.018 21.277 8.203 1.00 35.37 68 GLY C O 1
ATOM 2729 N N . ILE C 1 69 ? 75.728 22.775 9.244 1.00 33.02 69 ILE C N 1
ATOM 2730 C CA . ILE C 1 69 ? 75.983 23.770 8.238 1.00 32.06 69 ILE C CA 1
ATOM 2731 C C . ILE C 1 69 ? 77.453 24.193 8.253 1.00 36.90 69 ILE C C 1
ATOM 2732 O O . ILE C 1 69 ? 78.100 24.241 7.196 1.00 33.72 69 ILE C O 1
ATOM 2737 N N . ARG C 1 70 ? 77.987 24.452 9.445 1.00 31.61 70 ARG C N 1
ATOM 2738 C CA . ARG C 1 70 ? 79.352 24.922 9.569 1.00 38.28 70 ARG C CA 1
ATOM 2739 C C . ARG C 1 70 ? 80.292 23.915 8.941 1.00 39.31 70 ARG C C 1
ATOM 2740 O O . ARG C 1 70 ? 81.203 24.292 8.208 1.00 39.12 70 ARG C O 1
ATOM 2748 N N . ALA C 1 71 ? 80.065 22.640 9.231 1.00 40.00 71 ALA C N 1
ATOM 2749 C CA . ALA C 1 71 ? 80.895 21.585 8.675 1.00 42.44 71 ALA C CA 1
ATOM 2750 C C . ALA C 1 71 ? 80.785 21.547 7.160 1.00 43.63 71 ALA C C 1
ATOM 2751 O O . ALA C 1 71 ? 81.790 21.419 6.463 1.00 45.66 71 ALA C O 1
ATOM 2753 N N . SER C 1 72 ? 79.572 21.648 6.641 1.00 40.33 72 SER C N 1
ATOM 2754 C CA . SER C 1 72 ? 79.404 21.584 5.205 1.00 41.56 72 SER C CA 1
ATOM 2755 C C . SER C 1 72 ? 79.962 22.753 4.431 1.00 40.74 72 SER C C 1
ATOM 2756 O O . SER C 1 72 ? 80.517 22.570 3.347 1.00 43.94 72 SER C O 1
ATOM 2759 N N . ILE C 1 73 ? 79.836 23.958 4.950 1.00 40.81 73 ILE C N 1
ATOM 2760 C CA . ILE C 1 73 ? 80.352 25.066 4.180 1.00 45.30 73 ILE C CA 1
ATOM 2761 C C . ILE C 1 73 ? 81.878 25.132 4.287 1.00 48.04 73 ILE C C 1
ATOM 2762 O O . ILE C 1 73 ? 82.523 25.874 3.564 1.00 43.27 73 ILE C O 1
ATOM 2767 N N . ALA C 1 74 ? 82.457 24.343 5.186 1.00 51.22 74 ALA C N 1
ATOM 2768 C CA . ALA C 1 74 ? 83.911 24.324 5.307 1.00 52.89 74 ALA C CA 1
ATOM 2769 C C . ALA C 1 74 ? 84.429 23.310 4.288 1.00 54.94 74 ALA C C 1
ATOM 2770 O O . ALA C 1 74 ? 85.577 23.404 3.855 1.00 56.19 74 ALA C O 1
ATOM 2772 N N . ARG C 1 75 ? 83.573 22.353 3.916 1.00 55.89 75 ARG C N 1
ATOM 2773 C CA . ARG C 1 75 ? 83.904 21.313 2.945 1.00 60.49 75 ARG C CA 1
ATOM 2774 C C . ARG C 1 75 ? 83.692 21.761 1.509 1.00 61.56 75 ARG C C 1
ATOM 2775 O O . ARG C 1 75 ? 84.584 21.615 0.673 1.00 62.77 75 ARG C O 1
ATOM 2783 N N . ASN C 1 76 ? 82.509 22.293 1.219 1.00 58.76 76 ASN C N 1
ATOM 2784 C CA . ASN C 1 76 ? 82.194 22.745 -0.127 1.00 56.64 76 ASN C CA 1
ATOM 2785 C C . ASN C 1 76 ? 81.910 24.212 -0.171 1.00 53.69 76 ASN C C 1
ATOM 2786 O O . ASN C 1 76 ? 81.845 24.870 0.863 1.00 56.11 76 ASN C O 1
ATOM 2791 N N . THR C 1 77 ? 81.737 24.736 -1.375 1.00 48.63 77 THR C N 1
ATOM 2792 C CA . THR C 1 77 ? 81.422 26.139 -1.503 1.00 48.11 77 THR C CA 1
ATOM 2793 C C . THR C 1 77 ? 79.956 26.269 -1.866 1.00 45.81 77 THR C C 1
ATOM 2794 O O . THR C 1 77 ? 79.450 25.612 -2.776 1.00 45.35 77 THR C O 1
ATOM 2798 N N . TYR C 1 78 ? 79.264 27.117 -1.119 1.00 41.76 78 TYR C N 1
ATOM 2799 C CA . TYR C 1 78 ? 77.855 27.348 -1.358 1.00 36.65 78 TYR C CA 1
ATOM 2800 C C . TYR C 1 78 ? 77.651 28.818 -1.383 1.00 32.46 78 TYR C C 1
ATOM 2801 O O . TYR C 1 78 ? 78.360 29.574 -0.727 1.00 34.53 78 TYR C O 1
ATOM 2810 N N . ASP C 1 79 ? 76.671 29.242 -2.153 1.00 33.26 79 ASP C N 1
ATOM 2811 C CA . ASP C 1 79 ? 76.383 30.658 -2.242 1.00 29.86 79 ASP C CA 1
ATOM 2812 C C . ASP C 1 79 ? 75.377 31.036 -1.149 1.00 31.11 79 ASP C C 1
ATOM 2813 O O . ASP C 1 79 ? 75.307 32.197 -0.718 1.00 29.78 79 ASP C O 1
ATOM 2818 N N . ALA C 1 80 ? 74.601 30.050 -0.717 1.00 29.80 80 ALA C N 1
ATOM 2819 C CA . ALA C 1 80 ? 73.608 30.289 0.332 1.00 32.52 80 ALA C CA 1
ATOM 2820 C C . ALA C 1 80 ? 73.222 28.963 0.934 1.00 32.82 80 ALA C C 1
ATOM 2821 O O . ALA C 1 80 ? 73.355 27.906 0.310 1.00 36.36 80 ALA C O 1
ATOM 2823 N N . VAL C 1 81 ? 72.751 29.023 2.166 1.00 32.58 81 VAL C N 1
ATOM 2824 C CA . VAL C 1 81 ? 72.366 27.832 2.906 1.00 30.74 81 VAL C CA 1
ATOM 2825 C C . VAL C 1 81 ? 71.011 28.090 3.535 1.00 29.65 81 VAL C C 1
ATOM 2826 O O . VAL C 1 81 ? 70.710 29.232 3.883 1.00 29.69 81 VAL C O 1
ATOM 2830 N N . ILE C 1 82 ? 70.191 27.052 3.642 1.00 29.69 82 ILE C N 1
ATOM 2831 C CA . ILE C 1 82 ? 68.889 27.185 4.298 1.00 29.09 82 ILE C CA 1
ATOM 2832 C C . ILE C 1 82 ? 68.966 26.122 5.378 1.00 30.96 82 ILE C C 1
ATOM 2833 O O . ILE C 1 82 ? 69.253 24.954 5.075 1.00 32.02 82 ILE C O 1
ATOM 2838 N N . GLY C 1 83 ? 68.761 26.532 6.629 1.00 30.83 83 GLY C N 1
ATOM 2839 C CA . GLY C 1 83 ? 68.774 25.589 7.749 1.00 29.84 83 GLY C CA 1
ATOM 2840 C C . GLY C 1 83 ? 67.300 25.361 8.055 1.00 32.18 83 GLY C C 1
ATOM 2841 O O . GLY C 1 83 ? 66.566 26.305 8.364 1.00 31.39 83 GLY C O 1
ATOM 2842 N N . ILE C 1 84 ? 66.847 24.122 7.942 1.00 29.71 84 ILE C N 1
ATOM 2843 C CA . ILE C 1 84 ? 65.446 23.851 8.173 1.00 29.10 84 ILE C CA 1
ATOM 2844 C C . ILE C 1 84 ? 65.234 22.927 9.337 1.00 30.52 84 ILE C C 1
ATOM 2845 O O . ILE C 1 84 ? 65.883 21.875 9.459 1.00 30.37 84 ILE C O 1
ATOM 2850 N N . GLY C 1 85 ? 64.333 23.341 10.217 1.00 29.03 85 GLY C N 1
ATOM 2851 C CA . GLY C 1 85 ? 64.039 22.519 11.358 1.00 28.60 85 GLY C CA 1
ATOM 2852 C C . GLY C 1 85 ? 62.704 22.946 11.909 1.00 29.99 85 GLY C C 1
ATOM 2853 O O . GLY C 1 85 ? 62.242 24.033 11.617 1.00 29.69 85 GLY C O 1
ATOM 2854 N N . VAL C 1 86 ? 62.066 22.080 12.683 1.00 30.34 86 VAL C N 1
ATOM 2855 C CA . VAL C 1 86 ? 60.775 22.430 13.274 1.00 32.32 86 VAL C CA 1
ATOM 2856 C C . VAL C 1 86 ? 60.907 22.113 14.754 1.00 32.23 86 VAL C C 1
ATOM 2857 O O . VAL C 1 86 ? 61.192 20.971 15.118 1.00 31.12 86 VAL C O 1
ATOM 2861 N N . LEU C 1 87 ? 60.754 23.138 15.583 1.00 29.26 87 LEU C N 1
ATOM 2862 C CA . LEU C 1 87 ? 60.824 22.992 17.023 1.00 29.06 87 LEU C CA 1
ATOM 2863 C C . LEU C 1 87 ? 59.411 23.298 17.535 1.00 31.75 87 LEU C C 1
ATOM 2864 O O . LEU C 1 87 ? 58.824 24.344 17.241 1.00 29.06 87 LEU C O 1
ATOM 2869 N N . ILE C 1 88 ? 58.872 22.357 18.287 1.00 32.35 88 ILE C N 1
ATOM 2870 C CA . ILE C 1 88 ? 57.540 22.498 18.832 1.00 32.93 88 ILE C CA 1
ATOM 2871 C C . ILE C 1 88 ? 57.653 22.579 20.342 1.00 30.93 88 ILE C C 1
ATOM 2872 O O . ILE C 1 88 ? 58.331 21.774 20.967 1.00 32.12 88 ILE C O 1
ATOM 2877 N N . LYS C 1 89 ? 56.977 23.547 20.924 1.00 30.08 89 LYS C N 1
ATOM 2878 C CA . LYS C 1 89 ? 57.040 23.729 22.352 1.00 33.13 89 LYS C CA 1
ATOM 2879 C C . LYS C 1 89 ? 56.537 22.429 23.040 1.00 33.75 89 LYS C C 1
ATOM 2880 O O . LYS C 1 89 ? 55.501 21.874 22.657 1.00 29.23 89 LYS C O 1
ATOM 2886 N N . GLY C 1 90 ? 57.314 21.931 24.000 1.00 29.14 90 GLY C N 1
ATOM 2887 C CA . GLY C 1 90 ? 56.954 20.712 24.708 1.00 35.16 90 GLY C CA 1
ATOM 2888 C C . GLY C 1 90 ? 56.620 21.047 26.157 1.00 34.02 90 GLY C C 1
ATOM 2889 O O . GLY C 1 90 ? 56.305 22.208 26.453 1.00 32.64 90 GLY C O 1
ATOM 2890 N N . SER C 1 91 ? 56.745 20.061 27.046 1.00 32.35 91 SER C N 1
ATOM 2891 C CA . SER C 1 91 ? 56.434 20.207 28.474 1.00 32.31 91 SER C CA 1
ATOM 2892 C C . SER C 1 91 ? 57.568 20.813 29.274 1.00 33.40 91 SER C C 1
ATOM 2893 O O . SER C 1 91 ? 57.379 21.264 30.398 1.00 30.36 91 SER C O 1
ATOM 2896 N N . THR C 1 92 ? 58.776 20.778 28.727 1.00 30.62 92 THR C N 1
ATOM 2897 C CA . THR C 1 92 ? 59.903 21.336 29.469 1.00 31.94 92 THR C CA 1
ATOM 2898 C C . THR C 1 92 ? 60.329 22.652 28.853 1.00 29.77 92 THR C C 1
ATOM 2899 O O . THR C 1 92 ? 59.655 23.156 27.973 1.00 34.21 92 THR C O 1
ATOM 2903 N N . MET C 1 93 ? 61.448 23.193 29.309 1.00 28.39 93 MET C N 1
ATOM 2904 C CA . MET C 1 93 ? 61.949 24.453 28.791 1.00 28.48 93 MET C CA 1
ATOM 2905 C C . MET C 1 93 ? 62.946 24.180 27.657 1.00 30.32 93 MET C C 1
ATOM 2906 O O . MET C 1 93 ? 63.648 25.077 27.204 1.00 31.29 93 MET C O 1
ATOM 2911 N N . HIS C 1 94 ? 63.015 22.926 27.227 1.00 27.11 94 HIS C N 1
ATOM 2912 C CA . HIS C 1 94 ? 63.904 22.530 26.154 1.00 28.51 94 HIS C CA 1
ATOM 2913 C C . HIS C 1 94 ? 63.699 23.439 24.939 1.00 28.57 94 HIS C C 1
ATOM 2914 O O . HIS C 1 94 ? 64.639 24.020 24.401 1.00 27.19 94 HIS C O 1
ATOM 2921 N N . PHE C 1 95 ? 62.452 23.541 24.510 1.00 29.28 95 PHE C N 1
ATOM 2922 C CA . PHE C 1 95 ? 62.080 24.351 23.359 1.00 28.45 95 PHE C CA 1
ATOM 2923 C C . PHE C 1 95 ? 62.651 25.777 23.430 1.00 30.57 95 PHE C C 1
ATOM 2924 O O . PHE C 1 95 ? 63.293 26.244 22.479 1.00 28.78 95 PHE C O 1
ATOM 2932 N N . GLU C 1 96 ? 62.423 26.471 24.540 1.00 28.42 96 GLU C N 1
ATOM 2933 C CA . GLU C 1 96 ? 62.897 27.858 24.649 1.00 28.24 96 GLU C CA 1
ATOM 2934 C C . GLU C 1 96 ? 64.404 28.007 24.516 1.00 27.99 96 GLU C C 1
ATOM 2935 O O . GLU C 1 96 ? 64.869 28.866 23.767 1.00 29.73 96 GLU C O 1
ATOM 2941 N N . TYR C 1 97 ? 65.165 27.177 25.232 1.00 28.64 97 TYR C N 1
ATOM 2942 C CA . TYR C 1 97 ? 66.615 27.276 25.201 1.00 28.28 97 TYR C CA 1
ATOM 2943 C C . TYR C 1 97 ? 67.247 26.817 23.924 1.00 30.97 97 TYR C C 1
ATOM 2944 O O . TYR C 1 97 ? 68.210 27.442 23.470 1.00 30.46 97 TYR C O 1
ATOM 2953 N N . ILE C 1 98 ? 66.745 25.753 23.314 1.00 26.50 98 ILE C N 1
ATOM 2954 C CA . ILE C 1 98 ? 67.419 25.365 22.093 1.00 30.10 98 ILE C CA 1
ATOM 2955 C C . ILE C 1 98 ? 66.963 26.235 20.920 1.00 28.65 98 ILE C C 1
ATOM 2956 O O . ILE C 1 98 ? 67.736 26.464 20.007 1.00 25.14 98 ILE C O 1
ATOM 2961 N N . SER C 1 99 ? 65.719 26.718 20.940 1.00 25.08 99 SER C N 1
ATOM 2962 C CA . SER C 1 99 ? 65.275 27.590 19.852 1.00 27.80 99 SER C CA 1
ATOM 2963 C C . SER C 1 99 ? 66.232 28.768 19.841 1.00 29.57 99 SER C C 1
ATOM 2964 O O . SER C 1 99 ? 66.811 29.103 18.814 1.00 26.75 99 SER C O 1
ATOM 2967 N N . GLU C 1 100 ? 66.415 29.383 21.004 1.00 25.57 100 GLU C N 1
ATOM 2968 C CA . GLU C 1 100 ? 67.313 30.521 21.107 1.00 28.90 100 GLU C CA 1
ATOM 2969 C C . GLU C 1 100 ? 68.772 30.217 20.670 1.00 27.39 100 GLU C C 1
ATOM 2970 O O . GLU C 1 100 ? 69.410 31.014 19.971 1.00 27.21 100 GLU C O 1
ATOM 2976 N N . ALA C 1 101 ? 69.313 29.084 21.091 1.00 25.80 101 ALA C N 1
ATOM 2977 C CA . ALA C 1 101 ? 70.698 28.788 20.757 1.00 27.33 101 ALA C CA 1
ATOM 2978 C C . ALA C 1 101 ? 70.838 28.431 19.291 1.00 27.06 101 ALA C C 1
ATOM 2979 O O . ALA C 1 101 ? 71.857 28.712 18.681 1.00 25.90 101 ALA C O 1
ATOM 2981 N N . VAL C 1 102 ? 69.829 27.774 18.736 1.00 27.67 102 VAL C N 1
ATOM 2982 C CA . VAL C 1 102 ? 69.919 27.386 17.350 1.00 27.14 102 VAL C CA 1
ATOM 2983 C C . VAL C 1 102 ? 69.807 28.638 16.478 1.00 27.14 102 VAL C C 1
ATOM 2984 O O . VAL C 1 102 ? 70.575 28.818 15.558 1.00 26.39 102 VAL C O 1
ATOM 2988 N N . VAL C 1 103 ? 68.865 29.516 16.786 1.00 23.66 103 VAL C N 1
ATOM 2989 C CA . VAL C 1 103 ? 68.728 30.707 15.987 1.00 28.30 103 VAL C CA 1
ATOM 2990 C C . VAL C 1 103 ? 70.014 31.538 16.041 1.00 29.39 103 VAL C C 1
ATOM 2991 O O . VAL C 1 103 ? 70.492 32.033 15.027 1.00 28.85 103 VAL C O 1
ATOM 2995 N N A HIS C 1 104 ? 70.574 31.680 17.232 0.50 25.78 104 HIS C N 1
ATOM 2996 N N B HIS C 1 104 ? 70.578 31.686 17.226 0.50 26.04 104 HIS C N 1
ATOM 2997 C CA A HIS C 1 104 ? 71.820 32.423 17.385 0.50 28.69 104 HIS C CA 1
ATOM 2998 C CA B HIS C 1 104 ? 71.812 32.443 17.363 0.50 28.88 104 HIS C CA 1
ATOM 2999 C C A HIS C 1 104 ? 72.922 31.710 16.614 0.50 28.21 104 HIS C C 1
ATOM 3000 C C B HIS C 1 104 ? 72.987 31.714 16.710 0.50 28.21 104 HIS C C 1
ATOM 3001 O O A HIS C 1 104 ? 73.719 32.344 15.939 0.50 26.63 104 HIS C O 1
ATOM 3002 O O B HIS C 1 104 ? 73.915 32.348 16.227 0.50 25.53 104 HIS C O 1
ATOM 3015 N N . GLY C 1 105 ? 72.960 30.383 16.723 1.00 24.82 105 GLY C N 1
ATOM 3016 C CA . GLY C 1 105 ? 74.015 29.631 16.066 1.00 26.85 105 GLY C CA 1
ATOM 3017 C C . GLY C 1 105 ? 73.936 29.794 14.547 1.00 28.00 105 GLY C C 1
ATOM 3018 O O . GLY C 1 105 ? 74.954 29.927 13.871 1.00 28.22 105 GLY C O 1
ATOM 3019 N N . LEU C 1 106 ? 72.721 29.779 14.007 1.00 26.23 106 LEU C N 1
ATOM 3020 C CA . LEU C 1 106 ? 72.555 29.947 12.581 1.00 28.14 106 LEU C CA 1
ATOM 3021 C C . LEU C 1 106 ? 73.050 31.332 12.161 1.00 31.20 106 LEU C C 1
ATOM 3022 O O . LEU C 1 106 ? 73.763 31.457 11.188 1.00 28.82 106 LEU C O 1
ATOM 3027 N N . MET C 1 107 ? 72.662 32.366 12.910 1.00 28.56 107 MET C N 1
ATOM 3028 C CA . MET C 1 107 ? 73.077 33.735 12.614 1.00 28.98 107 MET C CA 1
ATOM 3029 C C . MET C 1 107 ? 74.597 33.791 12.680 1.00 31.31 107 MET C C 1
ATOM 3030 O O . MET C 1 107 ? 75.259 34.336 11.799 1.00 31.60 107 MET C O 1
ATOM 3035 N N . ARG C 1 108 ? 75.163 33.199 13.719 1.00 29.46 108 ARG C N 1
ATOM 3036 C CA . ARG C 1 108 ? 76.610 33.200 13.874 1.00 30.45 108 ARG C CA 1
ATOM 3037 C C . ARG C 1 108 ? 77.352 32.521 12.706 1.00 29.90 108 ARG C C 1
ATOM 3038 O O . ARG C 1 108 ? 78.343 33.060 12.202 1.00 28.68 108 ARG C O 1
ATOM 3046 N N . VAL C 1 109 ? 76.895 31.340 12.305 1.00 28.81 109 VAL C N 1
ATOM 3047 C CA . VAL C 1 109 ? 77.547 30.614 11.227 1.00 28.98 109 VAL C CA 1
ATOM 3048 C C . VAL C 1 109 ? 77.534 31.473 9.948 1.00 31.14 109 VAL C C 1
ATOM 3049 O O . VAL C 1 109 ? 78.534 31.570 9.232 1.00 31.18 109 VAL C O 1
ATOM 3053 N N . GLY C 1 110 ? 76.422 32.151 9.709 1.00 29.41 110 GLY C N 1
ATOM 3054 C CA . GLY C 1 110 ? 76.314 33.028 8.553 1.00 28.12 110 GLY C CA 1
ATOM 3055 C C . GLY C 1 110 ? 77.307 34.182 8.626 1.00 33.17 110 GLY C C 1
ATOM 3056 O O . GLY C 1 110 ? 78.060 34.436 7.673 1.00 30.43 110 GLY C O 1
ATOM 3057 N N . LEU C 1 111 ? 77.329 34.876 9.756 1.00 28.55 111 LEU C N 1
ATOM 3058 C CA . LEU C 1 111 ? 78.222 36.007 9.919 1.00 32.08 111 LEU C CA 1
ATOM 3059 C C . LEU C 1 111 ? 79.696 35.608 9.952 1.00 32.97 111 LEU C C 1
ATOM 3060 O O . LEU C 1 111 ? 80.550 36.321 9.421 1.00 30.64 111 LEU C O 1
ATOM 3065 N N . ASP C 1 112 ? 80.009 34.480 10.575 1.00 29.12 112 ASP C N 1
ATOM 3066 C CA . ASP C 1 112 ? 81.397 34.029 10.651 1.00 30.65 112 ASP C CA 1
ATOM 3067 C C . ASP C 1 112 ? 81.949 33.686 9.292 1.00 36.00 112 ASP C C 1
ATOM 3068 O O . ASP C 1 112 ? 83.092 33.976 8.998 1.00 33.01 112 ASP C O 1
ATOM 3073 N N . SER C 1 113 ? 81.130 33.008 8.503 1.00 33.31 113 SER C N 1
ATOM 3074 C CA . SER C 1 113 ? 81.533 32.513 7.209 1.00 35.51 113 SER C CA 1
ATOM 3075 C C . SER C 1 113 ? 81.302 33.424 6.023 1.00 36.61 113 SER C C 1
ATOM 3076 O O . SER C 1 113 ? 81.887 33.189 4.972 1.00 34.89 113 SER C O 1
ATOM 3079 N N . GLY C 1 114 ? 80.429 34.419 6.160 1.00 30.59 114 GLY C N 1
ATOM 3080 C CA . GLY C 1 114 ? 80.138 35.277 5.026 1.00 33.02 114 GLY C CA 1
ATOM 3081 C C . GLY C 1 114 ? 79.150 34.615 4.071 1.00 33.02 114 GLY C C 1
ATOM 3082 O O . GLY C 1 114 ? 78.777 35.182 3.045 1.00 36.60 114 GLY C O 1
ATOM 3083 N N . VAL C 1 115 ? 78.711 33.402 4.392 1.00 30.90 115 VAL C N 1
ATOM 3084 C CA . VAL C 1 115 ? 77.762 32.722 3.538 1.00 31.70 115 VAL C CA 1
ATOM 3085 C C . VAL C 1 115 ? 76.359 32.991 4.089 1.00 33.71 115 VAL C C 1
ATOM 3086 O O . VAL C 1 115 ? 76.117 32.753 5.253 1.00 33.59 115 VAL C O 1
ATOM 3090 N N . PRO C 1 116 ? 75.431 33.501 3.251 1.00 36.48 116 PRO C N 1
ATOM 3091 C CA . PRO C 1 116 ? 74.045 33.796 3.654 1.00 35.43 116 PRO C CA 1
ATOM 3092 C C . PRO C 1 116 ? 73.413 32.528 4.189 1.00 35.24 116 PRO C C 1
ATOM 3093 O O . PRO C 1 116 ? 73.485 31.466 3.548 1.00 30.25 116 PRO C O 1
ATOM 3097 N N . VAL C 1 117 ? 72.828 32.622 5.379 1.00 33.43 117 VAL C N 1
ATOM 3098 C CA . VAL C 1 117 ? 72.153 31.467 5.958 1.00 33.66 117 VAL C CA 1
ATOM 3099 C C . VAL C 1 117 ? 70.723 31.929 6.146 1.00 32.06 117 VAL C C 1
ATOM 3100 O O . VAL C 1 117 ? 70.467 32.939 6.825 1.00 32.27 117 VAL C O 1
ATOM 3104 N N . ILE C 1 118 ? 69.803 31.239 5.481 1.00 29.82 118 ILE C N 1
ATOM 3105 C CA . ILE C 1 118 ? 68.395 31.559 5.558 1.00 27.36 118 ILE C CA 1
ATOM 3106 C C . ILE C 1 118 ? 67.824 30.720 6.697 1.00 29.04 118 ILE C C 1
ATOM 3107 O O . ILE C 1 118 ? 68.031 29.506 6.771 1.00 28.28 118 ILE C O 1
ATOM 3112 N N . LEU C 1 119 ? 67.153 31.390 7.615 1.00 30.56 119 LEU C N 1
ATOM 3113 C CA . LEU C 1 119 ? 66.542 30.701 8.754 1.00 29.38 119 LEU C CA 1
ATOM 3114 C C . LEU C 1 119 ? 65.280 29.949 8.298 1.00 25.71 119 LEU C C 1
ATOM 3115 O O . LEU C 1 119 ? 64.302 30.577 7.895 1.00 30.61 119 LEU C O 1
ATOM 3120 N N . GLY C 1 120 ? 65.286 28.620 8.354 1.00 25.99 120 GLY C N 1
ATOM 3121 C CA . GLY C 1 120 ? 64.096 27.869 7.946 1.00 25.82 120 GLY C CA 1
ATOM 3122 C C . GLY C 1 120 ? 63.632 27.082 9.175 1.00 30.35 120 GLY C C 1
ATOM 3123 O O . GLY C 1 120 ? 63.189 25.932 9.117 1.00 28.64 120 GLY C O 1
ATOM 3124 N N . LEU C 1 121 ? 63.784 27.724 10.325 1.00 28.13 121 LEU C N 1
ATOM 3125 C CA . LEU C 1 121 ? 63.437 27.097 11.578 1.00 32.28 121 LEU C CA 1
ATOM 3126 C C . LEU C 1 121 ? 62.037 27.536 12.021 1.00 30.65 121 LEU C C 1
ATOM 3127 O O . LEU C 1 121 ? 61.763 28.729 12.135 1.00 30.55 121 LEU C O 1
ATOM 3132 N N . LEU C 1 122 ? 61.138 26.574 12.220 1.00 29.88 122 LEU C N 1
ATOM 3133 C CA . LEU C 1 122 ? 59.798 26.897 12.711 1.00 29.60 122 LEU C CA 1
ATOM 3134 C C . LEU C 1 122 ? 59.904 26.690 14.210 1.00 28.33 122 LEU C C 1
ATOM 3135 O O . LEU C 1 122 ? 60.445 25.673 14.671 1.00 30.26 122 LEU C O 1
ATOM 3140 N N . THR C 1 123 ? 59.428 27.675 14.960 1.00 25.94 123 THR C N 1
ATOM 3141 C CA . THR C 1 123 ? 59.450 27.640 16.420 1.00 25.33 123 THR C CA 1
ATOM 3142 C C . THR C 1 123 ? 57.976 27.861 16.773 1.00 23.57 123 THR C C 1
ATOM 3143 O O . THR C 1 123 ? 57.513 28.984 16.928 1.00 25.02 123 THR C O 1
ATOM 3147 N N . VAL C 1 124 ? 57.259 26.756 16.870 1.00 22.80 124 VAL C N 1
ATOM 3148 C CA . VAL C 1 124 ? 55.839 26.807 17.089 1.00 28.79 124 VAL C CA 1
ATOM 3149 C C . VAL C 1 124 ? 55.380 26.239 18.407 1.00 28.00 124 VAL C C 1
ATOM 3150 O O . VAL C 1 124 ? 56.131 25.523 19.095 1.00 26.57 124 VAL C O 1
ATOM 3154 N N . LEU C 1 125 ? 54.114 26.516 18.709 1.00 29.32 125 LEU C N 1
ATOM 3155 C CA . LEU C 1 125 ? 53.466 26.019 19.941 1.00 30.76 125 LEU C CA 1
ATOM 3156 C C . LEU C 1 125 ? 52.929 24.601 19.759 1.00 29.58 125 LEU C C 1
ATOM 3157 O O . LEU C 1 125 ? 52.832 23.839 20.703 1.00 31.10 125 LEU C O 1
ATOM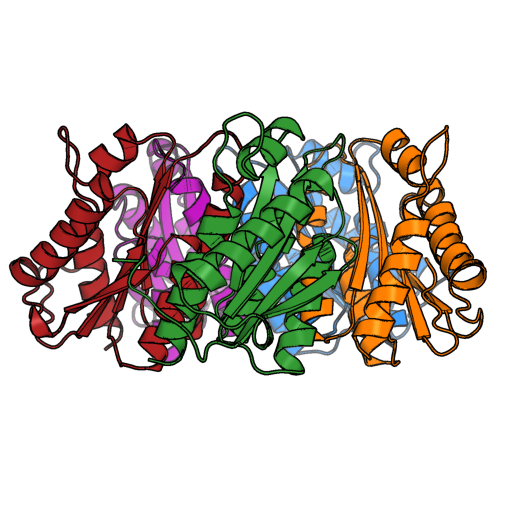 3162 N N . ASN C 1 126 ? 52.535 24.243 18.547 1.00 29.34 126 ASN C N 1
ATOM 3163 C CA . ASN C 1 126 ? 52.014 22.901 18.359 1.00 32.71 126 ASN C CA 1
ATOM 3164 C C . ASN C 1 126 ? 52.196 22.461 16.917 1.00 36.49 126 ASN C C 1
ATOM 3165 O O . ASN C 1 126 ? 52.505 23.282 16.040 1.00 30.74 126 ASN C O 1
ATOM 3170 N N . GLU C 1 127 ? 51.983 21.175 16.668 1.00 34.01 127 GLU C N 1
ATOM 3171 C CA . GLU C 1 127 ? 52.179 20.644 15.337 1.00 39.77 127 GLU C CA 1
ATOM 3172 C C . GLU C 1 127 ? 51.293 21.260 14.252 1.00 38.93 127 GLU C C 1
ATOM 3173 O O . GLU C 1 127 ? 51.729 21.413 13.107 1.00 38.70 127 GLU C O 1
ATOM 3179 N N . GLU C 1 128 ? 50.059 21.615 14.594 1.00 33.81 128 GLU C N 1
ATOM 3180 C CA . GLU C 1 128 ? 49.155 22.217 13.619 1.00 39.01 128 GLU C CA 1
ATOM 3181 C C . GLU C 1 128 ? 49.784 23.520 13.060 1.00 33.57 128 GLU C C 1
ATOM 3182 O O . GLU C 1 128 ? 49.677 23.822 11.886 1.00 31.00 128 GLU C O 1
ATOM 3188 N N . GLN C 1 129 ? 50.404 24.322 13.919 1.00 32.96 129 GLN C N 1
ATOM 3189 C CA . GLN C 1 129 ? 51.022 25.578 13.462 1.00 34.43 129 GLN C CA 1
ATOM 3190 C C . GLN C 1 129 ? 52.163 25.292 12.485 1.00 30.93 129 GLN C C 1
ATOM 3191 O O . GLN C 1 129 ? 52.372 26.051 11.541 1.00 33.39 129 GLN C O 1
ATOM 3197 N N . ALA C 1 130 ? 52.887 24.206 12.743 1.00 29.09 130 ALA C N 1
ATOM 3198 C CA . ALA C 1 130 ? 54.017 23.803 11.913 1.00 34.70 130 ALA C CA 1
ATOM 3199 C C . ALA C 1 130 ? 53.484 23.352 10.557 1.00 34.49 130 ALA C C 1
ATOM 3200 O O . ALA C 1 130 ? 53.929 23.822 9.523 1.00 32.01 130 ALA C O 1
ATOM 3202 N N . LEU C 1 131 ? 52.504 22.455 10.575 1.00 33.53 131 LEU C N 1
ATOM 3203 C CA . LEU C 1 131 ? 51.929 21.964 9.342 1.00 34.76 131 LEU C CA 1
ATOM 3204 C C . LEU C 1 131 ? 51.371 23.102 8.534 1.00 32.46 131 LEU C C 1
ATOM 3205 O O . LEU C 1 131 ? 51.510 23.141 7.305 1.00 34.90 131 LEU C O 1
ATOM 3210 N N . TYR C 1 132 ? 50.714 24.030 9.219 1.00 32.74 132 TYR C N 1
ATOM 3211 C CA . TYR C 1 132 ? 50.114 25.165 8.546 1.00 32.51 132 TYR C CA 1
ATOM 3212 C C . TYR C 1 132 ? 51.174 26.004 7.825 1.00 35.31 132 TYR C C 1
ATOM 3213 O O . TYR C 1 132 ? 50.946 26.524 6.729 1.00 33.70 132 TYR C O 1
ATOM 3222 N N . ARG C 1 133 ? 52.335 26.133 8.447 1.00 31.17 133 ARG C N 1
ATOM 3223 C CA . ARG C 1 133 ? 53.415 26.913 7.873 1.00 32.99 133 ARG C CA 1
ATOM 3224 C C . ARG C 1 133 ? 54.216 26.130 6.840 1.00 34.37 133 ARG C C 1
ATOM 3225 O O . ARG C 1 133 ? 55.146 26.674 6.234 1.00 32.34 133 ARG C O 1
ATOM 3233 N N . ALA C 1 134 ? 53.873 24.849 6.676 1.00 34.42 134 ALA C N 1
ATOM 3234 C CA . ALA C 1 134 ? 54.525 23.998 5.685 1.00 36.32 134 ALA C CA 1
ATOM 3235 C C . ALA C 1 134 ? 53.570 23.905 4.498 1.00 37.00 134 ALA C C 1
ATOM 3236 O O . ALA C 1 134 ? 53.751 23.076 3.621 1.00 41.71 134 ALA C O 1
ATOM 3238 N N . GLY C 1 135 ? 52.537 24.745 4.497 1.00 35.81 135 GLY C N 1
ATOM 3239 C CA . GLY C 1 135 ? 51.587 24.752 3.402 1.00 38.90 135 GLY C CA 1
ATOM 3240 C C . GLY C 1 135 ? 50.425 23.768 3.499 1.00 42.19 135 GLY C C 1
ATOM 3241 O O . GLY C 1 135 ? 49.678 23.627 2.538 1.00 41.55 135 GLY C O 1
ATOM 3242 N N . LEU C 1 136 ? 50.257 23.088 4.629 1.00 40.11 136 LEU C N 1
ATOM 3243 C CA . LEU C 1 136 ? 49.143 22.145 4.760 1.00 40.79 136 LEU C CA 1
ATOM 3244 C C . LEU C 1 136 ? 47.956 22.840 5.418 1.00 41.73 136 LEU C C 1
ATOM 3245 O O . LEU C 1 136 ? 48.097 23.913 6.029 1.00 39.25 136 LEU C O 1
ATOM 3250 N N . ASN C 1 137 ? 46.770 22.268 5.237 1.00 44.73 137 ASN C N 1
ATOM 3251 C CA . ASN C 1 137 ? 45.564 22.817 5.848 1.00 42.13 137 ASN C CA 1
ATOM 3252 C C . ASN C 1 137 ? 45.276 24.274 5.564 1.00 41.19 137 ASN C C 1
ATOM 3253 O O . ASN C 1 137 ? 44.851 25.025 6.444 1.00 44.62 137 ASN C O 1
ATOM 3258 N N . GLY C 1 138 ? 45.506 24.678 4.320 1.00 42.42 138 GLY C N 1
ATOM 3259 C CA . GLY C 1 138 ? 45.218 26.044 3.930 1.00 39.12 138 GLY C CA 1
ATOM 3260 C C . GLY C 1 138 ? 46.321 27.031 4.203 1.00 39.12 138 GLY C C 1
ATOM 3261 O O . GLY 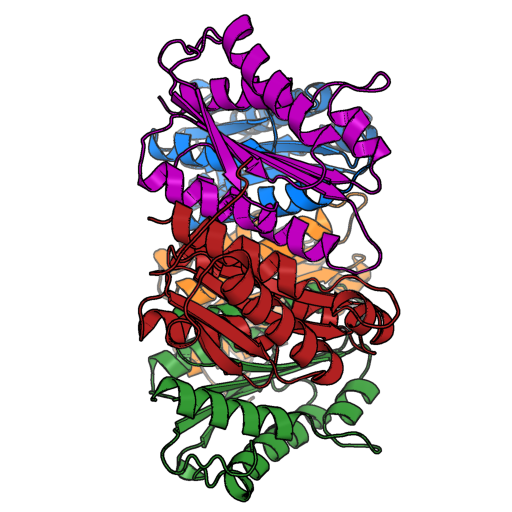C 1 138 ? 46.187 28.205 3.876 1.00 42.39 138 GLY C O 1
ATOM 3262 N N . GLY C 1 139 ? 47.418 26.576 4.808 1.00 39.57 139 GLY C N 1
ATOM 3263 C CA . GLY C 1 139 ? 48.496 27.508 5.084 1.00 38.16 139 GLY C CA 1
ATOM 3264 C C . GLY C 1 139 ? 49.401 27.718 3.880 1.00 42.62 139 GLY C C 1
ATOM 3265 O O . GLY C 1 139 ? 49.246 27.079 2.838 1.00 44.44 139 GLY C O 1
ATOM 3266 N N . HIS C 1 140 ? 50.351 28.627 4.047 1.00 41.60 140 HIS C N 1
ATOM 3267 C CA . HIS C 1 140 ? 51.345 28.981 3.046 1.00 38.17 140 HIS C CA 1
ATOM 3268 C C . HIS C 1 140 ? 52.649 28.245 3.367 1.00 38.33 140 HIS C C 1
ATOM 3269 O O . HIS C 1 140 ? 53.112 28.275 4.522 1.00 37.05 140 HIS C O 1
ATOM 3276 N N . ASN C 1 141 ? 53.248 27.584 2.376 1.00 33.32 141 ASN C N 1
ATOM 3277 C CA . ASN C 1 141 ? 54.494 26.868 2.611 1.00 32.48 141 ASN C CA 1
ATOM 3278 C C . ASN C 1 141 ? 55.627 27.900 2.730 1.00 36.18 141 ASN C C 1
ATOM 3279 O O . ASN C 1 141 ? 56.025 28.513 1.745 1.00 33.39 141 ASN C O 1
ATOM 3284 N N . HIS C 1 142 ? 56.133 28.089 3.944 1.00 32.73 142 HIS C N 1
ATOM 3285 C CA . HIS C 1 142 ? 57.221 29.024 4.191 1.00 34.72 142 HIS C CA 1
ATOM 3286 C C . HIS C 1 142 ? 58.494 28.565 3.494 1.00 31.14 142 HIS C C 1
ATOM 3287 O O . HIS C 1 142 ? 59.385 29.369 3.281 1.00 30.97 142 HIS C O 1
ATOM 3294 N N . GLY C 1 143 ? 58.583 27.270 3.197 1.00 29.08 143 GLY C N 1
ATOM 3295 C CA . GLY C 1 143 ? 59.750 26.761 2.494 1.00 33.79 143 GLY C CA 1
ATOM 3296 C C . GLY C 1 143 ? 59.938 27.505 1.164 1.00 32.49 143 GLY C C 1
ATOM 3297 O O . GLY C 1 143 ? 61.061 27.759 0.742 1.00 35.48 143 GLY C O 1
ATOM 3298 N N . ASN C 1 144 ? 58.833 27.890 0.526 1.00 34.19 144 ASN C N 1
ATOM 3299 C CA . ASN C 1 144 ? 58.906 28.610 -0.745 1.00 36.17 144 ASN C CA 1
ATOM 3300 C C . ASN C 1 144 ? 59.620 29.937 -0.528 1.00 38.89 144 ASN C C 1
ATOM 3301 O O . ASN C 1 144 ? 60.497 30.322 -1.312 1.00 36.98 144 ASN C O 1
ATOM 3306 N N . ASP C 1 145 ? 59.247 30.637 0.539 1.00 35.03 145 ASP C N 1
ATOM 3307 C CA . ASP C 1 145 ? 59.858 31.927 0.820 1.00 34.31 145 ASP C CA 1
ATOM 3308 C C . ASP C 1 145 ? 61.342 31.777 1.107 1.00 30.58 145 ASP C C 1
ATOM 3309 O O . ASP C 1 145 ? 62.136 32.650 0.757 1.00 32.56 145 ASP C O 1
ATOM 3314 N N . TRP C 1 146 ? 61.715 30.693 1.767 1.00 29.94 146 TRP C N 1
ATOM 3315 C CA . TRP C 1 146 ? 63.122 30.509 2.099 1.00 30.27 146 TRP C CA 1
ATOM 3316 C C . TRP C 1 146 ? 63.933 30.217 0.836 1.00 30.29 146 TRP C C 1
ATOM 3317 O O . TRP C 1 146 ? 65.087 30.637 0.742 1.00 31.91 146 TRP C O 1
ATOM 3328 N N . GLY C 1 147 ? 63.321 29.488 -0.099 1.00 28.94 147 GLY C N 1
ATOM 3329 C CA . GLY C 1 147 ? 63.974 29.171 -1.358 1.00 30.03 147 GLY C CA 1
ATOM 3330 C C . GLY C 1 147 ? 64.280 30.487 -2.059 1.00 28.58 147 GLY C C 1
ATOM 3331 O O . GLY C 1 147 ? 65.392 30.718 -2.477 1.00 30.22 147 GLY C O 1
ATOM 3332 N N . SER C 1 148 ? 63.288 31.367 -2.176 1.00 30.11 148 SER C N 1
ATOM 3333 C CA . SER C 1 148 ? 63.521 32.632 -2.817 1.00 32.02 148 SER C CA 1
ATOM 3334 C C . SER C 1 148 ? 64.517 33.504 -2.089 1.00 34.69 148 SER C C 1
ATOM 3335 O O . SER C 1 148 ? 65.291 34.229 -2.729 1.00 31.37 148 SER C O 1
ATOM 3338 N N . ALA C 1 149 ? 64.492 33.471 -0.755 1.00 33.73 149 ALA C N 1
ATOM 3339 C CA . ALA C 1 149 ? 65.432 34.291 0.011 1.00 30.19 149 ALA C CA 1
ATOM 3340 C C . ALA C 1 149 ? 66.844 33.808 -0.235 1.00 27.59 149 ALA C C 1
ATOM 3341 O O . ALA C 1 149 ? 67.750 34.617 -0.362 1.00 30.65 149 ALA C O 1
ATOM 3343 N N . ALA C 1 150 ? 67.025 32.496 -0.286 1.00 26.68 150 ALA C N 1
ATOM 3344 C CA . ALA C 1 150 ? 68.350 31.938 -0.481 1.00 33.23 150 ALA C CA 1
ATOM 3345 C C . ALA C 1 150 ? 68.907 32.378 -1.837 1.00 32.14 150 ALA C C 1
ATOM 3346 O O . ALA C 1 150 ? 70.073 32.741 -1.953 1.00 33.10 150 ALA C O 1
ATOM 3348 N N . VAL C 1 151 ? 68.064 32.325 -2.857 1.00 32.41 151 VAL C N 1
ATOM 3349 C CA . VAL C 1 151 ? 68.507 32.725 -4.184 1.00 33.58 151 VAL C CA 1
ATOM 3350 C C . VAL C 1 151 ? 68.883 34.197 -4.172 1.00 33.03 151 VAL C C 1
ATOM 3351 O O . VAL C 1 151 ? 69.960 34.583 -4.626 1.00 33.71 151 VAL C O 1
ATOM 3355 N N . GLU C 1 152 ? 68.018 35.033 -3.617 1.00 32.00 152 GLU C N 1
ATOM 3356 C CA . GLU C 1 152 ? 68.336 36.445 -3.580 1.00 32.00 152 GLU C CA 1
ATOM 3357 C C . GLU C 1 152 ? 69.622 36.728 -2.792 1.00 36.95 152 GLU C C 1
ATOM 3358 O O . GLU C 1 152 ? 70.481 37.505 -3.241 1.00 28.95 152 GLU C O 1
ATOM 3364 N N . MET C 1 153 ? 69.777 36.100 -1.626 1.00 33.00 153 MET C N 1
ATOM 3365 C CA . MET C 1 153 ? 70.987 36.367 -0.852 1.00 31.42 153 MET C CA 1
ATOM 3366 C C . MET C 1 153 ? 72.217 35.778 -1.538 1.00 31.10 153 MET C C 1
ATOM 3367 O O . MET C 1 153 ? 73.310 36.347 -1.478 1.00 32.30 153 MET C O 1
ATOM 3372 N N . GLY C 1 154 ? 72.047 34.615 -2.145 1.00 28.14 154 GLY C N 1
ATOM 3373 C CA . GLY C 1 154 ? 73.161 34.014 -2.852 1.00 41.20 154 GLY C CA 1
ATOM 3374 C C . GLY C 1 154 ? 73.666 34.988 -3.925 1.00 42.64 154 GLY C C 1
ATOM 3375 O O . GLY C 1 154 ? 74.855 35.313 -3.974 1.00 41.32 154 GLY C O 1
ATOM 3376 N N . LEU C 1 155 ? 72.748 35.484 -4.750 1.00 43.87 155 LEU C N 1
ATOM 3377 C CA . LEU C 1 155 ? 73.098 36.404 -5.815 1.00 44.94 155 LEU C CA 1
ATOM 3378 C C . LEU C 1 155 ? 73.740 37.667 -5.288 1.00 47.98 155 LEU C C 1
ATOM 3379 O O . LEU C 1 155 ? 74.747 38.130 -5.842 1.00 46.93 155 LEU C O 1
ATOM 3384 N N . LYS C 1 156 ? 73.175 38.230 -4.224 1.00 48.50 156 LYS C N 1
ATOM 3385 C CA . LYS C 1 156 ? 73.720 39.464 -3.674 1.00 53.26 156 LYS C CA 1
ATOM 3386 C C . LYS C 1 156 ? 75.060 39.257 -2.984 1.00 58.04 156 LYS C C 1
ATOM 3387 O O . LYS C 1 156 ? 75.773 40.212 -2.697 1.00 60.91 156 LYS C O 1
ATOM 3393 N N . ALA C 1 157 ? 75.415 38.000 -2.761 1.00 62.92 157 ALA C N 1
ATOM 3394 C CA . ALA C 1 157 ? 76.678 37.660 -2.119 1.00 68.61 157 ALA C CA 1
ATOM 3395 C C . ALA C 1 157 ? 77.789 37.707 -3.145 1.00 70.71 157 ALA C C 1
ATOM 3396 O O . ALA C 1 157 ? 78.906 38.126 -2.850 1.00 72.69 157 ALA C O 1
ATOM 3398 N N . LEU C 1 158 ? 77.503 37.228 -4.342 1.00 69.93 158 LEU C N 1
ATOM 3399 C CA . LEU C 1 158 ? 78.505 37.279 -5.386 1.00 70.05 158 LEU C CA 1
ATOM 3400 C C . LEU C 1 158 ? 78.583 38.734 -5.868 1.00 68.82 158 LEU C C 1
ATOM 3401 O O . LEU C 1 158 ? 79.622 39.383 -5.802 1.00 71.06 158 LEU C O 1
ATOM 3406 N N . TYR C 1 159 ? 77.440 39.252 -6.276 1.00 65.74 159 TYR C N 1
ATOM 3407 C CA . TYR C 1 159 ? 77.351 40.571 -6.840 1.00 61.87 159 TYR C CA 1
ATOM 3408 C C . TYR C 1 159 ? 76.753 41.618 -5.916 1.00 65.40 159 TYR C C 1
ATOM 3409 O O . TYR C 1 159 ? 76.984 42.822 -6.098 1.00 66.40 159 TYR C O 1
ATOM 3418 N N . ASN D 1 9 ? 76.020 67.446 23.697 1.00 107.35 9 ASN D N 1
ATOM 3419 C CA . ASN D 1 9 ? 74.883 67.437 22.787 1.00 108.32 9 ASN D CA 1
ATOM 3420 C C . ASN D 1 9 ? 75.161 68.356 21.595 1.00 108.67 9 ASN D C 1
ATOM 3421 O O . ASN D 1 9 ? 75.424 69.545 21.768 1.00 110.01 9 ASN D O 1
ATOM 3426 N N . PRO D 1 10 ? 75.130 67.814 20.367 1.00 108.24 10 PRO D N 1
ATOM 3427 C CA . PRO D 1 10 ? 75.378 68.620 19.166 1.00 107.33 10 PRO D CA 1
ATOM 3428 C C . PRO D 1 10 ? 74.127 69.402 18.740 1.00 106.34 10 PRO D C 1
ATOM 3429 O O . PRO D 1 10 ? 73.156 69.476 19.494 1.00 106.89 10 PRO D O 1
ATOM 3433 N N . SER D 1 11 ? 74.140 69.978 17.540 1.00 104.85 11 SER D N 1
ATOM 3434 C CA . SER D 1 11 ? 72.984 70.744 17.075 1.00 103.34 11 SER D CA 1
ATOM 3435 C C . SER D 1 11 ? 72.719 70.700 15.564 1.00 100.84 11 SER D C 1
ATOM 3436 O O . SER D 1 11 ? 71.687 70.198 15.109 1.00 101.50 11 SER D O 1
ATOM 3439 N N . ASP D 1 12 ? 73.666 71.242 14.805 1.00 97.06 12 ASP D N 1
ATOM 3440 C CA . ASP D 1 12 ? 73.609 71.347 13.355 1.00 93.20 12 ASP D CA 1
ATOM 3441 C C . ASP D 1 12 ? 74.732 70.511 12.744 1.00 88.85 12 ASP D C 1
ATOM 3442 O O . ASP D 1 12 ? 75.811 71.033 12.434 1.00 88.75 12 ASP D O 1
ATOM 3447 N N . LEU D 1 13 ? 74.469 69.211 12.599 1.00 82.17 13 LEU D N 1
ATOM 3448 C CA . LEU D 1 13 ? 75.422 68.253 12.044 1.00 72.72 13 LEU D CA 1
ATOM 3449 C C . LEU D 1 13 ? 75.271 68.133 10.532 1.00 67.51 13 LEU D C 1
ATOM 3450 O O . LEU D 1 13 ? 74.193 67.818 10.017 1.00 66.07 13 LEU D O 1
ATOM 3455 N N . LYS D 1 14 ? 76.360 68.380 9.819 1.00 61.02 14 LYS D N 1
ATOM 3456 C CA . LYS D 1 14 ? 76.322 68.327 8.365 1.00 57.37 14 LYS D CA 1
ATOM 3457 C C . LYS D 1 14 ? 77.367 67.359 7.885 1.00 53.92 14 LYS D C 1
ATOM 3458 O O . LYS D 1 14 ? 78.536 67.452 8.284 1.00 51.64 14 LYS D O 1
ATOM 3464 N N . GLY D 1 15 ? 76.955 66.435 7.022 1.00 50.28 15 GLY D N 1
ATOM 3465 C CA . GLY D 1 15 ? 77.892 65.441 6.536 1.00 50.23 15 GLY D CA 1
ATOM 3466 C C . GLY D 1 15 ? 77.859 65.341 5.030 1.00 52.68 15 GLY D C 1
ATOM 3467 O O . GLY D 1 15 ? 77.596 64.272 4.476 1.00 52.14 15 GLY D O 1
ATOM 3468 N N . PRO D 1 16 ? 78.150 66.449 4.334 1.00 52.89 16 PRO D N 1
ATOM 3469 C CA . PRO D 1 16 ? 78.142 66.461 2.874 1.00 51.95 16 PRO D CA 1
ATOM 3470 C C . PRO D 1 16 ? 79.016 65.385 2.247 1.00 50.63 16 PRO D C 1
ATOM 3471 O O . PRO D 1 16 ? 78.758 64.972 1.133 1.00 53.79 16 PRO D O 1
ATOM 3475 N N . GLU D 1 17 ? 80.052 64.927 2.937 1.00 52.53 17 GLU D N 1
ATOM 3476 C CA . GLU D 1 17 ? 80.879 63.880 2.347 1.00 54.00 17 GLU D CA 1
ATOM 3477 C C . GLU D 1 17 ? 80.660 62.489 2.959 1.00 51.30 17 GLU D C 1
ATOM 3478 O O . GLU D 1 17 ? 81.429 61.548 2.693 1.00 48.34 17 GLU D O 1
ATOM 3484 N N . LEU D 1 18 ? 79.613 62.359 3.774 1.00 48.86 18 LEU D N 1
ATOM 3485 C CA . LEU D 1 18 ? 79.307 61.066 4.407 1.00 47.68 18 LEU D CA 1
ATOM 3486 C C . LEU D 1 18 ? 78.706 60.114 3.409 1.00 42.85 18 LEU D C 1
ATOM 3487 O O . LEU D 1 18 ? 77.890 60.505 2.593 1.00 42.87 18 LEU D O 1
ATOM 3492 N N . ARG D 1 19 ? 79.127 58.863 3.468 1.00 42.32 19 ARG D N 1
ATOM 3493 C CA . ARG D 1 19 ? 78.579 57.840 2.591 1.00 44.55 19 ARG D CA 1
ATOM 3494 C C . ARG D 1 19 ? 77.703 56.993 3.532 1.00 42.79 19 ARG D C 1
ATOM 3495 O O . ARG D 1 19 ? 78.212 56.418 4.494 1.00 41.30 19 ARG D O 1
ATOM 3503 N N . ILE D 1 20 ? 76.401 56.930 3.259 1.00 40.97 20 ILE D N 1
ATOM 3504 C CA . ILE D 1 20 ? 75.491 56.180 4.124 1.00 41.71 20 ILE D CA 1
ATOM 3505 C C . ILE D 1 20 ? 74.851 54.986 3.439 1.00 42.44 20 ILE D C 1
ATOM 3506 O O . ILE D 1 20 ? 74.342 55.081 2.308 1.00 42.58 20 ILE D O 1
ATOM 3511 N N . LEU D 1 21 ? 74.860 53.857 4.137 1.00 38.92 21 LEU D N 1
ATOM 3512 C CA . LEU D 1 21 ? 74.218 52.676 3.603 1.00 36.83 21 LEU D CA 1
ATOM 3513 C C . LEU D 1 21 ? 72.926 52.404 4.378 1.00 38.20 21 LEU D C 1
ATOM 3514 O O . LEU D 1 21 ? 72.922 52.402 5.615 1.00 38.45 21 LEU D O 1
ATOM 3519 N N . ILE D 1 22 ? 71.841 52.182 3.650 1.00 34.69 22 ILE D N 1
ATOM 3520 C CA . ILE D 1 22 ? 70.574 51.830 4.261 1.00 35.75 22 ILE D CA 1
ATOM 3521 C C . ILE D 1 22 ? 70.211 50.471 3.689 1.00 36.76 22 ILE D C 1
ATOM 3522 O O . ILE D 1 22 ? 70.139 50.294 2.471 1.00 38.74 22 ILE D O 1
ATOM 3527 N N . VAL D 1 23 ? 70.062 49.482 4.559 1.00 33.62 23 VAL D N 1
ATOM 3528 C CA . VAL D 1 23 ? 69.650 48.156 4.120 1.00 31.19 23 VAL D CA 1
ATOM 3529 C C . VAL D 1 23 ? 68.290 47.953 4.805 1.00 33.11 23 VAL D C 1
ATOM 3530 O O . VAL D 1 23 ? 68.143 48.155 6.021 1.00 34.36 23 VAL D O 1
ATOM 3534 N N . HIS D 1 24 ? 67.286 47.592 4.034 1.00 32.44 24 HIS D N 1
ATOM 3535 C CA . HIS D 1 24 ? 65.976 47.400 4.615 1.00 31.50 24 HIS D CA 1
ATOM 3536 C C . HIS D 1 24 ? 65.375 46.103 4.133 1.00 32.83 24 HIS D C 1
ATOM 3537 O O . HIS D 1 24 ? 65.647 45.631 3.018 1.00 33.10 24 HIS D O 1
ATOM 3544 N N . ALA D 1 25 ? 64.540 45.528 4.984 1.00 30.34 25 ALA D N 1
ATOM 3545 C CA . ALA D 1 25 ? 63.886 44.270 4.671 1.00 32.29 25 ALA D CA 1
ATOM 3546 C C . ALA D 1 25 ? 62.673 44.661 3.856 1.00 34.75 25 ALA D C 1
ATOM 3547 O O . ALA D 1 25 ? 62.357 45.836 3.733 1.00 34.20 25 ALA D O 1
ATOM 3549 N N . ARG D 1 26 ? 61.985 43.675 3.308 1.00 37.47 26 ARG D N 1
ATOM 3550 C CA . ARG D 1 26 ? 60.827 43.968 2.490 1.00 43.09 26 ARG D CA 1
ATOM 3551 C C . ARG D 1 26 ? 59.494 43.501 3.057 1.00 44.40 26 ARG D C 1
ATOM 3552 O O . ARG D 1 26 ? 58.460 43.674 2.434 1.00 47.78 26 ARG D O 1
ATOM 3560 N N . GLY D 1 27 ? 59.516 42.913 4.242 1.00 45.35 27 GLY D N 1
ATOM 3561 C CA . GLY D 1 27 ? 58.261 42.537 4.856 1.00 48.75 27 GLY D CA 1
ATOM 3562 C C . GLY D 1 27 ? 57.631 43.811 5.418 1.00 50.07 27 GLY D C 1
ATOM 3563 O O . GLY D 1 27 ? 58.342 44.687 5.923 1.00 52.19 27 GLY D O 1
ATOM 3564 N N . ASN D 1 28 ? 56.312 43.936 5.317 1.00 49.02 28 ASN D N 1
ATOM 3565 C CA . ASN D 1 28 ? 55.606 45.105 5.842 1.00 50.30 28 ASN D CA 1
ATOM 3566 C C . ASN D 1 28 ? 56.042 46.407 5.162 1.00 50.50 28 ASN D C 1
ATOM 3567 O O . ASN D 1 28 ? 56.390 47.394 5.832 1.00 48.16 28 ASN D O 1
ATOM 3572 N N . LEU D 1 29 ? 55.983 46.414 3.835 1.00 48.85 29 LEU D N 1
ATOM 3573 C CA . LEU D 1 29 ? 56.381 47.576 3.060 1.00 49.00 29 LEU D CA 1
ATOM 3574 C C . LEU D 1 29 ? 55.640 48.872 3.404 1.00 47.19 29 LEU D C 1
ATOM 3575 O O . LEU D 1 29 ? 56.212 49.958 3.278 1.00 44.90 29 LEU D O 1
ATOM 3580 N N . GLN D 1 30 ? 54.394 48.773 3.871 1.00 46.44 30 GLN D N 1
ATOM 3581 C CA . GLN D 1 30 ? 53.636 49.980 4.232 1.00 47.35 30 GLN D CA 1
ATOM 3582 C C . GLN D 1 30 ? 54.351 50.762 5.334 1.00 45.12 30 GLN D C 1
ATOM 3583 O O . GLN D 1 30 ? 54.229 51.979 5.417 1.00 45.11 30 GLN D O 1
ATOM 3589 N N . ALA D 1 31 ? 55.071 50.066 6.205 1.00 40.12 31 ALA D N 1
ATOM 3590 C CA . ALA D 1 31 ? 55.785 50.759 7.274 1.00 39.30 31 ALA D CA 1
ATOM 3591 C C . ALA D 1 31 ? 57.228 51.029 6.845 1.00 35.13 31 ALA D C 1
ATOM 3592 O O . ALA D 1 31 ? 57.786 52.087 7.137 1.00 34.87 31 ALA D O 1
ATOM 3594 N N . ILE D 1 32 ? 57.824 50.085 6.131 1.00 34.97 32 ILE D N 1
ATOM 3595 C CA . ILE D 1 32 ? 59.205 50.245 5.669 1.00 35.87 32 ILE D CA 1
ATOM 3596 C C . ILE D 1 32 ? 59.405 51.494 4.780 1.00 39.39 32 ILE D C 1
ATOM 3597 O O . ILE D 1 32 ? 60.366 52.259 4.957 1.00 37.37 32 ILE D O 1
ATOM 3602 N N . GLU D 1 33 ? 58.509 51.696 3.822 1.00 38.28 33 GLU D N 1
ATOM 3603 C CA . GLU D 1 33 ? 58.685 52.822 2.916 1.00 42.61 33 GLU D CA 1
ATOM 3604 C C . GLU D 1 33 ? 58.789 54.182 3.620 1.00 39.44 33 GLU D C 1
ATOM 3605 O O . GLU D 1 33 ? 59.747 54.931 3.410 1.00 38.95 33 GLU D O 1
ATOM 3611 N N . PRO D 1 34 ? 57.832 54.509 4.498 1.00 38.81 34 PRO D N 1
ATOM 3612 C CA . PRO D 1 34 ? 57.936 55.807 5.166 1.00 39.86 34 PRO D CA 1
ATOM 3613 C C . PRO D 1 34 ? 59.210 55.943 6.011 1.00 41.87 34 PRO D C 1
ATOM 3614 O O . PRO D 1 34 ? 59.785 57.042 6.129 1.00 41.22 34 PRO D O 1
ATOM 3618 N N . LEU D 1 35 ? 59.641 54.830 6.606 1.00 38.83 35 LEU D N 1
ATOM 3619 C CA . LEU D 1 35 ? 60.830 54.830 7.438 1.00 35.97 35 LEU D CA 1
ATOM 3620 C C . LEU D 1 35 ? 62.074 55.167 6.623 1.00 34.35 35 LEU D C 1
ATOM 3621 O O . LEU D 1 35 ? 62.862 56.002 7.017 1.00 34.62 35 LEU D O 1
ATOM 3626 N N . VAL D 1 36 ? 62.248 54.487 5.499 1.00 36.05 36 VAL D N 1
ATOM 3627 C CA . VAL D 1 36 ? 63.396 54.720 4.636 1.00 38.84 36 VAL D CA 1
ATOM 3628 C C . VAL D 1 36 ? 63.339 56.173 4.117 1.00 40.84 36 VAL D C 1
ATOM 3629 O O . VAL D 1 36 ? 64.318 56.917 4.183 1.00 40.68 36 VAL D O 1
ATOM 3633 N N . LYS D 1 37 ? 62.167 56.570 3.636 1.00 42.52 37 LYS D N 1
ATOM 3634 C CA . LYS D 1 37 ? 61.964 57.922 3.122 1.00 44.24 37 LYS D CA 1
ATOM 3635 C C . LYS D 1 37 ? 62.334 58.944 4.189 1.00 44.44 37 LYS D C 1
ATOM 3636 O O . LYS D 1 37 ? 63.123 59.859 3.947 1.00 44.09 37 LYS D O 1
ATOM 3642 N N . GLY D 1 38 ? 61.777 58.779 5.385 1.00 43.35 38 GLY D N 1
ATOM 3643 C CA . GLY D 1 38 ? 62.081 59.709 6.463 1.00 40.14 38 GLY D CA 1
ATOM 3644 C C . GLY D 1 38 ? 63.570 59.785 6.798 1.00 42.94 38 GLY D C 1
ATOM 3645 O O . GLY D 1 38 ? 64.098 60.871 7.100 1.00 41.12 38 GLY D O 1
ATOM 3646 N N . ALA D 1 39 ? 64.257 58.642 6.771 1.00 39.55 39 ALA D N 1
ATOM 3647 C CA . ALA D 1 39 ? 65.692 58.637 7.075 1.00 39.58 39 ALA D CA 1
ATOM 3648 C C . ALA D 1 39 ? 66.431 59.392 5.955 1.00 39.49 39 ALA D C 1
ATOM 3649 O O . ALA D 1 39 ? 67.304 60.210 6.215 1.00 38.66 39 ALA D O 1
ATOM 3651 N N . VAL D 1 40 ? 66.077 59.096 4.711 1.00 39.78 40 VAL D N 1
ATOM 3652 C CA . VAL D 1 40 ? 66.753 59.724 3.582 1.00 42.10 40 VAL D CA 1
ATOM 3653 C C . VAL D 1 40 ? 66.507 61.229 3.564 1.00 42.58 40 VAL D C 1
ATOM 3654 O O . VAL D 1 40 ? 67.442 62.017 3.559 1.00 41.10 40 VAL D O 1
ATOM 3658 N N . GLU D 1 41 ? 65.242 61.618 3.595 1.00 45.58 41 GLU D N 1
ATOM 3659 C CA . GLU D 1 41 ? 64.886 63.026 3.595 1.00 48.29 41 GLU D CA 1
ATOM 3660 C C . GLU D 1 41 ? 65.534 63.790 4.745 1.00 49.23 41 GLU D C 1
ATOM 3661 O O . GLU D 1 41 ? 65.964 64.936 4.589 1.00 46.63 41 GLU D O 1
ATOM 3667 N N . THR D 1 42 ? 65.607 63.166 5.912 1.00 45.65 42 THR D N 1
ATOM 3668 C CA . THR D 1 42 ? 66.217 63.853 7.031 1.00 44.25 42 THR D CA 1
ATOM 3669 C C . THR D 1 42 ? 67.719 64.050 6.797 1.00 45.12 42 THR D C 1
ATOM 3670 O O . THR D 1 42 ? 68.266 65.113 7.105 1.00 41.76 42 THR D O 1
ATOM 3674 N N . MET D 1 43 ? 68.392 63.032 6.260 1.00 42.80 43 MET D N 1
ATOM 3675 C CA . MET D 1 43 ? 69.822 63.143 6.045 1.00 43.06 43 MET D CA 1
ATOM 3676 C C . MET D 1 43 ? 70.141 64.195 4.997 1.00 45.31 43 MET D C 1
ATOM 3677 O O . MET D 1 43 ? 71.037 65.014 5.180 1.00 41.79 43 MET D O 1
ATOM 3682 N N . ILE D 1 44 ? 69.375 64.178 3.919 1.00 46.97 44 ILE D N 1
ATOM 3683 C CA . ILE D 1 44 ? 69.561 65.125 2.835 1.00 50.94 44 ILE D CA 1
ATOM 3684 C C . ILE D 1 44 ? 69.200 66.546 3.277 1.00 51.95 44 ILE D C 1
ATOM 3685 O O . ILE D 1 44 ? 70.062 67.421 3.374 1.00 51.69 44 ILE D O 1
ATOM 3690 N N . GLU D 1 45 ? 67.928 66.748 3.586 1.00 53.77 45 GLU D N 1
ATOM 3691 C CA . GLU D 1 45 ? 67.416 68.044 3.994 1.00 54.74 45 GLU D CA 1
ATOM 3692 C C . GLU D 1 45 ? 67.943 68.625 5.294 1.00 56.63 45 GLU D C 1
ATOM 3693 O O . GLU D 1 45 ? 68.119 69.835 5.409 1.00 59.33 45 GLU D O 1
ATOM 3699 N N . LYS D 1 46 ? 68.217 67.793 6.280 1.00 53.67 46 LYS D N 1
ATOM 3700 C CA . LYS D 1 46 ? 68.669 68.342 7.542 1.00 50.64 46 LYS D CA 1
ATOM 3701 C C . LYS D 1 46 ? 70.156 68.228 7.815 1.00 50.44 46 LYS D C 1
ATOM 3702 O O . LYS D 1 46 ? 70.677 68.965 8.654 1.00 50.35 46 LYS D O 1
ATOM 3708 N N . HIS D 1 47 ? 70.855 67.335 7.115 1.00 48.31 47 HIS D N 1
ATOM 3709 C CA . HIS D 1 47 ? 72.293 67.152 7.385 1.00 48.48 47 HIS D CA 1
ATOM 3710 C C . HIS D 1 47 ? 73.174 67.301 6.151 1.00 49.22 47 HIS D C 1
ATOM 3711 O O . HIS D 1 47 ? 74.380 67.008 6.189 1.00 45.97 47 HIS D O 1
ATOM 3718 N N . ASP D 1 48 ? 72.553 67.743 5.055 1.00 49.11 48 ASP D N 1
ATOM 3719 C CA . ASP D 1 48 ? 73.265 67.987 3.808 1.00 50.06 48 ASP D CA 1
ATOM 3720 C C . ASP D 1 48 ? 73.983 66.755 3.293 1.00 53.12 48 ASP D C 1
ATOM 3721 O O . ASP D 1 48 ? 75.036 66.859 2.668 1.00 51.12 48 ASP D O 1
ATOM 3726 N N . VAL D 1 49 ? 73.447 65.575 3.581 1.00 50.25 49 VAL D N 1
ATOM 3727 C CA . VAL D 1 49 ? 74.073 64.387 3.044 1.00 47.59 49 VAL D CA 1
ATOM 3728 C C . VAL D 1 49 ? 73.635 64.413 1.588 1.00 46.26 49 VAL D C 1
ATOM 3729 O O . VAL D 1 49 ? 72.531 64.858 1.288 1.00 46.54 49 VAL D O 1
ATOM 3733 N N . LYS D 1 50 ? 74.496 63.952 0.690 1.00 48.26 50 LYS D N 1
ATOM 3734 C CA . LYS D 1 50 ? 74.178 63.944 -0.727 1.00 51.56 50 LYS D CA 1
ATOM 3735 C C . LYS D 1 50 ? 73.450 62.665 -1.124 1.00 53.71 50 LYS D C 1
ATOM 3736 O O . LYS D 1 50 ? 73.886 61.552 -0.809 1.00 52.79 50 LYS D O 1
ATOM 3742 N N . LEU D 1 51 ? 72.348 62.845 -1.840 1.00 54.58 51 LEU D N 1
ATOM 3743 C CA . LEU D 1 51 ? 71.522 61.752 -2.311 1.00 55.03 51 LEU D CA 1
ATOM 3744 C C . LEU D 1 51 ? 72.344 60.666 -3.002 1.00 56.62 51 LEU D C 1
ATOM 3745 O O . LEU D 1 51 ? 72.044 59.479 -2.866 1.00 57.63 51 LEU D O 1
ATOM 3750 N N . GLU D 1 52 ? 73.382 61.052 -3.741 1.00 56.13 52 GLU D N 1
ATOM 3751 C CA . GLU D 1 52 ? 74.175 60.052 -4.441 1.00 55.99 52 GLU D CA 1
ATOM 3752 C C . GLU D 1 52 ? 75.118 59.331 -3.490 1.00 54.42 52 GLU D C 1
ATOM 3753 O O . GLU D 1 52 ? 75.721 58.316 -3.857 1.00 55.38 52 GLU D O 1
ATOM 3759 N N . ASN D 1 53 ? 75.244 59.841 -2.265 1.00 50.37 53 ASN D N 1
ATOM 3760 C CA . ASN D 1 53 ? 76.097 59.176 -1.293 1.00 51.03 53 ASN D CA 1
ATOM 3761 C C . ASN D 1 53 ? 75.326 58.238 -0.367 1.00 48.09 53 ASN D C 1
ATOM 3762 O O . ASN D 1 53 ? 75.879 57.697 0.588 1.00 48.01 53 ASN D O 1
ATOM 3767 N N . ILE D 1 54 ? 74.052 58.059 -0.664 1.00 46.15 54 ILE D N 1
ATOM 3768 C CA . ILE D 1 54 ? 73.192 57.186 0.117 1.00 44.15 54 ILE D CA 1
ATOM 3769 C C . ILE D 1 54 ? 72.838 55.955 -0.700 1.00 44.82 54 ILE D C 1
ATOM 3770 O O . ILE D 1 54 ? 72.070 56.039 -1.648 1.00 46.00 54 ILE D O 1
ATOM 3775 N N . ASP D 1 55 ? 73.432 54.819 -0.361 1.00 42.07 55 ASP D N 1
ATOM 3776 C CA . ASP D 1 55 ? 73.104 53.593 -1.060 1.00 42.56 55 ASP D CA 1
ATOM 3777 C C . ASP D 1 55 ? 71.965 52.922 -0.303 1.00 44.09 55 ASP D C 1
ATOM 3778 O O . ASP D 1 55 ? 72.014 52.783 0.931 1.00 44.06 55 ASP D O 1
ATOM 3783 N N . ILE D 1 56 ? 70.944 52.502 -1.031 1.00 41.77 56 ILE D N 1
ATOM 3784 C CA . ILE D 1 56 ? 69.820 51.836 -0.411 1.00 41.36 56 ILE D CA 1
ATOM 3785 C C . ILE D 1 56 ? 69.704 50.440 -0.978 1.00 41.59 56 ILE D C 1
ATOM 3786 O O . ILE D 1 56 ? 69.536 50.251 -2.176 1.00 42.19 56 ILE D O 1
ATOM 3791 N N . GLU D 1 57 ? 69.831 49.450 -0.112 1.00 39.41 57 GLU D N 1
ATOM 3792 C CA . GLU D 1 57 ? 69.732 48.069 -0.532 1.00 39.60 57 GLU D CA 1
ATOM 3793 C C . GLU D 1 57 ? 68.627 47.372 0.247 1.00 41.23 57 GLU D C 1
ATOM 3794 O O . GLU D 1 57 ? 68.205 47.838 1.315 1.00 38.23 57 GLU D O 1
ATOM 3800 N N . SER D 1 58 ? 68.158 46.252 -0.275 1.00 36.58 58 SER D N 1
ATOM 3801 C CA . SER D 1 58 ? 67.094 45.557 0.413 1.00 37.90 58 SER D CA 1
ATOM 3802 C C . SER D 1 58 ? 67.433 44.095 0.516 1.00 37.44 58 SER D C 1
ATOM 3803 O O . SER D 1 58 ? 68.258 43.567 -0.245 1.00 37.39 58 SER D O 1
ATOM 3806 N N . VAL D 1 59 ? 66.815 43.446 1.495 1.00 36.77 59 VAL D N 1
ATOM 3807 C CA . VAL D 1 59 ? 66.973 42.010 1.703 1.00 33.86 59 VAL D CA 1
ATOM 3808 C C . VAL D 1 59 ? 65.532 41.557 1.911 1.00 31.06 59 VAL D C 1
ATOM 3809 O O . VAL D 1 59 ? 64.671 42.348 2.291 1.00 29.92 59 VAL D O 1
ATOM 3813 N N . PRO D 1 60 ? 65.252 40.283 1.665 1.00 30.46 60 PRO D N 1
ATOM 3814 C CA . PRO D 1 60 ? 63.881 39.776 1.821 1.00 33.63 60 PRO D CA 1
ATOM 3815 C C . PRO D 1 60 ? 63.260 40.047 3.178 1.00 34.58 60 PRO D C 1
ATOM 3816 O O . PRO D 1 60 ? 62.166 40.597 3.269 1.00 36.13 60 PRO D O 1
ATOM 3820 N N . GLY D 1 61 ? 63.973 39.689 4.240 1.00 32.64 61 GLY D N 1
ATOM 3821 C CA . GLY D 1 61 ? 63.393 39.862 5.562 1.00 32.30 61 GLY D CA 1
ATOM 3822 C C . GLY D 1 61 ? 64.375 40.356 6.588 1.00 31.90 61 GLY D C 1
ATOM 3823 O O . GLY D 1 61 ? 65.577 40.482 6.323 1.00 30.95 61 GLY D O 1
ATOM 3824 N N . SER D 1 62 ? 63.860 40.640 7.775 1.00 26.60 62 SER D N 1
ATOM 3825 C CA . SER D 1 62 ? 64.708 41.133 8.833 1.00 28.18 62 SER D CA 1
ATOM 3826 C C . SER D 1 62 ? 65.828 40.178 9.160 1.00 27.27 62 SER D C 1
ATOM 3827 O O . SER D 1 62 ? 66.920 40.615 9.499 1.00 26.80 62 SER D O 1
ATOM 3830 N N . TRP D 1 63 ? 65.567 38.870 9.054 1.00 26.25 63 TRP D N 1
ATOM 3831 C CA . TRP D 1 63 ? 66.612 37.913 9.357 1.00 26.68 63 TRP D CA 1
ATOM 3832 C C . TRP D 1 63 ? 67.874 38.205 8.549 1.00 28.60 63 TRP D C 1
ATOM 3833 O O . TRP D 1 63 ? 68.988 38.062 9.063 1.00 26.91 63 TRP D O 1
ATOM 3844 N N . GLU D 1 64 ? 67.697 38.617 7.292 1.00 26.95 64 GLU D N 1
ATOM 3845 C CA . GLU D 1 64 ? 68.836 38.872 6.405 1.00 28.77 64 GLU D CA 1
ATOM 3846 C C . GLU D 1 64 ? 69.546 40.199 6.610 1.00 27.78 64 GLU D C 1
ATOM 3847 O O . GLU D 1 64 ? 70.571 40.438 5.986 1.00 33.39 64 GLU D O 1
ATOM 3853 N N . LEU D 1 65 ? 69.019 41.052 7.480 1.00 27.30 65 LEU D N 1
ATOM 3854 C CA . LEU D 1 65 ? 69.637 42.355 7.688 1.00 30.62 65 LEU D CA 1
ATOM 3855 C C . LEU D 1 65 ? 71.116 42.311 8.068 1.00 32.28 65 LEU D C 1
ATOM 3856 O O . LEU D 1 65 ? 71.956 42.975 7.462 1.00 28.17 65 LEU D O 1
ATOM 3861 N N . PRO D 1 66 ? 71.464 41.517 9.087 1.00 32.90 66 PRO D N 1
ATOM 3862 C CA . PRO D 1 66 ? 72.883 41.493 9.455 1.00 30.23 66 PRO D CA 1
ATOM 3863 C C . PRO D 1 66 ? 73.782 41.034 8.325 1.00 33.77 66 PRO D C 1
ATOM 3864 O O . PRO D 1 66 ? 74.823 41.636 8.058 1.00 30.10 66 PRO D O 1
ATOM 3868 N N . GLN D 1 67 ? 73.383 39.974 7.648 1.00 30.96 67 GLN D N 1
ATOM 3869 C CA . GLN D 1 67 ? 74.221 39.497 6.581 1.00 34.81 67 GLN D CA 1
ATOM 3870 C C . GLN D 1 67 ? 74.239 40.446 5.415 1.00 33.51 67 GLN D C 1
ATOM 3871 O O . GLN D 1 67 ? 75.281 40.623 4.817 1.00 35.24 67 GLN D O 1
ATOM 3877 N N . GLY D 1 68 ? 73.098 41.068 5.114 1.00 32.25 68 GLY D N 1
ATOM 3878 C CA . GLY D 1 68 ? 73.041 42.010 4.018 1.00 31.01 68 GLY D CA 1
ATOM 3879 C C . GLY D 1 68 ? 74.037 43.129 4.269 1.00 35.82 68 GLY D C 1
ATOM 3880 O O . GLY D 1 68 ? 74.842 43.499 3.405 1.00 35.34 68 GLY D O 1
ATOM 3881 N N . ILE D 1 69 ? 74.000 43.667 5.475 1.00 32.74 69 ILE D N 1
ATOM 3882 C CA . ILE D 1 69 ? 74.883 44.750 5.851 1.00 33.96 69 ILE D CA 1
ATOM 3883 C C . ILE D 1 69 ? 76.338 44.315 5.835 1.00 37.76 69 ILE D C 1
ATOM 3884 O O . ILE D 1 69 ? 77.196 45.028 5.318 1.00 35.01 69 ILE D O 1
ATOM 3889 N N . ARG D 1 70 ? 76.607 43.131 6.378 1.00 36.07 70 ARG D N 1
ATOM 3890 C CA . ARG D 1 70 ? 77.965 42.652 6.461 1.00 41.19 70 ARG D CA 1
ATOM 3891 C C . ARG D 1 70 ? 78.576 42.527 5.084 1.00 43.39 70 ARG D C 1
ATOM 3892 O O . ARG D 1 70 ? 79.746 42.888 4.882 1.00 44.39 70 ARG D O 1
ATOM 3900 N N . ALA D 1 71 ? 77.779 42.015 4.152 1.00 39.88 71 ALA D N 1
ATOM 3901 C CA . ALA D 1 71 ? 78.230 41.838 2.783 1.00 44.38 71 ALA D CA 1
ATOM 3902 C C . ALA D 1 71 ? 78.501 43.198 2.136 1.00 46.78 71 ALA D C 1
ATOM 3903 O O . ALA D 1 71 ? 79.548 43.391 1.522 1.00 51.16 71 ALA D O 1
ATOM 3905 N N . SER D 1 72 ? 77.568 44.139 2.278 1.00 44.56 72 SER D N 1
ATOM 3906 C CA . SER D 1 72 ? 77.747 45.453 1.690 1.00 44.20 72 SER D CA 1
ATOM 3907 C C . SER D 1 72 ? 78.908 46.265 2.233 1.00 45.32 72 SER D C 1
ATOM 3908 O O . SER D 1 72 ? 79.599 46.938 1.464 1.00 45.19 72 SER D O 1
ATOM 3911 N N . ILE D 1 73 ? 79.143 46.227 3.541 1.00 42.60 73 ILE D N 1
ATOM 3912 C CA . ILE D 1 73 ? 80.241 47.016 4.059 1.00 45.50 73 ILE D CA 1
ATOM 3913 C C . ILE D 1 73 ? 81.589 46.360 3.791 1.00 48.97 73 ILE D C 1
ATOM 3914 O O . ILE D 1 73 ? 82.622 46.953 4.054 1.00 50.46 73 ILE D O 1
ATOM 3919 N N . ALA D 1 74 ? 81.577 45.134 3.276 1.00 50.13 74 ALA D N 1
ATOM 3920 C CA . ALA D 1 74 ? 82.823 44.454 2.937 1.00 53.08 74 ALA D CA 1
ATOM 3921 C C . ALA D 1 74 ? 83.160 44.874 1.508 1.00 56.05 74 ALA D C 1
ATOM 3922 O O . ALA D 1 74 ? 84.315 44.910 1.114 1.00 56.96 74 ALA D O 1
ATOM 3924 N N . ARG D 1 75 ? 82.127 45.209 0.745 1.00 58.13 75 ARG D N 1
ATOM 3925 C CA . ARG D 1 75 ? 82.289 45.631 -0.633 1.00 61.51 75 ARG D CA 1
ATOM 3926 C C . ARG D 1 75 ? 82.655 47.098 -0.722 1.00 62.28 75 ARG D C 1
ATOM 3927 O O . ARG D 1 75 ? 83.679 47.450 -1.283 1.00 65.21 75 ARG D O 1
ATOM 3935 N N . ASN D 1 76 ? 81.820 47.959 -0.159 1.00 61.16 76 ASN D N 1
ATOM 3936 C CA . ASN D 1 76 ? 82.066 49.392 -0.222 1.00 60.18 76 ASN D CA 1
ATOM 3937 C C . ASN D 1 76 ? 82.383 49.977 1.130 1.00 58.51 76 ASN D C 1
ATOM 3938 O O . ASN D 1 76 ? 82.292 49.288 2.144 1.00 59.93 76 ASN D O 1
ATOM 3943 N N . THR D 1 77 ? 82.757 51.253 1.143 1.00 53.54 77 THR D N 1
ATOM 3944 C CA . THR D 1 77 ? 83.106 51.921 2.382 1.00 50.24 77 THR D CA 1
ATOM 3945 C C . THR D 1 77 ? 81.988 52.870 2.725 1.00 48.21 77 THR D C 1
ATOM 3946 O O . THR D 1 77 ? 81.569 53.692 1.909 1.00 48.42 77 THR D O 1
ATOM 3950 N N . TYR D 1 78 ? 81.480 52.733 3.940 1.00 43.20 78 TYR D N 1
ATOM 3951 C CA . TYR D 1 78 ? 80.389 53.571 4.384 1.00 39.11 78 TYR D CA 1
ATOM 3952 C C . TYR D 1 78 ? 80.785 54.166 5.696 1.00 36.63 78 TYR D C 1
ATOM 3953 O O . TYR D 1 78 ? 81.577 53.589 6.420 1.00 41.17 78 TYR D O 1
ATOM 3962 N N . ASP D 1 79 ? 80.256 55.340 5.994 1.00 34.57 79 ASP D N 1
ATOM 3963 C CA . ASP D 1 79 ? 80.551 55.978 7.249 1.00 37.12 79 ASP D CA 1
ATOM 3964 C C . ASP D 1 79 ? 79.566 55.508 8.337 1.00 38.36 79 ASP D C 1
ATOM 3965 O O . ASP D 1 79 ? 79.878 55.562 9.528 1.00 38.11 79 ASP D O 1
ATOM 3970 N N . ALA D 1 80 ? 78.396 55.051 7.915 1.00 34.96 80 ALA D N 1
ATOM 3971 C CA . ALA D 1 80 ? 77.393 54.576 8.846 1.00 32.23 80 ALA D CA 1
ATOM 3972 C C . ALA D 1 80 ? 76.394 53.763 8.038 1.00 37.86 80 ALA D C 1
ATOM 3973 O O . ALA D 1 80 ? 76.269 53.917 6.801 1.00 36.77 80 ALA D O 1
ATOM 3975 N N . VAL D 1 81 ? 75.676 52.899 8.748 1.00 33.21 81 VAL D N 1
ATOM 3976 C CA . VAL D 1 81 ? 74.688 52.034 8.131 1.00 32.69 81 VAL D CA 1
ATOM 3977 C C . VAL D 1 81 ? 73.431 52.077 8.989 1.00 33.02 81 VAL D C 1
ATOM 3978 O O . VAL D 1 81 ? 73.532 52.188 10.212 1.00 32.20 81 VAL D O 1
ATOM 3982 N N . ILE D 1 82 ? 72.271 52.041 8.339 1.00 31.59 82 ILE D N 1
ATOM 3983 C CA . ILE D 1 82 ? 71.000 51.984 9.032 1.00 33.13 82 ILE D CA 1
ATOM 3984 C C . ILE D 1 82 ? 70.372 50.687 8.524 1.00 33.96 82 ILE D C 1
ATOM 3985 O O . ILE D 1 82 ? 70.261 50.504 7.311 1.00 34.01 82 ILE D O 1
ATOM 3990 N N . GLY D 1 83 ? 70.001 49.787 9.439 1.00 28.79 83 GLY D N 1
ATOM 3991 C CA . GLY D 1 83 ? 69.373 48.529 9.047 1.00 26.76 83 GLY D CA 1
ATOM 3992 C C . GLY D 1 83 ? 67.920 48.742 9.420 1.00 29.43 83 GLY D C 1
ATOM 3993 O O . GLY D 1 83 ? 67.607 48.997 10.569 1.00 29.20 83 GLY D O 1
ATOM 3994 N N . ILE D 1 84 ? 67.022 48.620 8.462 1.00 29.22 84 ILE D N 1
ATOM 3995 C CA . ILE D 1 84 ? 65.627 48.890 8.733 1.00 28.81 84 ILE D CA 1
ATOM 3996 C C . ILE D 1 84 ? 64.781 47.681 8.447 1.00 31.35 84 ILE D C 1
ATOM 3997 O O . ILE D 1 84 ? 64.882 47.063 7.374 1.00 27.53 84 ILE D O 1
ATOM 4002 N N . GLY D 1 85 ? 63.918 47.367 9.397 1.00 29.55 85 GLY D N 1
ATOM 4003 C CA . GLY D 1 85 ? 63.025 46.240 9.210 1.00 28.59 85 GLY D CA 1
ATOM 4004 C C . GLY D 1 85 ? 61.898 46.389 10.206 1.00 30.24 85 GLY D C 1
ATOM 4005 O O . GLY D 1 85 ? 61.999 47.153 11.176 1.00 31.74 85 GLY D O 1
ATOM 4006 N N . VAL D 1 86 ? 60.825 45.661 9.976 1.00 29.31 86 VAL D N 1
ATOM 4007 C CA . VAL D 1 86 ? 59.675 45.726 10.847 1.00 31.81 86 VAL D CA 1
ATOM 4008 C C . VAL D 1 86 ? 59.251 44.314 11.163 1.00 33.34 86 VAL D C 1
ATOM 4009 O O . VAL D 1 86 ? 58.894 43.546 10.269 1.00 34.63 86 VAL D O 1
ATOM 4013 N N . LEU D 1 87 ? 59.345 43.957 12.433 1.00 32.76 87 LEU D N 1
ATOM 4014 C CA . LEU D 1 87 ? 58.927 42.633 12.870 1.00 32.11 87 LEU D CA 1
ATOM 4015 C C . LEU D 1 87 ? 57.667 42.825 13.711 1.00 34.11 87 LEU D C 1
ATOM 4016 O O . LEU D 1 87 ? 57.652 43.636 14.652 1.00 31.77 87 LEU D O 1
ATOM 4021 N N . ILE D 1 88 ? 56.616 42.095 13.352 1.00 33.10 88 ILE D N 1
ATOM 4022 C CA . ILE D 1 88 ? 55.362 42.180 14.062 1.00 35.51 88 ILE D CA 1
ATOM 4023 C C . ILE D 1 88 ? 55.110 40.838 14.733 1.00 35.52 88 ILE D C 1
ATOM 4024 O O . ILE D 1 88 ? 55.214 39.811 14.095 1.00 32.17 88 ILE D O 1
ATOM 4029 N N . LYS D 1 89 ? 54.793 40.854 16.022 1.00 33.60 89 LYS D N 1
ATOM 4030 C CA . LYS D 1 89 ? 54.529 39.614 16.740 1.00 33.37 89 LYS D CA 1
ATOM 4031 C C . LYS D 1 89 ? 53.414 38.813 16.030 1.00 35.58 89 LYS D C 1
ATOM 4032 O O . LYS D 1 89 ? 52.397 39.367 15.628 1.00 35.31 89 LYS D O 1
ATOM 4038 N N . GLY D 1 90 ? 53.639 37.519 15.816 1.00 33.59 90 GLY D N 1
ATOM 4039 C CA . GLY D 1 90 ? 52.621 36.701 15.176 1.00 34.10 90 GLY D CA 1
ATOM 4040 C C . GLY D 1 90 ? 52.102 35.627 16.129 1.00 35.11 90 GLY D C 1
ATOM 4041 O O . GLY D 1 90 ? 52.224 35.741 17.342 1.00 33.92 90 GLY D O 1
ATOM 4042 N N . SER D 1 91 ? 51.594 34.539 15.575 1.00 34.62 91 SER D N 1
ATOM 4043 C CA . SER D 1 91 ? 51.038 33.450 16.391 1.00 36.87 91 SER D CA 1
ATOM 4044 C C . SER D 1 91 ? 52.048 32.473 16.968 1.00 36.52 91 SER D C 1
ATOM 4045 O O . SER D 1 91 ? 51.700 31.678 17.821 1.00 34.19 91 SER D O 1
ATOM 4048 N N . THR D 1 92 ? 53.281 32.481 16.476 1.00 32.68 92 THR D N 1
ATOM 4049 C CA . THR D 1 92 ? 54.255 31.538 16.999 1.00 32.59 92 THR D CA 1
ATOM 4050 C C . THR D 1 92 ? 55.306 32.304 17.783 1.00 32.20 92 THR D C 1
ATOM 4051 O O . THR D 1 92 ? 55.128 33.473 18.087 1.00 37.80 92 THR D O 1
ATOM 4055 N N . MET D 1 93 ? 56.410 31.649 18.092 1.00 31.97 93 MET D N 1
ATOM 4056 C CA . MET D 1 93 ? 57.495 32.292 18.839 1.00 29.27 93 MET D CA 1
ATOM 4057 C C . MET D 1 93 ? 58.532 32.834 17.884 1.00 26.99 93 MET D C 1
ATOM 4058 O O . MET D 1 93 ? 59.602 33.288 18.291 1.00 26.11 93 MET D O 1
ATOM 4063 N N . HIS D 1 94 ? 58.207 32.796 16.598 1.00 30.50 94 HIS D N 1
ATOM 4064 C CA . HIS D 1 94 ? 59.122 33.280 15.580 1.00 28.28 94 HIS D CA 1
ATOM 4065 C C . HIS D 1 94 ? 59.603 34.721 15.869 1.00 30.50 94 HIS D C 1
ATOM 4066 O O . HIS D 1 94 ? 60.801 35.004 15.836 1.00 27.64 94 HIS D O 1
ATOM 4073 N N . PHE D 1 95 ? 58.653 35.615 16.142 1.00 27.63 95 PHE D N 1
ATOM 4074 C CA . PHE D 1 95 ? 58.956 37.001 16.424 1.00 27.75 95 PHE D CA 1
ATOM 4075 C C . PHE D 1 95 ? 59.995 37.177 17.531 1.00 30.60 95 PHE D C 1
ATOM 4076 O O . PHE D 1 95 ? 60.969 37.923 17.368 1.00 27.39 95 PHE D O 1
ATOM 4084 N N . GLU D 1 96 ? 59.804 36.496 18.658 1.00 29.29 96 GLU D N 1
ATOM 4085 C CA . GLU D 1 96 ? 60.740 36.654 19.766 1.00 32.34 96 GLU D CA 1
ATOM 4086 C C . GLU D 1 96 ? 62.157 36.216 19.434 1.00 30.98 96 GLU D C 1
ATOM 4087 O O . GLU D 1 96 ? 63.123 36.926 19.689 1.00 28.14 96 GLU D O 1
ATOM 4093 N N . TYR D 1 97 ? 62.283 35.034 18.858 1.00 29.64 97 TYR D N 1
ATOM 4094 C CA . TYR D 1 97 ? 63.605 34.517 18.561 1.00 30.94 97 TYR D CA 1
ATOM 4095 C C . TYR D 1 97 ? 64.339 35.254 17.469 1.00 30.67 97 TYR D C 1
ATOM 4096 O O . TYR D 1 97 ? 65.544 35.505 17.590 1.00 28.98 97 TYR D O 1
ATOM 4105 N N . ILE D 1 98 ? 63.643 35.620 16.402 1.00 26.50 98 ILE D N 1
ATOM 4106 C CA . ILE D 1 98 ? 64.406 36.294 15.385 1.00 31.69 98 ILE D CA 1
ATOM 4107 C C . ILE D 1 98 ? 64.646 37.732 15.750 1.00 29.59 98 ILE D C 1
ATOM 4108 O O . ILE D 1 98 ? 65.666 38.264 15.359 1.00 26.79 98 ILE D O 1
ATOM 4113 N N . SER D 1 99 ? 63.729 38.355 16.504 1.00 25.99 99 SER D N 1
ATOM 4114 C CA . SER D 1 99 ? 63.968 39.752 16.894 1.00 29.82 99 SER D CA 1
ATOM 4115 C C . SER D 1 99 ? 65.266 39.807 17.646 1.00 30.10 99 SER D C 1
ATOM 4116 O O . SER D 1 99 ? 66.137 40.634 17.381 1.00 29.73 99 SER D O 1
ATOM 4119 N N . GLU D 1 100 ? 65.395 38.908 18.605 1.00 29.79 100 GLU D N 1
ATOM 4120 C CA . GLU D 1 100 ? 66.589 38.900 19.425 1.00 30.18 100 GLU D CA 1
ATOM 4121 C C . GLU D 1 100 ? 67.881 38.649 18.607 1.00 30.42 100 GLU D C 1
ATOM 4122 O O . GLU D 1 100 ? 68.918 39.296 18.805 1.00 30.48 100 GLU D O 1
ATOM 4128 N N . ALA D 1 101 ? 67.804 37.697 17.696 1.00 28.19 101 ALA D N 1
ATOM 4129 C CA . ALA D 1 101 ? 68.965 37.328 16.906 1.00 31.41 101 ALA D CA 1
ATOM 4130 C C . ALA D 1 101 ? 69.355 38.449 15.953 1.00 24.99 101 ALA D C 1
ATOM 4131 O O . ALA D 1 101 ? 70.528 38.693 15.719 1.00 25.17 101 ALA D O 1
ATOM 4133 N N . VAL D 1 102 ? 68.356 39.106 15.387 1.00 25.54 102 VAL D N 1
ATOM 4134 C CA . VAL D 1 102 ? 68.644 40.163 14.453 1.00 26.93 102 VAL D CA 1
ATOM 4135 C C . VAL D 1 102 ? 69.227 41.364 15.162 1.00 28.38 102 VAL D C 1
ATOM 4136 O O . VAL D 1 102 ? 70.214 41.938 14.700 1.00 27.85 102 VAL D O 1
ATOM 4140 N N . VAL D 1 103 ? 68.672 41.722 16.314 1.00 25.06 103 VAL D N 1
ATOM 4141 C CA . VAL D 1 103 ? 69.217 42.859 17.021 1.00 29.60 103 VAL D CA 1
ATOM 4142 C C . VAL D 1 103 ? 70.672 42.567 17.420 1.00 27.39 103 VAL D C 1
ATOM 4143 O O . VAL D 1 103 ? 71.536 43.416 17.286 1.00 26.76 103 VAL D O 1
ATOM 4147 N N A HIS D 1 104 ? 70.924 41.343 17.883 0.50 22.97 104 HIS D N 1
ATOM 4148 N N B HIS D 1 104 ? 70.944 41.364 17.905 0.50 24.52 104 HIS D N 1
ATOM 4149 C CA A HIS D 1 104 ? 72.266 40.930 18.292 0.50 25.39 104 HIS D CA 1
ATOM 4150 C CA B HIS D 1 104 ? 72.305 41.035 18.293 0.50 27.61 104 HIS D CA 1
ATOM 4151 C C A HIS D 1 104 ? 73.189 40.929 17.080 0.50 27.62 104 HIS D C 1
ATOM 4152 C C B HIS D 1 104 ? 73.201 40.964 17.062 0.50 29.09 104 HIS D C 1
ATOM 4153 O O A HIS D 1 104 ? 74.355 41.315 17.173 0.50 25.99 104 HIS D O 1
ATOM 4154 O O B HIS D 1 104 ? 74.372 41.342 17.123 0.50 27.85 104 HIS D O 1
ATOM 4167 N N . GLY D 1 105 ? 72.643 40.497 15.945 1.00 27.26 105 GLY D N 1
ATOM 4168 C CA . GLY D 1 105 ? 73.422 40.414 14.723 1.00 28.34 105 GLY D CA 1
ATOM 4169 C C . GLY D 1 105 ? 73.863 41.793 14.266 1.00 28.51 105 GLY D C 1
ATOM 4170 O O . GLY D 1 105 ? 75.007 41.970 13.832 1.00 30.01 105 GLY D O 1
ATOM 4171 N N . LEU D 1 106 ? 72.938 42.751 14.344 1.00 27.10 106 LEU D N 1
ATOM 4172 C CA . LEU D 1 106 ? 73.191 44.125 13.946 1.00 29.93 106 LEU D CA 1
ATOM 4173 C C . LEU D 1 106 ? 74.260 44.736 14.829 1.00 31.49 106 LEU D C 1
ATOM 4174 O O . LEU D 1 106 ? 75.167 45.391 14.337 1.00 28.03 106 LEU D O 1
ATOM 4179 N N . MET D 1 107 ? 74.154 44.504 16.134 1.00 28.21 107 MET D N 1
ATOM 4180 C CA . MET D 1 107 ? 75.133 45.009 17.074 1.00 30.28 107 MET D CA 1
ATOM 4181 C C . MET D 1 107 ? 76.481 44.383 16.725 1.00 29.88 107 MET D C 1
ATOM 4182 O O . MET D 1 107 ? 77.484 45.074 16.584 1.00 31.46 107 MET D O 1
ATOM 4187 N N . ARG D 1 108 ? 76.500 43.070 16.572 1.00 28.52 108 ARG D N 1
ATOM 4188 C CA . ARG D 1 108 ? 77.735 42.384 16.246 1.00 30.32 108 ARG D CA 1
ATOM 4189 C C . ARG D 1 108 ? 78.415 42.917 14.955 1.00 32.93 108 ARG D C 1
ATOM 4190 O O . ARG D 1 108 ? 79.631 43.125 14.915 1.00 33.41 108 ARG D O 1
ATOM 4198 N N . VAL D 1 109 ? 77.632 43.144 13.913 1.00 29.50 109 VAL D N 1
ATOM 4199 C CA . VAL D 1 109 ? 78.217 43.596 12.674 1.00 31.77 109 VAL D CA 1
ATOM 4200 C C . VAL D 1 109 ? 78.851 44.968 12.859 1.00 35.72 109 VAL D C 1
ATOM 4201 O O . VAL D 1 109 ? 79.931 45.227 12.339 1.00 32.48 109 VAL D O 1
ATOM 4205 N N . GLY D 1 110 ? 78.191 45.816 13.630 1.00 28.48 110 GLY D N 1
ATOM 4206 C CA . GLY D 1 110 ? 78.728 47.131 13.901 1.00 31.27 110 GLY D CA 1
ATOM 4207 C C . GLY D 1 110 ? 80.032 47.055 14.684 1.00 33.68 110 GLY D C 1
ATOM 4208 O O . GLY D 1 110 ? 81.026 47.713 14.339 1.00 33.40 110 GLY D O 1
ATOM 4209 N N . LEU D 1 111 ? 80.046 46.247 15.732 1.00 29.52 111 LEU D N 1
ATOM 4210 C CA . LEU D 1 111 ? 81.220 46.088 16.563 1.00 29.85 111 LEU D CA 1
ATOM 4211 C C . LEU D 1 111 ? 82.357 45.369 15.857 1.00 33.80 111 LEU D C 1
ATOM 4212 O O . LEU D 1 111 ? 83.514 45.736 16.035 1.00 31.60 111 LEU D O 1
ATOM 4217 N N . ASP D 1 112 ? 82.042 44.347 15.068 1.00 31.29 112 ASP D N 1
ATOM 4218 C CA . ASP D 1 112 ? 83.085 43.634 14.338 1.00 32.67 112 ASP D CA 1
ATOM 4219 C C . ASP D 1 112 ? 83.722 44.534 13.282 1.00 36.42 112 ASP D C 1
ATOM 4220 O O . ASP D 1 112 ? 84.916 44.483 13.066 1.00 33.98 112 ASP D O 1
ATOM 4225 N N . SER D 1 113 ? 82.902 45.329 12.606 1.00 34.99 113 SER D N 1
ATOM 4226 C CA . SER D 1 113 ? 83.389 46.146 11.519 1.00 37.41 113 SER D CA 1
ATOM 4227 C C . SER D 1 113 ? 83.927 47.517 11.864 1.00 38.98 113 SER D C 1
ATOM 4228 O O . SER D 1 113 ? 84.752 48.048 11.146 1.00 38.72 113 SER D O 1
ATOM 4231 N N . GLY D 1 114 ? 83.463 48.099 12.952 1.00 38.23 114 GLY D N 1
ATOM 4232 C CA . GLY D 1 114 ? 83.926 49.424 13.294 1.00 36.94 114 GLY D CA 1
ATOM 4233 C C . GLY D 1 114 ? 83.028 50.433 12.600 1.00 34.99 114 GLY D C 1
ATOM 4234 O O . GLY D 1 114 ? 83.183 51.628 12.775 1.00 39.53 114 GLY D O 1
ATOM 4235 N N . VAL D 1 115 ? 82.097 49.964 11.786 1.00 32.15 115 VAL D N 1
ATOM 4236 C CA . VAL D 1 115 ? 81.195 50.891 11.122 1.00 33.48 115 VAL D CA 1
ATOM 4237 C C . VAL D 1 115 ? 79.927 51.068 11.972 1.00 34.88 115 VAL D C 1
ATOM 4238 O O . VAL D 1 115 ? 79.328 50.092 12.416 1.00 37.61 115 VAL D O 1
ATOM 4242 N N . PRO D 1 116 ? 79.524 52.320 12.233 1.00 37.73 116 PRO D N 1
ATOM 4243 C CA . PRO D 1 116 ? 78.318 52.535 13.028 1.00 34.89 116 PRO D CA 1
ATOM 4244 C C . PRO D 1 116 ? 77.127 51.927 12.309 1.00 34.64 116 PRO D C 1
ATOM 4245 O O . PRO D 1 116 ? 76.921 52.169 11.127 1.00 32.26 116 PRO D O 1
ATOM 4249 N N . VAL D 1 117 ? 76.372 51.099 13.016 1.00 31.75 117 VAL D N 1
ATOM 4250 C CA . VAL D 1 117 ? 75.177 50.504 12.456 1.00 32.37 117 VAL D CA 1
ATOM 4251 C C . VAL D 1 117 ? 74.052 51.029 13.319 1.00 32.97 117 VAL D C 1
ATOM 4252 O O . VAL D 1 117 ? 74.054 50.855 14.553 1.00 34.57 117 VAL D O 1
ATOM 4256 N N . ILE D 1 118 ? 73.114 51.702 12.681 1.00 30.14 118 ILE D N 1
ATOM 4257 C CA . ILE D 1 118 ? 71.974 52.281 13.372 1.00 29.85 118 ILE D CA 1
ATOM 4258 C C . ILE D 1 118 ? 70.796 51.306 13.304 1.00 31.27 118 ILE D C 1
ATOM 4259 O O . ILE D 1 118 ? 70.384 50.891 12.222 1.00 30.38 118 ILE D O 1
ATOM 4264 N N . LEU D 1 119 ? 70.246 50.968 14.466 1.00 32.72 119 LEU D N 1
ATOM 4265 C CA . LEU D 1 119 ? 69.110 50.060 14.522 1.00 29.80 119 LEU D CA 1
ATOM 4266 C C . LEU D 1 119 ? 67.838 50.722 14.032 1.00 26.64 119 LEU D C 1
ATOM 4267 O O . LEU D 1 119 ? 67.327 51.650 14.654 1.00 30.84 119 LEU D O 1
ATOM 4272 N N . GLY D 1 120 ? 67.302 50.234 12.930 1.00 28.40 120 GLY D N 1
ATOM 4273 C CA . GLY D 1 120 ? 66.061 50.771 12.411 1.00 25.65 120 GLY D CA 1
ATOM 4274 C C . GLY D 1 120 ? 65.036 49.641 12.366 1.00 29.90 120 GLY D C 1
ATOM 4275 O O . GLY D 1 120 ? 64.195 49.541 11.468 1.00 30.70 120 GLY D O 1
ATOM 4276 N N . LEU D 1 121 ? 65.123 48.759 13.350 1.00 28.73 121 LEU D N 1
ATOM 4277 C CA . LEU D 1 121 ? 64.215 47.621 13.396 1.00 31.80 121 LEU D CA 1
ATOM 4278 C C . LEU D 1 121 ? 63.052 47.912 14.347 1.00 32.72 121 LEU D C 1
ATOM 4279 O O . LEU D 1 121 ? 63.270 48.228 15.505 1.00 32.47 121 LEU D O 1
ATOM 4284 N N . LEU D 1 122 ? 61.824 47.856 13.860 1.00 28.94 122 LEU D N 1
ATOM 4285 C CA . LEU D 1 122 ? 60.683 48.050 14.746 1.00 31.97 122 LEU D CA 1
ATOM 4286 C C . LEU D 1 122 ? 60.309 46.621 15.174 1.00 32.40 122 LEU D C 1
ATOM 4287 O O . LEU D 1 122 ? 60.271 45.712 14.330 1.00 29.40 122 LEU D O 1
ATOM 4292 N N . THR D 1 123 ? 60.027 46.426 16.458 1.00 28.80 123 THR D N 1
ATOM 4293 C CA . THR D 1 123 ? 59.668 45.096 16.975 1.00 28.66 123 THR D CA 1
ATOM 4294 C C . THR D 1 123 ? 58.372 45.411 17.740 1.00 24.93 123 THR D C 1
ATOM 4295 O O . THR D 1 123 ? 58.376 45.760 18.922 1.00 28.16 123 THR D O 1
ATOM 4299 N N . VAL D 1 124 ? 57.282 45.308 17.013 1.00 26.02 124 VAL D N 1
ATOM 4300 C CA . VAL D 1 124 ? 55.987 45.677 17.519 1.00 30.07 124 VAL D CA 1
ATOM 4301 C C . VAL D 1 124 ? 55.026 44.507 17.656 1.00 29.73 124 VAL D C 1
ATOM 4302 O O . VAL D 1 124 ? 55.261 43.417 17.130 1.00 32.45 124 VAL D O 1
ATOM 4306 N N . LEU D 1 125 ? 53.940 44.766 18.368 1.00 32.58 125 LEU D N 1
ATOM 4307 C CA . LEU D 1 125 ? 52.893 43.785 18.613 1.00 34.24 125 LEU D CA 1
ATOM 4308 C C . LEU D 1 125 ? 51.910 43.727 17.464 1.00 33.87 125 LEU D C 1
ATOM 4309 O O . LEU D 1 125 ? 51.283 42.710 17.243 1.00 35.22 125 LEU D O 1
ATOM 4314 N N . ASN D 1 126 ? 51.741 44.820 16.733 1.00 33.15 126 ASN D N 1
ATOM 4315 C CA . ASN D 1 126 ? 50.788 44.782 15.631 1.00 34.04 126 ASN D CA 1
ATOM 4316 C C . ASN D 1 126 ? 51.158 45.846 14.621 1.00 37.68 126 ASN D C 1
ATOM 4317 O O . ASN D 1 126 ? 51.987 46.726 14.894 1.00 34.46 126 ASN D O 1
ATOM 4322 N N . GLU D 1 127 ? 50.535 45.765 13.454 1.00 38.07 127 GLU D N 1
ATOM 4323 C CA . GLU D 1 127 ? 50.827 46.699 12.381 1.00 42.46 127 GLU D CA 1
ATOM 4324 C C . GLU D 1 127 ? 50.585 48.163 12.742 1.00 41.39 127 GLU D C 1
ATOM 4325 O O . GLU D 1 127 ? 51.374 49.037 12.366 1.00 43.41 127 GLU D O 1
ATOM 4331 N N . GLU D 1 128 ? 49.517 48.429 13.490 1.00 39.28 128 GLU D N 1
ATOM 4332 C CA . GLU D 1 128 ? 49.193 49.801 13.881 1.00 41.59 128 GLU D CA 1
ATOM 4333 C C . GLU D 1 128 ? 50.394 50.437 14.539 1.00 38.14 128 GLU D C 1
ATOM 4334 O O . GLU D 1 128 ? 50.697 51.591 14.272 1.00 35.73 128 GLU D O 1
ATOM 4340 N N . GLN D 1 129 ? 51.062 49.691 15.423 1.00 34.91 129 GLN D N 1
ATOM 4341 C CA . GLN D 1 129 ? 52.216 50.245 16.128 1.00 33.72 129 GLN D CA 1
ATOM 4342 C C . GLN D 1 129 ? 53.329 50.604 15.170 1.00 32.78 129 GLN D C 1
ATOM 4343 O O . GLN D 1 129 ? 53.997 51.639 15.335 1.00 32.03 129 GLN D O 1
ATOM 4349 N N . ALA D 1 130 ? 53.528 49.728 14.183 1.00 32.96 130 ALA D N 1
ATOM 4350 C CA . ALA D 1 130 ? 54.576 49.938 13.184 1.00 35.55 130 ALA D CA 1
ATOM 4351 C C . ALA D 1 130 ? 54.257 51.210 12.389 1.00 34.56 130 ALA D C 1
ATOM 4352 O O . ALA D 1 130 ? 55.118 52.056 12.207 1.00 33.00 130 ALA D O 1
ATOM 4354 N N . LEU D 1 131 ? 53.015 51.324 11.910 1.00 35.82 131 LEU D N 1
ATOM 4355 C CA . LEU D 1 131 ? 52.607 52.481 11.115 1.00 36.73 131 LEU D CA 1
ATOM 4356 C C . LEU D 1 131 ? 52.755 53.758 11.926 1.00 37.27 131 LEU D C 1
ATOM 4357 O O . LEU D 1 131 ? 53.247 54.771 11.449 1.00 39.50 131 LEU D O 1
ATOM 4362 N N . TYR D 1 132 ? 52.366 53.689 13.184 1.00 36.94 132 TYR D N 1
ATOM 4363 C CA . TYR D 1 132 ? 52.469 54.836 14.046 1.00 37.91 132 TYR D CA 1
ATOM 4364 C C . TYR D 1 132 ? 53.921 55.302 14.184 1.00 39.59 132 TYR D C 1
ATOM 4365 O O . TYR D 1 132 ? 54.211 56.509 14.257 1.00 37.73 132 TYR D O 1
ATOM 4374 N N . ARG D 1 133 ? 54.841 54.346 14.212 1.00 37.86 133 ARG D N 1
ATOM 4375 C CA . ARG D 1 133 ? 56.247 54.679 14.364 1.00 34.56 133 ARG D CA 1
ATOM 4376 C C . ARG D 1 133 ? 56.924 55.030 13.056 1.00 34.59 133 ARG D C 1
ATOM 4377 O O . ARG D 1 133 ? 58.108 55.379 13.037 1.00 36.11 133 ARG D O 1
ATOM 4385 N N . ALA D 1 134 ? 56.169 54.916 11.967 1.00 37.10 134 ALA D N 1
ATOM 4386 C CA . ALA D 1 134 ? 56.656 55.263 10.641 1.00 38.96 134 ALA D CA 1
ATOM 4387 C C . ALA D 1 134 ? 56.086 56.644 10.283 1.00 42.72 134 ALA D C 1
ATOM 4388 O O . ALA D 1 134 ? 56.213 57.103 9.149 1.00 40.14 134 ALA D O 1
ATOM 4390 N N . GLY D 1 135 ? 55.446 57.293 11.258 1.00 43.24 135 GLY D N 1
ATOM 4391 C CA . GLY D 1 135 ? 54.915 58.621 11.023 1.00 45.10 135 GLY D CA 1
ATOM 4392 C C . GLY D 1 135 ? 53.474 58.740 10.598 1.00 46.66 135 GLY D C 1
ATOM 4393 O O . GLY D 1 135 ? 52.981 59.842 10.404 1.00 48.57 135 GLY D O 1
ATOM 4394 N N . LEU D 1 136 ? 52.786 57.617 10.467 1.00 45.27 136 LEU D N 1
ATOM 4395 C CA . LEU D 1 136 ? 51.395 57.626 10.071 1.00 43.13 136 LEU D CA 1
ATOM 4396 C C . LEU D 1 136 ? 50.482 57.745 11.264 1.00 43.73 136 LEU D C 1
ATOM 4397 O O . LEU D 1 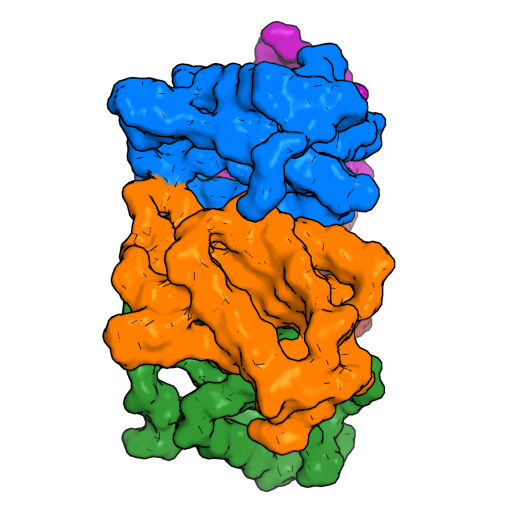136 ? 50.882 57.476 12.402 1.00 44.10 136 LEU D O 1
ATOM 4402 N N . ASN D 1 137 ? 49.250 58.169 11.010 1.00 44.54 137 ASN D N 1
ATOM 4403 C CA . ASN D 1 137 ? 48.251 58.286 12.062 1.00 43.75 137 ASN D CA 1
ATOM 4404 C C . ASN D 1 137 ? 48.632 59.113 13.272 1.00 44.20 137 ASN D C 1
ATOM 4405 O O . ASN D 1 137 ? 48.280 58.776 14.401 1.00 45.71 137 ASN D O 1
ATOM 4410 N N . GLY D 1 138 ? 49.345 60.210 13.036 1.00 42.19 138 GLY D N 1
ATOM 4411 C CA . GLY D 1 138 ? 49.700 61.079 14.131 1.00 42.22 138 GLY D CA 1
ATOM 4412 C C . GLY D 1 138 ? 50.984 60.697 14.800 1.00 43.09 138 GLY D C 1
ATOM 4413 O O . GLY D 1 138 ? 51.422 61.372 15.736 1.00 45.01 138 GLY D O 1
ATOM 4414 N N . GLY D 1 139 ? 51.609 59.625 14.321 1.00 44.25 139 GLY D N 1
ATOM 4415 C CA . GLY D 1 139 ? 52.845 59.197 14.947 1.00 43.26 139 GLY D CA 1
ATOM 4416 C C . GLY D 1 139 ? 54.049 59.970 14.453 1.00 44.38 139 GLY D C 1
ATOM 4417 O O . GLY D 1 139 ? 53.939 60.818 13.573 1.00 45.27 139 GLY D O 1
ATOM 4418 N N . HIS D 1 140 ? 55.201 59.656 15.025 1.00 45.18 140 HIS D N 1
ATOM 4419 C CA . HIS D 1 140 ? 56.463 60.290 14.673 1.00 43.62 140 HIS D CA 1
ATOM 4420 C C . HIS D 1 140 ? 57.254 59.293 13.822 1.00 44.06 140 HIS D C 1
ATOM 4421 O O . HIS D 1 140 ? 57.298 58.097 14.113 1.00 42.19 140 HIS D O 1
ATOM 4428 N N . ASN D 1 141 ? 57.852 59.779 12.745 1.00 41.33 141 ASN D N 1
ATOM 4429 C CA . ASN D 1 141 ? 58.626 58.910 11.886 1.00 40.64 141 ASN D CA 1
ATOM 4430 C C . ASN D 1 141 ? 59.993 58.666 12.507 1.00 41.61 141 ASN D C 1
ATOM 4431 O O . ASN D 1 141 ? 60.858 59.550 12.538 1.00 40.89 141 ASN D O 1
ATOM 4436 N N . HIS D 1 142 ? 60.195 57.451 12.996 1.00 37.55 142 HIS D N 1
ATOM 4437 C CA . HIS D 1 142 ? 61.456 57.101 13.624 1.00 37.54 142 HIS D CA 1
ATOM 4438 C C . HIS D 1 142 ? 62.612 57.075 12.640 1.00 35.13 142 HIS D C 1
ATOM 4439 O O . HIS D 1 142 ? 63.782 57.166 13.032 1.00 33.25 142 HIS D O 1
ATOM 4446 N N . GLY D 1 143 ? 62.279 56.933 11.364 1.00 35.62 143 GLY D N 1
ATOM 4447 C CA . GLY D 1 143 ? 63.308 56.938 10.341 1.00 36.03 143 GLY D CA 1
ATOM 4448 C C . GLY D 1 143 ? 64.093 58.239 10.394 1.00 38.51 143 GLY D C 1
ATOM 4449 O O . GLY D 1 143 ? 65.298 58.248 10.176 1.00 40.89 143 GLY D O 1
ATOM 4450 N N . ASN D 1 144 ? 63.413 59.345 10.701 1.00 40.22 144 ASN D N 1
ATOM 4451 C CA . ASN D 1 144 ? 64.076 60.650 10.791 1.00 39.37 144 ASN D CA 1
ATOM 4452 C C . ASN D 1 144 ? 65.166 60.585 11.849 1.00 39.83 144 ASN D C 1
ATOM 4453 O O . ASN D 1 144 ? 66.280 61.046 11.631 1.00 39.28 144 ASN D O 1
ATOM 4458 N N . ASP D 1 145 ? 64.833 60.016 13.008 1.00 37.73 145 ASP D N 1
ATOM 4459 C CA . ASP D 1 145 ? 65.808 59.914 14.088 1.00 37.00 145 ASP D CA 1
ATOM 4460 C C . ASP D 1 145 ? 66.975 59.051 13.650 1.00 30.63 145 ASP D C 1
ATOM 4461 O O . ASP D 1 145 ? 68.114 59.357 13.967 1.00 33.31 145 ASP D O 1
ATOM 4466 N N . TRP D 1 146 ? 66.700 57.969 12.931 1.00 32.10 146 TRP D N 1
ATOM 4467 C CA . TRP D 1 146 ? 67.791 57.097 12.534 1.00 31.50 146 TRP D CA 1
ATOM 4468 C C . TRP D 1 146 ? 68.721 57.811 11.538 1.00 33.88 146 TRP D C 1
ATOM 4469 O O . TRP D 1 146 ? 69.943 57.624 11.559 1.00 28.57 146 TRP D O 1
ATOM 4480 N N . GLY D 1 147 ? 68.126 58.632 10.679 1.00 34.59 147 GLY D N 1
ATOM 4481 C CA . GLY D 1 147 ? 68.922 59.362 9.710 1.00 36.68 147 GLY D CA 1
ATOM 4482 C C . GLY D 1 147 ? 69.884 60.268 10.457 1.00 38.17 147 GLY D C 1
ATOM 4483 O O . GLY D 1 147 ? 71.080 60.266 10.185 1.00 35.61 147 GLY D O 1
ATOM 4484 N N . SER D 1 148 ? 69.376 61.028 11.423 1.00 38.70 148 SER D N 1
ATOM 4485 C CA . SER D 1 148 ? 70.249 61.927 12.160 1.00 39.14 148 SER D CA 1
ATOM 4486 C C . SER D 1 148 ? 71.292 61.183 12.952 1.00 41.89 148 SER D C 1
ATOM 4487 O O . SER D 1 148 ? 72.425 61.677 13.108 1.00 38.47 148 SER D O 1
ATOM 4490 N N . ALA D 1 149 ? 70.923 60.004 13.462 1.00 36.34 149 ALA D N 1
ATOM 4491 C CA . ALA D 1 149 ? 71.868 59.202 14.229 1.00 35.66 149 ALA D CA 1
ATOM 4492 C C . ALA D 1 149 ? 73.005 58.737 13.327 1.00 31.04 149 ALA D C 1
ATOM 4493 O O . ALA D 1 149 ? 74.169 58.763 13.713 1.00 31.19 149 ALA D O 1
ATOM 4495 N N . ALA D 1 150 ? 72.653 58.280 12.136 1.00 33.67 150 ALA D N 1
ATOM 4496 C CA . ALA D 1 150 ? 73.655 57.797 11.203 1.00 34.32 150 ALA D CA 1
ATOM 4497 C C . ALA D 1 150 ? 74.658 58.908 10.915 1.00 34.63 150 ALA D C 1
ATOM 4498 O O . ALA D 1 150 ? 75.881 58.703 10.929 1.00 36.42 150 ALA D O 1
ATOM 4500 N N . VAL D 1 151 ? 74.131 60.095 10.653 1.00 35.84 151 VAL D N 1
ATOM 4501 C CA . VAL D 1 151 ? 74.994 61.228 10.342 1.00 37.36 151 VAL D CA 1
ATOM 4502 C C . VAL D 1 151 ? 75.888 61.534 11.511 1.00 36.43 151 VAL D C 1
ATOM 4503 O O . VAL D 1 151 ? 77.101 61.719 11.366 1.00 36.53 151 VAL D O 1
ATOM 4507 N N . GLU D 1 152 ? 75.304 61.566 12.698 1.00 35.62 152 GLU D N 1
ATOM 4508 C CA . GLU D 1 152 ? 76.126 61.864 13.837 1.00 35.53 152 GLU D CA 1
ATOM 4509 C C . GLU D 1 152 ? 77.220 60.830 14.083 1.00 37.48 152 GLU D C 1
ATOM 4510 O O . GLU D 1 152 ? 78.362 61.183 14.354 1.00 34.28 152 GLU D O 1
ATOM 4516 N N . MET D 1 153 ? 76.891 59.545 13.986 1.00 36.83 153 MET D N 1
ATOM 4517 C CA . MET D 1 153 ? 77.895 58.530 14.259 1.00 32.82 153 MET D CA 1
ATOM 4518 C C . MET D 1 153 ? 78.908 58.516 13.140 1.00 34.59 153 MET D C 1
ATOM 4519 O O . MET D 1 153 ? 80.102 58.293 13.370 1.00 34.79 153 MET D O 1
ATOM 4524 N N . GLY D 1 154 ? 78.433 58.712 11.921 1.00 32.61 154 GLY D N 1
ATOM 4525 C CA . GLY D 1 154 ? 79.363 58.713 10.814 1.00 40.99 154 GLY D CA 1
ATOM 4526 C C . GLY D 1 154 ? 80.422 59.791 11.025 1.00 43.92 154 GLY D C 1
ATOM 4527 O O . GLY D 1 154 ? 81.622 59.562 10.843 1.00 45.84 154 GLY D O 1
ATOM 4528 N N . LEU D 1 155 ? 79.976 60.969 11.441 1.00 44.79 155 LEU D N 1
ATOM 4529 C CA . LEU D 1 155 ? 80.887 62.065 11.674 1.00 47.87 155 LEU D CA 1
ATOM 4530 C C . LEU D 1 155 ? 81.817 61.773 12.826 1.00 51.91 155 LEU D C 1
ATOM 4531 O O . LEU D 1 155 ? 83.002 62.075 12.745 1.00 53.17 155 LEU D O 1
ATOM 4536 N N . LYS D 1 156 ? 81.294 61.186 13.899 1.00 54.54 156 LYS D N 1
ATOM 4537 C CA . LYS D 1 156 ? 82.124 60.895 15.059 1.00 58.46 156 LYS D CA 1
ATOM 4538 C C . LYS D 1 156 ? 83.117 59.801 14.777 1.00 61.57 156 LYS D C 1
ATOM 4539 O O . LYS D 1 156 ? 84.130 59.687 15.459 1.00 65.73 156 LYS D O 1
ATOM 4545 N N . ALA D 1 157 ? 82.839 59.006 13.755 1.00 67.71 157 ALA D N 1
ATOM 4546 C CA . ALA D 1 157 ? 83.737 57.914 13.383 1.00 73.32 157 ALA D CA 1
ATOM 4547 C C . ALA D 1 157 ? 84.905 58.482 12.567 1.00 76.77 157 ALA D C 1
ATOM 4548 O O . ALA D 1 157 ? 85.873 57.782 12.283 1.00 77.51 157 ALA D O 1
ATOM 4550 N N . LEU D 1 158 ? 84.806 59.757 12.199 1.00 81.43 158 LEU D N 1
ATOM 4551 C CA . LEU D 1 158 ? 85.857 60.413 11.426 1.00 86.47 158 LEU D CA 1
ATOM 4552 C C . LEU D 1 158 ? 86.589 61.457 12.266 1.00 88.49 158 LEU D C 1
ATOM 4553 O O . LEU D 1 158 ? 87.730 61.248 12.688 1.00 91.72 158 LEU D O 1
ATOM 4558 N N . ASP E 1 12 ? 88.912 55.078 49.960 1.00 92.23 12 ASP E N 1
ATOM 4559 C CA . ASP E 1 12 ? 90.004 56.037 49.822 1.00 90.71 12 ASP E CA 1
ATOM 4560 C C . ASP E 1 12 ? 90.761 55.813 48.515 1.00 86.77 12 ASP E C 1
ATOM 4561 O O . ASP E 1 12 ? 91.990 55.967 48.476 1.00 87.34 12 ASP E O 1
ATOM 4566 N N . LEU E 1 13 ? 90.037 55.439 47.459 1.00 79.77 13 LEU E N 1
ATOM 4567 C CA . LEU E 1 13 ? 90.665 55.199 46.165 1.00 73.62 13 LEU E CA 1
ATOM 4568 C C . LEU E 1 13 ? 90.864 56.506 45.428 1.00 68.40 13 LEU E C 1
ATOM 4569 O O . LEU E 1 13 ? 89.919 57.258 45.194 1.00 66.06 13 LEU E O 1
ATOM 4574 N N . LYS E 1 14 ? 92.112 56.765 45.066 1.00 64.06 14 LYS E N 1
ATOM 4575 C CA . LYS E 1 14 ? 92.470 57.989 44.369 1.00 58.82 14 LYS E CA 1
ATOM 4576 C C . LYS E 1 14 ? 93.113 57.612 43.049 1.00 55.00 14 LYS E C 1
ATOM 4577 O O . LYS E 1 14 ? 93.965 56.724 43.001 1.00 55.00 14 LYS E O 1
ATOM 4583 N N . GLY E 1 15 ? 92.698 58.278 41.978 1.00 51.72 15 GLY E N 1
ATOM 4584 C CA . GLY E 1 15 ? 93.264 57.983 40.678 1.00 49.20 15 GLY E CA 1
ATOM 4585 C C . GLY E 1 15 ? 93.577 59.279 39.968 1.00 48.94 15 GLY E C 1
ATOM 4586 O O . GLY E 1 15 ? 92.998 59.560 38.917 1.00 47.62 15 GLY E O 1
ATOM 4587 N N . PRO E 1 16 ? 94.504 60.094 40.516 1.00 52.50 16 PRO E N 1
ATOM 4588 C CA . PRO E 1 16 ? 94.887 61.380 39.918 1.00 50.61 16 PRO E CA 1
ATOM 4589 C C . PRO E 1 16 ? 95.420 61.265 38.502 1.00 49.05 16 PRO E C 1
ATOM 4590 O O . PRO E 1 16 ? 95.331 62.218 37.720 1.00 48.91 16 PRO E O 1
ATOM 4594 N N . GLU E 1 17 ? 95.974 60.111 38.150 1.00 46.91 17 GLU E N 1
ATOM 4595 C CA . GLU E 1 17 ? 96.463 59.982 36.777 1.00 53.89 17 GLU E CA 1
ATOM 4596 C C . GLU E 1 17 ? 95.569 59.154 35.847 1.00 50.08 17 GLU E C 1
ATOM 4597 O O . GLU E 1 17 ? 95.950 58.890 34.694 1.00 48.32 17 GLU E O 1
ATOM 4603 N N . LEU E 1 18 ? 94.384 58.764 36.334 1.00 44.22 18 LEU E N 1
ATOM 4604 C CA . LEU E 1 18 ? 93.451 57.983 35.513 1.00 39.77 18 LEU E CA 1
ATOM 4605 C C . LEU E 1 18 ? 92.848 58.859 34.448 1.00 37.43 18 LEU E C 1
ATOM 4606 O O . LEU E 1 18 ? 92.574 60.038 34.686 1.00 41.49 18 LEU E O 1
ATOM 4611 N N . ARG E 1 19 ? 92.660 58.287 33.267 1.00 37.91 19 ARG E N 1
ATOM 4612 C CA . ARG E 1 19 ? 92.017 58.971 32.145 1.00 40.62 19 ARG E CA 1
ATOM 4613 C C . ARG E 1 19 ? 90.707 58.191 32.042 1.00 39.46 19 ARG E C 1
ATOM 4614 O O . ARG E 1 19 ? 90.720 56.958 31.854 1.00 38.90 19 ARG E O 1
ATOM 4622 N N . ILE E 1 20 ? 89.591 58.891 32.191 1.00 37.97 20 ILE E N 1
ATOM 4623 C CA . ILE E 1 20 ? 88.279 58.247 32.160 1.00 37.16 20 ILE E CA 1
ATOM 4624 C C . ILE E 1 20 ? 87.433 58.792 31.038 1.00 36.45 20 ILE E C 1
ATOM 4625 O O . ILE E 1 20 ? 87.405 60.001 30.774 1.00 40.23 20 ILE E O 1
ATOM 4630 N N . LEU E 1 21 ? 86.722 57.903 30.373 1.00 34.47 21 LEU E N 1
ATOM 4631 C CA . LEU E 1 21 ? 85.845 58.316 29.301 1.00 32.74 21 LEU E CA 1
ATOM 4632 C C . LEU E 1 21 ? 84.419 58.044 29.726 1.00 33.51 21 LEU E C 1
ATOM 4633 O O . LEU E 1 21 ? 84.113 56.966 30.247 1.00 32.56 21 LEU E O 1
ATOM 4638 N N . ILE E 1 22 ? 83.554 59.022 29.511 1.00 31.69 22 ILE E N 1
ATOM 4639 C CA . ILE E 1 22 ? 82.139 58.848 29.775 1.00 32.30 22 ILE E CA 1
ATOM 4640 C C . ILE E 1 22 ? 81.447 59.048 28.449 1.00 33.53 22 ILE E C 1
ATOM 4641 O O . ILE E 1 22 ? 81.611 60.079 27.813 1.00 39.37 22 ILE E O 1
ATOM 4646 N N . VAL E 1 23 ? 80.693 58.050 28.003 1.00 28.84 23 VAL E N 1
ATOM 4647 C CA . VAL E 1 23 ? 79.943 58.176 26.764 1.00 28.06 23 VAL E CA 1
ATOM 4648 C C . VAL E 1 23 ? 78.484 58.032 27.213 1.00 33.13 23 VAL E C 1
ATOM 4649 O O . VAL E 1 23 ? 78.133 57.086 27.921 1.00 33.10 23 VAL E O 1
ATOM 4653 N N . HIS E 1 24 ? 77.644 58.986 26.837 1.00 33.61 24 HIS E N 1
ATOM 4654 C CA . HIS E 1 24 ? 76.246 58.931 27.234 1.00 33.74 24 HIS E CA 1
ATOM 4655 C C . HIS E 1 24 ? 75.368 59.191 26.042 1.00 33.30 24 HIS E C 1
ATOM 4656 O O . HIS E 1 24 ? 75.758 59.874 25.089 1.00 34.95 24 HIS E O 1
ATOM 4663 N N . ALA E 1 25 ? 74.179 58.613 26.105 1.00 31.83 25 ALA E N 1
ATOM 4664 C CA . ALA E 1 25 ? 73.188 58.763 25.068 1.00 33.46 25 ALA E CA 1
ATOM 4665 C C . ALA E 1 25 ? 72.483 60.080 25.397 1.00 33.10 25 ALA E C 1
ATOM 4666 O O . ALA E 1 25 ? 72.686 60.685 26.460 1.00 31.87 25 ALA E O 1
ATOM 4668 N N . ARG E 1 26 ? 71.623 60.510 24.504 1.00 35.00 26 ARG E N 1
ATOM 4669 C CA . ARG E 1 26 ? 70.950 61.759 24.749 1.00 40.71 26 ARG E CA 1
ATOM 4670 C C . ARG E 1 26 ? 69.450 61.597 24.903 1.00 44.03 26 ARG E C 1
ATOM 4671 O O . ARG E 1 26 ? 68.710 62.573 24.967 1.00 46.75 26 ARG E O 1
ATOM 4679 N N . GLY E 1 27 ? 69.007 60.351 24.986 1.00 42.91 27 GLY E N 1
ATOM 4680 C CA . GLY E 1 27 ? 67.597 60.111 25.207 1.00 44.26 27 GLY E CA 1
ATOM 4681 C C . GLY E 1 27 ? 67.347 60.360 26.687 1.00 46.12 27 GLY E C 1
ATOM 4682 O O . GLY E 1 27 ? 68.175 59.996 27.532 1.00 49.40 27 GLY E O 1
ATOM 4683 N N . ASN E 1 28 ? 66.228 60.995 27.014 1.00 45.64 28 ASN E N 1
ATOM 4684 C CA . ASN E 1 28 ? 65.886 61.269 28.413 1.00 48.36 28 ASN E CA 1
ATOM 4685 C C . ASN E 1 28 ? 66.967 62.067 29.145 1.00 47.11 28 ASN E C 1
ATOM 4686 O O . ASN E 1 28 ? 67.483 61.641 30.193 1.00 47.33 28 ASN E O 1
ATOM 4691 N N . LEU E 1 29 ? 67.293 63.232 28.600 1.00 45.58 29 LEU E N 1
ATOM 4692 C CA . LEU E 1 29 ? 68.311 64.098 29.188 1.00 46.25 29 LEU E CA 1
ATOM 4693 C C . LEU E 1 29 ? 68.033 64.511 30.634 1.00 44.07 29 LEU E C 1
ATOM 4694 O O . LEU E 1 29 ? 68.970 64.738 31.410 1.00 40.12 29 LEU E O 1
ATOM 4699 N N . GLN E 1 30 ? 66.762 64.599 31.019 1.00 44.54 30 GLN E N 1
ATOM 4700 C CA . GLN E 1 30 ? 66.457 64.959 32.403 1.00 45.89 30 GLN E CA 1
ATOM 4701 C C . GLN E 1 30 ? 67.133 63.996 33.361 1.00 43.89 30 GLN E C 1
ATOM 4702 O O . GLN E 1 30 ? 67.540 64.382 34.466 1.00 44.38 30 GLN E O 1
ATOM 4708 N N . ALA E 1 31 ? 67.242 62.732 32.955 1.00 39.96 31 ALA E N 1
ATOM 4709 C CA . ALA E 1 31 ? 67.863 61.751 33.830 1.00 38.52 31 ALA E CA 1
ATOM 4710 C C . ALA E 1 31 ? 69.358 61.648 33.561 1.00 35.87 31 ALA E C 1
ATOM 4711 O O . ALA E 1 31 ? 70.163 61.500 34.479 1.00 35.72 31 ALA E O 1
ATOM 4713 N N . ILE E 1 32 ? 69.723 61.745 32.294 1.00 35.37 32 ILE E N 1
ATOM 4714 C CA . ILE E 1 32 ? 71.123 61.626 31.897 1.00 37.79 32 ILE E CA 1
ATOM 4715 C C . ILE E 1 32 ? 72.035 62.667 32.555 1.00 38.31 32 ILE E C 1
ATOM 4716 O O . ILE E 1 32 ? 73.101 62.342 33.092 1.00 35.56 32 ILE E O 1
ATOM 4721 N N . GLU E 1 33 ? 71.615 63.925 32.489 1.00 37.08 33 GLU E N 1
ATOM 4722 C CA . GLU E 1 33 ? 72.431 65.003 33.026 1.00 38.76 33 GLU E CA 1
ATOM 4723 C C . GLU E 1 33 ? 72.877 64.774 34.456 1.00 35.28 33 GLU E C 1
ATOM 4724 O O . GLU E 1 33 ? 74.065 64.841 34.761 1.00 36.36 33 GLU E O 1
ATOM 4730 N N . PRO E 1 34 ? 71.934 64.496 35.362 1.00 35.01 34 PRO E N 1
ATOM 4731 C CA . PRO E 1 34 ? 72.357 64.271 36.752 1.00 35.60 34 PRO E CA 1
ATOM 4732 C C . PRO E 1 34 ? 73.265 63.052 36.871 1.00 38.00 34 PRO E C 1
ATOM 4733 O O . PRO E 1 34 ? 74.178 63.022 37.713 1.00 38.50 34 PRO E O 1
ATOM 4737 N N . LEU E 1 35 ? 73.029 62.037 36.040 1.00 34.50 35 LEU E N 1
ATOM 4738 C CA . LEU E 1 35 ? 73.879 60.845 36.145 1.00 34.23 35 LEU E CA 1
ATOM 4739 C C . LEU E 1 35 ? 75.329 61.181 35.810 1.00 31.51 35 LEU E C 1
ATOM 4740 O O . LEU E 1 35 ? 76.267 60.807 36.544 1.00 33.13 35 LEU E O 1
ATOM 4745 N N . VAL E 1 36 ? 75.505 61.849 34.674 1.00 33.92 36 VAL E N 1
ATOM 4746 C CA . VAL E 1 36 ? 76.842 62.220 34.207 1.00 36.54 36 VAL E CA 1
ATOM 4747 C C . VAL E 1 36 ? 77.512 63.134 35.228 1.00 36.94 36 VAL E C 1
ATOM 4748 O O . VAL E 1 36 ? 78.666 62.936 35.621 1.00 37.04 36 VAL E O 1
ATOM 4752 N N . LYS E 1 37 ? 76.758 64.134 35.662 1.00 41.86 37 LYS E N 1
ATOM 4753 C CA . LYS E 1 37 ? 77.248 65.089 36.643 1.00 43.76 37 LYS E CA 1
ATOM 4754 C C . LYS E 1 37 ? 77.676 64.348 37.909 1.00 42.07 37 LYS E C 1
ATOM 4755 O O . LYS E 1 37 ? 78.746 64.611 38.453 1.00 37.37 37 LYS E O 1
ATOM 4761 N N . GLY E 1 38 ? 76.855 63.397 38.362 1.00 38.40 38 GLY E N 1
ATOM 4762 C CA . GLY E 1 38 ? 77.214 62.665 39.565 1.00 36.90 38 GLY E CA 1
ATOM 4763 C C . GLY E 1 38 ? 78.481 61.852 39.373 1.00 36.59 38 GLY E C 1
ATOM 4764 O O . GLY E 1 38 ? 79.348 61.826 40.234 1.00 36.22 38 GLY E O 1
ATOM 4765 N N . ALA E 1 39 ? 78.602 61.181 38.235 1.00 35.51 39 ALA E N 1
ATOM 4766 C CA . ALA E 1 39 ? 79.800 60.376 38.000 1.00 36.13 39 ALA E CA 1
ATOM 4767 C C . ALA E 1 39 ? 81.043 61.281 38.007 1.00 34.71 39 ALA E C 1
ATOM 4768 O O . ALA E 1 39 ? 82.051 60.969 38.624 1.00 33.71 39 ALA E O 1
ATOM 4770 N N . VAL E 1 40 ? 80.953 62.401 37.309 1.00 35.95 40 VAL E N 1
ATOM 4771 C CA . VAL E 1 40 ? 82.089 63.321 37.236 1.00 39.18 40 VAL E CA 1
ATOM 4772 C C . VAL E 1 40 ? 82.458 63.891 38.591 1.00 37.13 40 VAL E C 1
ATOM 4773 O O . VAL E 1 40 ? 83.613 63.798 39.023 1.00 36.93 40 VAL E O 1
ATOM 4777 N N . GLU E 1 41 ? 81.468 64.466 39.262 1.00 38.25 41 GLU E N 1
ATOM 4778 C CA . GLU E 1 41 ? 81.726 65.064 40.556 1.00 42.65 41 GLU E CA 1
ATOM 4779 C C . GLU E 1 41 ? 82.327 64.060 41.514 1.00 44.27 41 GLU E C 1
ATOM 4780 O O . GLU E 1 41 ? 83.247 64.381 42.272 1.00 42.12 41 GLU E O 1
ATOM 4786 N N . THR E 1 42 ? 81.807 62.837 41.488 1.00 38.95 42 THR E N 1
ATOM 4787 C CA . THR E 1 42 ? 82.315 61.826 42.389 1.00 39.30 42 THR E CA 1
ATOM 4788 C C . THR E 1 42 ? 83.767 61.503 42.115 1.00 35.98 42 THR E C 1
ATOM 4789 O O . THR E 1 42 ? 84.576 61.366 43.046 1.00 34.24 42 THR E O 1
ATOM 4793 N N . MET E 1 43 ? 84.109 61.372 40.841 1.00 34.95 43 MET E N 1
ATOM 4794 C CA . MET E 1 43 ? 85.478 61.018 40.504 1.00 36.28 43 MET E CA 1
ATOM 4795 C C . MET E 1 43 ? 86.459 62.130 40.923 1.00 40.87 43 MET E C 1
ATOM 4796 O O . MET E 1 43 ? 87.523 61.867 41.531 1.00 38.86 43 MET E O 1
ATOM 4801 N N . ILE E 1 44 ? 86.078 63.361 40.610 1.00 41.37 44 ILE E N 1
ATOM 4802 C CA . ILE E 1 44 ? 86.895 64.510 40.955 1.00 44.80 44 ILE E CA 1
ATOM 4803 C C . ILE E 1 44 ? 87.010 64.671 42.457 1.00 44.77 44 ILE E C 1
ATOM 4804 O O . ILE E 1 44 ? 88.083 64.534 43.024 1.00 46.67 44 ILE E O 1
ATOM 4809 N N . GLU E 1 45 ? 85.878 64.923 43.092 1.00 46.87 45 GLU E N 1
ATOM 4810 C CA . GLU E 1 45 ? 85.838 65.183 44.511 1.00 48.05 45 GLU E CA 1
ATOM 4811 C C . GLU E 1 45 ? 86.232 64.042 45.400 1.00 49.85 45 GLU E C 1
ATOM 4812 O O . GLU E 1 45 ? 86.903 64.244 46.408 1.00 53.66 45 GLU E O 1
ATOM 4818 N N . LYS E 1 46 ? 85.860 62.831 45.029 1.00 47.54 46 LYS E N 1
ATOM 4819 C CA . LYS E 1 46 ? 86.149 61.719 45.904 1.00 48.94 46 LYS E CA 1
ATOM 4820 C C . LYS E 1 46 ? 87.368 60.905 45.547 1.00 46.25 46 LYS E C 1
ATOM 4821 O O . LYS E 1 46 ? 88.003 60.330 46.422 1.00 50.02 46 LYS E O 1
ATOM 4827 N N . HIS E 1 47 ? 87.735 60.878 44.277 1.00 43.76 47 HIS E N 1
ATOM 4828 C CA . HIS E 1 47 ? 88.855 60.048 43.873 1.00 44.46 47 HIS E CA 1
ATOM 4829 C C . HIS E 1 47 ? 90.049 60.788 43.286 1.00 46.30 47 HIS E C 1
ATOM 4830 O O . HIS E 1 47 ? 91.014 60.165 42.803 1.00 43.30 47 HIS E O 1
ATOM 4837 N N . ASP E 1 48 ? 89.965 62.118 43.313 1.00 49.11 48 ASP E N 1
ATOM 4838 C CA . ASP E 1 48 ? 91.041 62.977 42.826 1.00 48.70 48 ASP E CA 1
ATOM 4839 C C . ASP E 1 48 ? 91.346 62.799 41.365 1.00 46.97 48 ASP E C 1
ATOM 4840 O O . ASP E 1 48 ? 92.481 62.997 40.934 1.00 45.66 48 ASP E O 1
ATOM 4845 N N . VAL E 1 49 ? 90.352 62.378 40.602 1.00 42.99 49 VAL E N 1
ATOM 4846 C CA . VAL E 1 49 ? 90.566 62.284 39.175 1.00 41.58 49 VAL E CA 1
ATOM 4847 C C . VAL E 1 49 ? 90.611 63.758 38.733 1.00 41.74 49 VAL E C 1
ATOM 4848 O O . VAL E 1 49 ? 89.888 64.602 39.286 1.00 38.96 49 VAL E O 1
ATOM 4852 N N . LYS E 1 50 ? 91.444 64.063 37.742 1.00 42.67 50 LYS E N 1
ATOM 4853 C CA . LYS E 1 50 ? 91.560 65.436 37.254 1.00 43.27 50 LYS E CA 1
ATOM 4854 C C . LYS E 1 50 ? 90.543 65.750 36.177 1.00 42.89 50 LYS E C 1
ATOM 4855 O O . LYS E 1 50 ? 90.308 64.919 35.300 1.00 40.34 50 LYS E O 1
ATOM 4861 N N . LEU E 1 51 ? 89.971 66.955 36.232 1.00 43.02 51 LEU E N 1
ATOM 4862 C CA . LEU E 1 51 ? 88.953 67.393 35.285 1.00 45.68 51 LEU E CA 1
ATOM 4863 C C . LEU E 1 51 ? 89.423 67.262 33.858 1.00 46.05 51 LEU E C 1
ATOM 4864 O O . LEU E 1 51 ? 88.651 66.918 32.968 1.00 44.35 51 LEU E O 1
ATOM 4869 N N . GLU E 1 52 ? 90.699 67.523 33.629 1.00 47.29 52 GLU E N 1
ATOM 4870 C CA . GLU E 1 52 ? 91.226 67.431 32.269 1.00 48.35 52 GLU E CA 1
ATOM 4871 C C . GLU E 1 52 ? 91.330 65.997 31.808 1.00 45.10 52 GLU E C 1
ATOM 4872 O O . GLU E 1 52 ? 91.462 65.743 30.624 1.00 42.50 52 GLU E O 1
ATOM 4878 N N . ASN E 1 53 ? 91.349 65.066 32.754 1.00 43.67 53 ASN E N 1
ATOM 4879 C CA . ASN E 1 53 ? 91.477 63.661 32.404 1.00 41.89 53 ASN E CA 1
ATOM 4880 C C . ASN E 1 53 ? 90.162 62.909 32.241 1.00 43.98 53 ASN E C 1
ATOM 4881 O O . ASN E 1 53 ? 90.152 61.673 32.132 1.00 41.14 53 ASN E O 1
ATOM 4886 N N . ILE E 1 54 ? 89.065 63.646 32.229 1.00 41.51 54 ILE E N 1
ATOM 4887 C CA . ILE E 1 54 ? 87.761 63.040 32.037 1.00 41.51 54 ILE E CA 1
ATOM 4888 C C . ILE E 1 54 ? 87.262 63.534 30.711 1.00 41.62 54 ILE E C 1
ATOM 4889 O O . ILE E 1 54 ? 87.146 64.742 30.514 1.00 40.25 54 ILE E O 1
ATOM 4894 N N . ASP E 1 55 ? 87.011 62.617 29.786 1.00 38.41 55 ASP E N 1
ATOM 4895 C CA . ASP E 1 55 ? 86.484 63.005 28.491 1.00 36.65 55 ASP E CA 1
ATOM 4896 C C . ASP E 1 55 ? 85.039 62.594 28.519 1.00 37.77 55 ASP E C 1
ATOM 4897 O O . ASP E 1 55 ? 84.711 61.510 29.021 1.00 36.94 55 ASP E O 1
ATOM 4902 N N . ILE E 1 56 ? 84.173 63.445 27.990 1.00 36.07 56 ILE E N 1
ATOM 4903 C CA . ILE E 1 56 ? 82.760 63.155 27.941 1.00 36.25 56 ILE E CA 1
ATOM 4904 C C . ILE E 1 56 ? 82.313 63.277 26.511 1.00 39.55 56 ILE E C 1
ATOM 4905 O O . ILE E 1 56 ? 82.468 64.330 25.898 1.00 37.16 56 ILE E O 1
ATOM 4910 N N . GLU E 1 57 ? 81.753 62.200 25.973 1.00 38.08 57 GLU E N 1
ATOM 4911 C CA . GLU E 1 57 ? 81.255 62.211 24.620 1.00 36.08 57 GLU E CA 1
ATOM 4912 C C . GLU E 1 57 ? 79.811 61.772 24.660 1.00 36.07 57 GLU E C 1
ATOM 4913 O O . GLU E 1 57 ? 79.363 61.164 25.618 1.00 33.62 57 GLU E O 1
ATOM 4919 N N . SER E 1 58 ? 79.072 62.063 23.611 1.00 35.72 58 SER E N 1
ATOM 4920 C CA . SER E 1 58 ? 77.699 61.658 23.619 1.00 36.32 58 SER E CA 1
ATOM 4921 C C . SER E 1 58 ? 77.387 60.979 22.313 1.00 37.48 58 SER E C 1
ATOM 4922 O O . SER E 1 58 ? 78.128 61.121 21.326 1.00 35.61 58 SER E O 1
ATOM 4925 N N . VAL E 1 59 ? 76.328 60.178 22.335 1.00 33.99 59 VAL E N 1
ATOM 4926 C CA . VAL E 1 59 ? 75.850 59.525 21.125 1.00 31.38 59 VAL E CA 1
ATOM 4927 C C . VAL E 1 59 ? 74.344 59.760 21.200 1.00 31.61 59 VAL E C 1
ATOM 4928 O O . VAL E 1 59 ? 73.805 60.084 22.252 1.00 31.92 59 VAL E O 1
ATOM 4932 N N . PRO E 1 60 ? 73.652 59.645 20.074 1.00 31.53 60 PRO E N 1
ATOM 4933 C CA . PRO E 1 60 ? 72.211 59.867 20.052 1.00 34.97 60 PRO E CA 1
ATOM 4934 C C . PRO E 1 60 ? 71.403 58.997 21.006 1.00 36.32 60 PRO E C 1
ATOM 4935 O O . PRO E 1 60 ? 70.611 59.506 21.810 1.00 37.85 60 PRO E O 1
ATOM 4939 N N . GLY E 1 61 ? 71.616 57.687 20.940 1.00 35.43 61 GLY E N 1
ATOM 4940 C CA . GLY E 1 61 ? 70.827 56.804 21.778 1.00 34.14 61 GLY E CA 1
ATOM 4941 C C . GLY E 1 61 ? 71.618 55.691 22.422 1.00 34.42 61 GLY E C 1
ATOM 4942 O O . GLY E 1 61 ? 72.812 55.494 22.142 1.00 32.46 61 GLY E O 1
ATOM 4943 N N . SER E 1 62 ? 70.944 54.950 23.291 1.00 27.03 62 SER E N 1
ATOM 4944 C CA . SER E 1 62 ? 71.599 53.853 23.976 1.00 29.80 62 SER E CA 1
ATOM 4945 C C . SER E 1 62 ? 72.151 52.832 23.019 1.00 26.90 62 SER E C 1
ATOM 4946 O O . SER E 1 62 ? 73.192 52.263 23.265 1.00 26.88 62 SER E O 1
ATOM 4949 N N . TRP E 1 63 ? 71.448 52.609 21.919 1.00 28.09 63 TRP E N 1
ATOM 4950 C CA . TRP E 1 63 ? 71.915 51.668 20.935 1.00 27.58 63 TRP E CA 1
ATOM 4951 C C . TRP E 1 63 ? 73.356 51.945 20.503 1.00 31.43 63 TRP E C 1
ATOM 4952 O O . TRP E 1 63 ? 74.120 51.014 20.265 1.00 29.97 63 TRP E O 1
ATOM 4963 N N . GLU E 1 64 ? 73.715 53.228 20.399 1.00 31.46 64 GLU E N 1
ATOM 4964 C CA . GLU E 1 64 ? 75.040 53.613 19.921 1.00 32.90 64 GLU E CA 1
ATOM 4965 C C . GLU E 1 64 ? 76.120 53.575 20.965 1.00 31.30 64 GLU E C 1
ATOM 4966 O O . GLU E 1 64 ? 77.288 53.795 20.657 1.00 32.73 64 GLU E O 1
ATOM 4972 N N . LEU E 1 65 ? 75.742 53.295 22.203 1.00 28.36 65 LEU E N 1
ATOM 4973 C CA . LEU E 1 65 ? 76.742 53.287 23.257 1.00 26.78 65 LEU E CA 1
ATOM 4974 C C . LEU E 1 65 ? 77.919 52.354 23.059 1.00 30.65 65 LEU E C 1
ATOM 4975 O O . LEU E 1 65 ? 79.077 52.756 23.259 1.00 28.66 65 LEU E O 1
ATOM 4980 N N . PRO E 1 66 ? 77.651 51.084 22.693 1.00 28.71 66 PRO E N 1
ATOM 4981 C CA . PRO E 1 66 ? 78.809 50.197 22.529 1.00 29.84 66 PRO E CA 1
ATOM 4982 C C . PRO E 1 66 ? 79.735 50.661 21.392 1.00 29.39 66 PRO E C 1
ATOM 4983 O O . PRO E 1 66 ? 80.960 50.631 21.521 1.00 30.91 66 PRO E O 1
ATOM 4987 N N . GLN E 1 67 ? 79.143 51.091 20.287 1.00 29.72 67 GLN E N 1
ATOM 4988 C CA . GLN E 1 67 ? 79.949 51.529 19.156 1.00 34.47 67 GLN E CA 1
ATOM 4989 C C . GLN E 1 67 ? 80.676 52.816 19.470 1.00 32.76 67 GLN E C 1
ATOM 4990 O O . GLN E 1 67 ? 81.849 52.962 19.148 1.00 34.79 67 GLN E O 1
ATOM 4996 N N . GLY E 1 68 ? 80.003 53.728 20.159 1.00 32.80 68 GLY E N 1
ATOM 4997 C CA . GLY E 1 68 ? 80.646 54.987 20.511 1.00 31.27 68 GLY E CA 1
ATOM 4998 C C . GLY E 1 68 ? 81.836 54.694 21.396 1.00 37.72 68 GLY E C 1
ATOM 4999 O O . GLY E 1 68 ? 82.932 55.215 21.198 1.00 35.36 68 GLY E O 1
ATOM 5000 N N . ILE E 1 69 ? 81.632 53.829 22.380 1.00 34.45 69 ILE E N 1
ATOM 5001 C CA . ILE E 1 69 ? 82.712 53.482 23.270 1.00 36.70 69 ILE E CA 1
ATOM 5002 C C . ILE E 1 69 ? 83.844 52.758 22.545 1.00 38.74 69 ILE E C 1
ATOM 5003 O O . ILE E 1 69 ? 85.015 53.043 22.793 1.00 32.81 69 ILE E O 1
ATOM 5008 N N . ARG E 1 70 ? 83.496 51.830 21.657 1.00 35.19 70 ARG E N 1
ATOM 5009 C CA . ARG E 1 70 ? 84.519 51.052 20.985 1.00 39.64 70 ARG E CA 1
ATOM 5010 C C . ARG E 1 70 ? 85.412 51.964 20.142 1.00 38.07 70 ARG E C 1
ATOM 5011 O O . ARG E 1 70 ? 86.648 51.861 20.178 1.00 38.51 70 ARG E O 1
ATOM 5019 N N . ALA E 1 71 ? 84.770 52.850 19.400 1.00 37.98 71 ALA E N 1
ATOM 5020 C CA . ALA E 1 71 ? 85.461 53.801 18.557 1.00 43.57 71 ALA E CA 1
ATOM 5021 C C . ALA E 1 71 ? 86.377 54.692 19.403 1.00 44.81 71 ALA E C 1
ATOM 5022 O O . ALA E 1 71 ? 87.542 54.856 19.067 1.00 47.02 71 ALA E O 1
ATOM 5024 N N . SER E 1 72 ? 85.874 55.244 20.505 1.00 39.35 72 SER E N 1
ATOM 5025 C CA . SER E 1 72 ? 86.710 56.101 21.326 1.00 41.29 72 SER E CA 1
ATOM 5026 C C . SER E 1 72 ? 87.884 55.406 21.981 1.00 43.02 72 SER E C 1
ATOM 5027 O O . SER E 1 72 ? 88.955 55.983 22.068 1.00 44.22 72 SER E O 1
ATOM 5030 N N . ILE E 1 73 ? 87.725 54.182 22.458 1.00 40.15 73 ILE E N 1
ATOM 5031 C CA . ILE E 1 73 ? 88.875 53.571 23.089 1.00 43.82 73 ILE E CA 1
ATOM 5032 C C . ILE E 1 73 ? 89.882 53.095 22.053 1.00 45.47 73 ILE E C 1
ATOM 5033 O O . ILE E 1 73 ? 90.989 52.703 22.393 1.00 43.37 73 ILE E O 1
ATOM 5038 N N . ALA E 1 74 ? 89.498 53.139 20.783 1.00 48.81 74 ALA E N 1
ATOM 5039 C CA . ALA E 1 74 ? 90.420 52.745 19.729 1.00 53.64 74 ALA E CA 1
ATOM 5040 C C . ALA E 1 74 ? 91.296 53.966 19.444 1.00 55.85 74 ALA E C 1
ATOM 5041 O O . ALA E 1 74 ? 92.475 53.824 19.159 1.00 56.09 74 ALA E O 1
ATOM 5043 N N . ARG E 1 75 ? 90.710 55.160 19.542 1.00 58.83 75 ARG E N 1
ATOM 5044 C CA . ARG E 1 75 ? 91.423 56.417 19.299 1.00 61.35 75 ARG E CA 1
ATOM 5045 C C . ARG E 1 75 ? 92.336 56.827 20.449 1.00 61.26 75 ARG E C 1
ATOM 5046 O O . ARG E 1 75 ? 93.526 57.048 20.242 1.00 62.60 75 ARG E O 1
ATOM 5054 N N . ASN E 1 76 ? 91.786 56.921 21.656 1.00 59.84 76 ASN E N 1
ATOM 5055 C CA . ASN E 1 76 ? 92.561 57.330 22.819 1.00 56.68 76 ASN E CA 1
ATOM 5056 C C . ASN E 1 76 ? 92.744 56.221 23.850 1.00 56.58 76 ASN E C 1
ATOM 5057 O O . ASN E 1 76 ? 92.158 55.154 23.735 1.00 59.15 76 ASN E O 1
ATOM 5062 N N . THR E 1 77 ? 93.575 56.469 24.855 1.00 52.11 77 THR E N 1
ATOM 5063 C CA . THR E 1 77 ? 93.816 55.482 25.887 1.00 50.28 77 THR E CA 1
ATOM 5064 C C . THR E 1 77 ? 93.089 55.895 27.158 1.00 50.58 77 THR E C 1
ATOM 5065 O O . THR E 1 77 ? 93.322 56.982 27.704 1.00 47.20 77 THR E O 1
ATOM 5069 N N . TYR E 1 78 ? 92.214 55.017 27.637 1.00 43.64 78 TYR E N 1
ATOM 5070 C CA . TYR E 1 78 ? 91.472 55.313 28.830 1.00 38.87 78 TYR E CA 1
ATOM 5071 C C . TYR E 1 78 ? 91.682 54.199 29.795 1.00 39.06 78 TYR E C 1
ATOM 5072 O O . TYR E 1 78 ? 91.879 53.048 29.396 1.00 40.80 78 TYR E O 1
ATOM 5081 N N . ASP E 1 79 ? 91.629 54.534 31.072 1.00 35.41 79 ASP E N 1
ATOM 5082 C CA . ASP E 1 79 ? 91.794 53.526 32.087 1.00 34.83 79 ASP E CA 1
ATOM 5083 C C . ASP E 1 79 ? 90.456 52.855 32.379 1.00 35.63 79 ASP E C 1
ATOM 5084 O O . ASP E 1 79 ? 90.421 51.706 32.838 1.00 35.20 79 ASP E O 1
ATOM 5089 N N . ALA E 1 80 ? 89.371 53.576 32.098 1.00 33.84 80 ALA E N 1
ATOM 5090 C CA . ALA E 1 80 ? 88.028 53.060 32.306 1.00 32.05 80 ALA E CA 1
ATOM 5091 C C . ALA E 1 80 ? 87.052 53.910 31.541 1.00 34.25 80 ALA E C 1
ATOM 5092 O O . ALA E 1 80 ? 87.338 55.070 31.195 1.00 35.92 80 ALA E O 1
ATOM 5094 N N . VAL E 1 81 ? 85.879 53.328 31.307 1.00 30.29 81 VAL E N 1
ATOM 5095 C CA . VAL E 1 81 ? 84.814 53.943 30.554 1.00 30.17 81 VAL E CA 1
ATOM 5096 C C . VAL E 1 81 ? 83.477 53.717 31.247 1.00 32.14 81 VAL E C 1
ATOM 5097 O O . VAL E 1 81 ? 83.247 52.649 31.829 1.00 34.40 81 VAL E O 1
ATOM 5101 N N . ILE E 1 82 ? 82.605 54.718 31.198 1.00 30.66 82 ILE E N 1
ATOM 5102 C CA . ILE E 1 82 ? 81.285 54.581 31.765 1.00 28.82 82 ILE E CA 1
ATOM 5103 C C . ILE E 1 82 ? 80.382 54.875 30.575 1.00 31.97 82 ILE E C 1
ATOM 5104 O O . ILE E 1 82 ? 80.550 55.893 29.911 1.00 34.68 82 ILE E O 1
ATOM 5109 N N . GLY E 1 83 ? 79.465 53.959 30.274 1.00 30.28 83 GLY E N 1
ATOM 5110 C CA . GLY E 1 83 ? 78.526 54.167 29.181 1.00 29.07 83 GLY E CA 1
ATOM 5111 C C . GLY E 1 83 ? 77.220 54.456 29.904 1.00 32.53 83 GLY E C 1
ATOM 5112 O O . GLY E 1 83 ? 76.746 53.628 30.680 1.00 33.20 83 GLY E O 1
ATOM 5113 N N . ILE E 1 84 ? 76.641 55.625 29.668 1.00 29.77 84 ILE E N 1
ATOM 5114 C CA . ILE E 1 84 ? 75.433 55.994 30.377 1.00 29.22 84 ILE E CA 1
ATOM 5115 C C . ILE E 1 84 ? 74.284 56.165 29.429 1.00 30.17 84 ILE E C 1
ATOM 5116 O O . ILE E 1 84 ? 74.408 56.826 28.416 1.00 35.58 84 ILE E O 1
ATOM 5121 N N . GLY E 1 85 ? 73.153 55.558 29.774 1.00 29.66 85 GLY E N 1
ATOM 5122 C CA . GLY E 1 85 ? 71.984 55.682 28.939 1.00 27.14 85 GLY E CA 1
ATOM 5123 C C . GLY E 1 85 ? 70.766 55.373 29.787 1.00 28.02 85 GLY E C 1
ATOM 5124 O O . GLY E 1 85 ? 70.859 54.770 30.846 1.00 32.20 85 GLY E O 1
ATOM 5125 N N . VAL E 1 86 ? 69.609 55.809 29.329 1.00 30.21 86 VAL E N 1
ATOM 5126 C CA . VAL E 1 86 ? 68.384 55.534 30.055 1.00 29.32 86 VAL E CA 1
ATOM 5127 C C . VAL E 1 86 ? 67.388 54.973 29.061 1.00 30.90 86 VAL E C 1
ATOM 5128 O O . VAL E 1 86 ? 67.020 55.642 28.100 1.00 34.17 86 VAL E O 1
ATOM 5132 N N . LEU E 1 87 ? 66.992 53.727 29.273 1.00 28.93 87 LEU E N 1
ATOM 5133 C CA . LEU E 1 87 ? 66.001 53.071 28.410 1.00 31.79 87 LEU E CA 1
ATOM 5134 C C . LEU E 1 87 ? 64.742 52.890 29.280 1.00 31.19 87 LEU E C 1
ATOM 5135 O O . LEU E 1 87 ? 64.816 52.388 30.394 1.00 29.26 87 LEU E O 1
ATOM 5140 N N . ILE E 1 88 ? 63.608 53.332 28.762 1.00 32.44 88 ILE E N 1
ATOM 5141 C CA . ILE E 1 88 ? 62.345 53.261 29.462 1.00 29.92 88 ILE E CA 1
ATOM 5142 C C . ILE E 1 88 ? 61.433 52.362 28.661 1.00 30.79 88 ILE E C 1
ATOM 5143 O O . ILE E 1 88 ? 61.307 52.528 27.463 1.00 32.14 88 ILE E O 1
ATOM 5148 N N . LYS E 1 89 ? 60.811 51.395 29.314 1.00 31.32 89 LYS E N 1
ATOM 5149 C CA . LYS E 1 89 ? 59.923 50.475 28.614 1.00 34.60 89 LYS E CA 1
ATOM 5150 C C . LYS E 1 89 ? 58.786 51.246 27.922 1.00 36.46 89 LYS E C 1
ATOM 5151 O O . LYS E 1 89 ? 58.128 52.091 28.518 1.00 33.02 89 LYS E O 1
ATOM 5157 N N . GLY E 1 90 ? 58.583 50.962 26.643 1.00 35.63 90 GLY E N 1
ATOM 5158 C CA . GLY E 1 90 ? 57.545 51.647 25.888 1.00 37.68 90 GLY E CA 1
ATOM 5159 C C . GLY E 1 90 ? 56.420 50.695 25.539 1.00 37.14 90 GLY E C 1
ATOM 5160 O O . GLY E 1 90 ? 56.252 49.686 26.191 1.00 37.06 90 GLY E O 1
ATOM 5161 N N . SER E 1 91 ? 55.668 51.016 24.495 1.00 37.17 91 SER E N 1
ATOM 5162 C CA . SER E 1 91 ? 54.534 50.207 24.070 1.00 38.64 91 SER E CA 1
ATOM 5163 C C . SER E 1 91 ? 54.926 48.999 23.236 1.00 37.21 91 SER E C 1
ATOM 5164 O O . SER E 1 91 ? 54.126 48.094 23.036 1.00 33.71 91 SER E O 1
ATOM 5167 N N . THR E 1 92 ? 56.134 48.998 22.693 1.00 33.39 92 THR E N 1
ATOM 5168 C CA . THR E 1 92 ? 56.513 47.863 21.859 1.00 34.29 92 THR E CA 1
ATOM 5169 C C . THR E 1 92 ? 57.522 46.977 22.580 1.00 35.04 92 THR E C 1
ATOM 5170 O O . THR E 1 92 ? 57.702 47.099 23.787 1.00 36.08 92 THR E O 1
ATOM 5174 N N . MET E 1 93 ? 58.158 46.070 21.856 1.00 29.83 93 MET E N 1
ATOM 5175 C CA . MET E 1 93 ? 59.155 45.200 22.482 1.00 31.15 93 MET E CA 1
ATOM 5176 C C . MET E 1 93 ? 60.547 45.788 22.278 1.00 30.61 93 MET E C 1
ATOM 5177 O O . MET E 1 93 ? 61.543 45.142 22.585 1.00 30.66 93 MET E O 1
ATOM 5182 N N . HIS E 1 94 ? 60.598 47.009 21.755 1.00 29.61 94 HIS E N 1
ATOM 5183 C CA . HIS E 1 94 ? 61.854 47.686 21.485 1.00 28.42 94 HIS E CA 1
ATOM 5184 C C . HIS E 1 94 ? 62.742 47.659 22.731 1.00 29.51 94 HIS E C 1
ATOM 5185 O O . HIS E 1 94 ? 63.904 47.258 22.685 1.00 29.57 94 HIS E O 1
ATOM 5192 N N . PHE E 1 95 ? 62.166 48.089 23.849 1.00 28.97 95 PHE E N 1
ATOM 5193 C CA . PHE E 1 95 ? 62.879 48.171 25.119 1.00 27.25 95 PHE E CA 1
ATOM 5194 C C . PHE E 1 95 ? 63.589 46.874 25.459 1.00 29.97 95 PHE E C 1
ATOM 5195 O O . PHE E 1 95 ? 64.758 46.880 25.814 1.00 29.51 95 PHE E O 1
ATOM 5203 N N . GLU E 1 96 ? 62.878 45.758 25.365 1.00 28.13 96 GLU E N 1
ATOM 5204 C CA . GLU E 1 96 ? 63.476 44.500 25.749 1.00 30.44 96 GLU E CA 1
ATOM 5205 C C . GLU E 1 96 ? 64.635 44.083 24.869 1.00 32.45 96 GLU E C 1
ATOM 5206 O O . GLU E 1 96 ? 65.689 43.653 25.352 1.00 30.57 96 GLU E O 1
ATOM 5212 N N . TYR E 1 97 ? 64.452 44.224 23.568 1.00 30.52 97 TYR E N 1
ATOM 5213 C CA . TYR E 1 97 ? 65.499 43.780 22.672 1.00 31.27 97 TYR E CA 1
ATOM 5214 C C . TYR E 1 97 ? 66.699 44.669 22.670 1.00 29.28 97 TYR E C 1
ATOM 5215 O O . TYR E 1 97 ? 67.819 44.170 22.586 1.00 29.44 97 TYR E O 1
ATOM 5224 N N . ILE E 1 98 ? 66.507 45.980 22.757 1.00 27.84 98 ILE E N 1
ATOM 5225 C CA . ILE E 1 98 ? 67.709 46.774 22.722 1.00 29.59 98 ILE E CA 1
ATOM 5226 C C . ILE E 1 98 ? 68.406 46.796 24.060 1.00 29.89 98 ILE E C 1
ATOM 5227 O O . ILE E 1 98 ? 69.630 46.899 24.101 1.00 30.19 98 ILE E O 1
ATOM 5232 N N . SER E 1 99 ? 67.660 46.701 25.162 1.00 23.73 99 SER E N 1
ATOM 5233 C CA . SER E 1 99 ? 68.324 46.704 26.466 1.00 27.93 99 SER E CA 1
ATOM 5234 C C . SER E 1 99 ? 69.277 45.522 26.461 1.00 26.03 99 SER E C 1
ATOM 5235 O O . SER E 1 99 ? 70.441 45.623 26.806 1.00 28.70 99 SER E O 1
ATOM 5238 N N . GLU E 1 100 ? 68.773 44.389 26.017 1.00 27.46 100 GLU E N 1
ATOM 5239 C CA . GLU E 1 100 ? 69.584 43.198 26.027 1.00 30.80 100 GLU E CA 1
ATOM 5240 C C . GLU E 1 100 ? 70.801 43.321 25.105 1.00 28.92 100 GLU E C 1
ATOM 5241 O O . GLU E 1 100 ? 71.908 42.908 25.453 1.00 30.62 100 GLU E O 1
ATOM 5247 N N . ALA E 1 101 ? 70.599 43.851 23.907 1.00 26.26 101 ALA E N 1
ATOM 5248 C CA . ALA E 1 101 ? 71.732 43.937 23.001 1.00 28.90 101 ALA E CA 1
ATOM 5249 C C . ALA E 1 101 ? 72.761 44.976 23.511 1.00 26.94 101 ALA E C 1
ATOM 5250 O O . ALA E 1 101 ? 73.964 44.759 23.414 1.00 26.58 101 ALA E O 1
ATOM 5252 N N . VAL E 1 102 ? 72.287 46.092 24.067 1.00 28.12 102 VAL E N 1
ATOM 5253 C CA . VAL E 1 102 ? 73.224 47.120 24.521 1.00 25.45 102 VAL E CA 1
ATOM 5254 C C . VAL E 1 102 ? 74.005 46.624 25.713 1.00 25.53 102 VAL E C 1
ATOM 5255 O O . VAL E 1 102 ? 75.217 46.799 25.770 1.00 27.68 102 VAL E O 1
ATOM 5259 N N . VAL E 1 103 ? 73.337 45.950 26.649 1.00 25.89 103 VAL E N 1
ATOM 5260 C CA . VAL E 1 103 ? 74.068 45.444 27.814 1.00 27.51 103 VAL E CA 1
ATOM 5261 C C . VAL E 1 103 ? 75.126 44.417 27.359 1.00 29.45 103 VAL E C 1
ATOM 5262 O O . VAL E 1 103 ? 76.273 44.425 27.848 1.00 27.16 103 VAL E O 1
ATOM 5266 N N A HIS E 1 104 ? 74.746 43.549 26.421 0.50 26.95 104 HIS E N 1
ATOM 5267 N N B HIS E 1 104 ? 74.762 43.534 26.438 0.50 26.78 104 HIS E N 1
ATOM 5268 C CA A HIS E 1 104 ? 75.685 42.552 25.924 0.50 29.38 104 HIS E CA 1
ATOM 5269 C CA B HIS E 1 104 ? 75.747 42.566 25.990 0.50 28.90 104 HIS E CA 1
ATOM 5270 C C A HIS E 1 104 ? 76.792 43.258 25.172 0.50 28.13 104 HIS E C 1
ATOM 5271 C C B HIS E 1 104 ? 76.816 43.274 25.185 0.50 27.91 104 HIS E C 1
ATOM 5272 O O A HIS E 1 104 ? 77.947 42.859 25.262 0.50 27.77 104 HIS E O 1
ATOM 5273 O O B HIS E 1 104 ? 77.975 42.880 25.242 0.50 28.00 104 HIS E O 1
ATOM 5286 N N . GLY E 1 105 ? 76.426 44.317 24.449 1.00 27.46 105 GLY E N 1
ATOM 5287 C CA . GLY E 1 105 ? 77.393 45.067 23.646 1.00 28.72 105 GLY E CA 1
ATOM 5288 C C . GLY E 1 105 ? 78.463 45.690 24.517 1.00 28.84 105 GLY E C 1
ATOM 5289 O O . GLY E 1 105 ? 79.654 45.641 24.208 1.00 27.81 105 GLY E O 1
ATOM 5290 N N . LEU E 1 106 ? 78.019 46.272 25.624 1.00 27.82 106 LEU E N 1
ATOM 5291 C CA . LEU E 1 106 ? 78.917 46.913 26.568 1.00 26.10 106 LEU E CA 1
ATOM 5292 C C . LEU E 1 106 ? 79.817 45.898 27.229 1.00 32.00 106 LEU E C 1
ATOM 5293 O O . LEU E 1 106 ? 81.001 46.171 27.454 1.00 28.76 106 LEU E O 1
ATOM 5298 N N . MET E 1 107 ? 79.264 44.719 27.552 1.00 26.62 107 MET E N 1
ATOM 5299 C CA . MET E 1 107 ? 80.090 43.727 28.213 1.00 30.07 107 MET E CA 1
ATOM 5300 C C . MET E 1 107 ? 81.131 43.280 27.183 1.00 31.58 107 MET E C 1
ATOM 5301 O O . MET E 1 107 ? 82.309 43.148 27.487 1.00 29.08 107 MET E O 1
ATOM 5306 N N . ARG E 1 108 ? 80.697 43.076 25.946 1.00 27.89 108 ARG E N 1
ATOM 5307 C CA . ARG E 1 108 ? 81.637 42.636 24.923 1.00 25.67 108 ARG E CA 1
ATOM 5308 C C . ARG E 1 108 ? 82.765 43.644 24.653 1.00 29.37 108 ARG E C 1
ATOM 5309 O O . ARG E 1 108 ? 83.942 43.267 24.511 1.00 27.89 108 ARG E O 1
ATOM 5317 N N . VAL E 1 109 ? 82.426 44.921 24.580 1.00 29.03 109 VAL E N 1
ATOM 5318 C CA . VAL E 1 109 ? 83.463 45.909 24.282 1.00 29.81 109 VAL E CA 1
ATOM 5319 C C . VAL E 1 109 ? 84.517 45.923 25.379 1.00 29.98 109 VAL E C 1
ATOM 5320 O O . VAL E 1 109 ? 85.714 46.035 25.119 1.00 28.35 109 VAL E O 1
ATOM 5324 N N . GLY E 1 110 ? 84.071 45.802 26.614 1.00 28.96 110 GLY E N 1
ATOM 5325 C CA . GLY E 1 110 ? 85.019 45.773 27.702 1.00 29.30 110 GLY E CA 1
ATOM 5326 C C . GLY E 1 110 ? 85.892 44.526 27.622 1.00 30.06 110 GLY E C 1
ATOM 5327 O O . GLY E 1 110 ? 87.106 44.613 27.718 1.00 30.98 110 GLY E O 1
ATOM 5328 N N . LEU E 1 111 ? 85.299 43.358 27.427 1.00 27.85 111 LEU E N 1
ATOM 5329 C CA . LEU E 1 111 ? 86.093 42.142 27.386 1.00 26.22 111 LEU E CA 1
ATOM 5330 C C . LEU E 1 111 ? 87.034 42.092 26.194 1.00 29.90 111 LEU E C 1
ATOM 5331 O O . LEU E 1 111 ? 88.151 41.609 26.309 1.00 30.31 111 LEU E O 1
ATOM 5336 N N . ASP E 1 112 ? 86.577 42.562 25.046 1.00 30.66 112 ASP E N 1
ATOM 5337 C CA . ASP E 1 112 ? 87.401 42.565 23.841 1.00 31.48 112 ASP E CA 1
ATOM 5338 C C . ASP E 1 112 ? 88.605 43.477 23.992 1.00 36.05 112 ASP E C 1
ATOM 5339 O O . ASP E 1 112 ? 89.714 43.120 23.623 1.00 33.43 112 ASP E O 1
ATOM 5344 N N . SER E 1 113 ? 88.367 44.669 24.522 1.00 35.39 113 SER E N 1
ATOM 5345 C CA . SER E 1 113 ? 89.424 45.668 24.632 1.00 35.27 113 SER E CA 1
ATOM 5346 C C . SER E 1 113 ? 90.286 45.603 25.880 1.00 37.83 113 SER E C 1
ATOM 5347 O O . SER E 1 113 ? 91.376 46.150 25.902 1.00 36.47 113 SER E O 1
ATOM 5350 N N . GLY E 1 114 ? 89.805 44.946 26.926 1.00 36.67 114 GLY E N 1
ATOM 5351 C CA . GLY E 1 114 ? 90.582 44.913 28.134 1.00 35.83 114 GLY E CA 1
ATOM 5352 C C . GLY E 1 114 ? 90.397 46.199 28.937 1.00 34.00 114 GLY E C 1
ATOM 5353 O O . GLY E 1 114 ? 90.953 46.327 30.017 1.00 37.52 114 GLY E O 1
ATOM 5354 N N . VAL E 1 115 ? 89.623 47.148 28.427 1.00 31.12 115 VAL E N 1
ATOM 5355 C CA . VAL E 1 115 ? 89.366 48.387 29.153 1.00 33.65 115 VAL E CA 1
ATOM 5356 C C . VAL E 1 115 ? 88.080 48.231 29.960 1.00 31.95 115 VAL E C 1
ATOM 5357 O O . VAL E 1 115 ? 87.037 47.882 29.429 1.00 33.26 115 VAL E O 1
ATOM 5361 N N . PRO E 1 116 ? 88.147 48.486 31.262 1.00 33.20 116 PRO E N 1
ATOM 5362 C CA . PRO E 1 116 ? 86.930 48.345 32.063 1.00 32.46 116 PRO E CA 1
ATOM 5363 C C . PRO E 1 116 ? 85.807 49.240 31.565 1.00 33.39 116 PRO E C 1
ATOM 5364 O O . PRO E 1 116 ? 85.988 50.464 31.374 1.00 30.25 116 PRO E O 1
ATOM 5368 N N . VAL E 1 117 ? 84.649 48.636 31.330 1.00 28.77 117 VAL E N 1
ATOM 5369 C CA . VAL E 1 117 ? 83.481 49.392 30.899 1.00 28.98 117 VAL E CA 1
ATOM 5370 C C . VAL E 1 117 ? 82.475 49.253 32.021 1.00 30.60 117 VAL E C 1
ATOM 5371 O O . VAL E 1 117 ? 82.077 48.141 32.361 1.00 30.59 117 VAL E O 1
ATOM 5375 N N . ILE E 1 118 ? 82.085 50.374 32.615 1.00 28.75 118 ILE E N 1
ATOM 5376 C CA . ILE E 1 118 ? 81.148 50.387 33.729 1.00 28.96 118 ILE E CA 1
ATOM 5377 C C . ILE E 1 118 ? 79.765 50.613 33.120 1.00 31.86 118 ILE E C 1
ATOM 5378 O O . ILE E 1 118 ? 79.557 51.543 32.348 1.00 29.33 118 ILE E O 1
ATOM 5383 N N . LEU E 1 119 ? 78.822 49.751 33.470 1.00 31.18 119 LEU E N 1
ATOM 5384 C CA . LEU E 1 119 ? 77.473 49.861 32.950 1.00 28.84 119 LEU E CA 1
ATOM 5385 C C . LEU E 1 119 ? 76.716 50.985 33.626 1.00 27.13 119 LEU E C 1
ATOM 5386 O O . LEU E 1 119 ? 76.461 50.920 34.826 1.00 32.20 119 LEU E O 1
ATOM 5391 N N . GLY E 1 120 ? 76.338 52.006 32.865 1.00 27.17 120 GLY E N 1
ATOM 5392 C CA . GLY E 1 120 ? 75.584 53.122 33.426 1.00 29.46 120 GLY E CA 1
ATOM 5393 C C . GLY E 1 120 ? 74.249 53.221 32.685 1.00 31.57 120 GLY E C 1
ATOM 5394 O O . GLY E 1 120 ? 73.717 54.305 32.425 1.00 28.67 120 GLY E O 1
ATOM 5395 N N . LEU E 1 121 ? 73.709 52.064 32.334 1.00 28.59 121 LEU E N 1
ATOM 5396 C CA . LEU E 1 121 ? 72.454 52.011 31.600 1.00 31.92 121 LEU E CA 1
ATOM 5397 C C . LEU E 1 121 ? 71.303 51.738 32.571 1.00 33.49 121 LEU E C 1
ATOM 5398 O O . LEU E 1 121 ? 71.328 50.715 33.262 1.00 30.34 121 LEU E O 1
ATOM 5403 N N . LEU E 1 122 ? 70.314 52.633 32.605 1.00 28.62 122 LEU E N 1
ATOM 5404 C CA . LEU E 1 122 ? 69.134 52.425 33.437 1.00 31.62 122 LEU E CA 1
ATOM 5405 C C . LEU E 1 122 ? 68.127 51.743 32.507 1.00 28.46 122 LEU E C 1
ATOM 5406 O O . LEU E 1 122 ? 67.936 52.178 31.353 1.00 31.71 122 LEU E O 1
ATOM 5411 N N . THR E 1 123 ? 67.519 50.649 32.967 1.00 25.70 123 THR E N 1
ATOM 5412 C CA . THR E 1 123 ? 66.533 49.924 32.136 1.00 27.07 123 THR E CA 1
ATOM 5413 C C . THR E 1 123 ? 65.295 49.884 33.032 1.00 27.29 123 THR E C 1
ATOM 5414 O O . THR E 1 123 ? 65.147 49.004 33.862 1.00 27.10 123 THR E O 1
ATOM 5418 N N . VAL E 1 124 ? 64.452 50.885 32.860 1.00 24.80 124 VAL E N 1
ATOM 5419 C CA . VAL E 1 124 ? 63.317 51.067 33.733 1.00 27.80 124 VAL E CA 1
ATOM 5420 C C . VAL E 1 124 ? 61.980 50.982 33.058 1.00 30.64 124 VAL E C 1
ATOM 5421 O O . VAL E 1 124 ? 61.865 50.985 31.822 1.00 28.65 124 VAL E O 1
ATOM 5425 N N . LEU E 1 125 ? 60.959 50.898 33.898 1.00 32.04 125 LEU E N 1
ATOM 5426 C CA . LEU E 1 125 ? 59.571 50.814 33.450 1.00 36.05 125 LEU E CA 1
ATOM 5427 C C . LEU E 1 125 ? 58.965 52.167 33.162 1.00 34.52 125 LEU E C 1
ATOM 5428 O O . LEU E 1 125 ? 58.039 52.265 32.387 1.00 35.39 125 LEU E O 1
ATOM 5433 N N . ASN E 1 126 ? 59.465 53.213 33.802 1.00 30.76 126 ASN E N 1
ATOM 5434 C CA . ASN E 1 126 ? 58.902 54.533 33.553 1.00 35.70 126 ASN E CA 1
ATOM 5435 C C . ASN E 1 126 ? 59.903 55.609 33.933 1.00 35.72 126 ASN E C 1
ATOM 5436 O O . ASN E 1 126 ? 60.914 55.329 34.582 1.00 32.33 126 ASN E O 1
ATOM 5441 N N . GLU E 1 127 ? 59.609 56.842 33.538 1.00 34.89 127 GLU E N 1
ATOM 5442 C CA . GLU E 1 127 ? 60.535 57.927 33.795 1.00 40.04 127 GLU E CA 1
ATOM 5443 C C . GLU E 1 127 ? 60.798 58.167 35.276 1.00 35.10 127 GLU E C 1
ATOM 5444 O O . GLU E 1 127 ? 61.910 58.493 35.671 1.00 37.77 127 GLU E O 1
ATOM 5450 N N . GLU E 1 128 ? 59.779 57.978 36.097 1.00 33.60 128 GLU E N 1
ATOM 5451 C CA . GLU E 1 128 ? 59.939 58.174 37.527 1.00 38.35 128 GLU E CA 1
ATOM 5452 C C . GLU E 1 128 ? 61.090 57.329 38.070 1.00 36.65 128 GLU E C 1
ATOM 5453 O O . GLU E 1 128 ? 61.918 57.800 38.859 1.00 34.80 128 GLU E O 1
ATOM 5459 N N . GLN E 1 129 ? 61.139 56.066 37.651 1.00 32.42 129 GLN E N 1
ATOM 5460 C CA . GLN E 1 129 ? 62.198 55.211 38.148 1.00 32.89 129 GLN E CA 1
ATOM 5461 C C . GLN E 1 129 ? 63.568 55.701 37.706 1.00 29.11 129 GLN E C 1
ATOM 5462 O O . GLN E 1 129 ? 64.547 55.545 38.417 1.00 29.64 129 GLN E O 1
ATOM 5468 N N . ALA E 1 130 ? 63.628 56.269 36.515 1.00 32.63 130 ALA E N 1
ATOM 5469 C CA . ALA E 1 130 ? 64.904 56.746 36.005 1.00 36.22 130 ALA E CA 1
ATOM 5470 C C . ALA E 1 130 ? 65.335 57.956 36.813 1.00 34.19 130 ALA E C 1
ATOM 5471 O O . ALA E 1 130 ? 66.455 58.015 37.302 1.00 32.86 130 ALA E O 1
ATOM 5473 N N . LEU E 1 131 ? 64.433 58.918 36.958 1.00 35.50 131 LEU E N 1
ATOM 5474 C CA . LEU E 1 131 ? 64.772 60.121 37.717 1.00 37.11 131 LEU E CA 1
ATOM 5475 C C . LEU E 1 131 ? 65.175 59.760 39.128 1.00 35.40 131 LEU E C 1
ATOM 5476 O O . LEU E 1 131 ? 66.137 60.325 39.665 1.00 38.36 131 LEU E O 1
ATOM 5481 N N . TYR E 1 132 ? 64.473 58.781 39.712 1.00 35.82 132 TYR E N 1
ATOM 5482 C CA . TYR E 1 132 ? 64.773 58.361 41.069 1.00 32.71 132 TYR E CA 1
ATOM 5483 C C . TYR E 1 132 ? 66.199 57.804 41.182 1.00 38.12 132 TYR E C 1
ATOM 5484 O O . TYR E 1 132 ? 66.871 57.990 42.209 1.00 37.36 132 TYR E O 1
ATOM 5493 N N . ARG E 1 133 ? 66.652 57.103 40.140 1.00 33.78 133 ARG E N 1
ATOM 5494 C CA . ARG E 1 133 ? 67.994 56.523 40.159 1.00 35.87 133 ARG E CA 1
ATOM 5495 C C . ARG E 1 133 ? 69.050 57.517 39.696 1.00 32.95 133 ARG E C 1
ATOM 5496 O O . ARG E 1 133 ? 70.239 57.205 39.620 1.00 35.68 133 ARG E O 1
ATOM 5504 N N . ALA E 1 134 ? 68.596 58.719 39.374 1.00 36.33 134 ALA E N 1
ATOM 5505 C CA . ALA E 1 134 ? 69.494 59.783 38.979 1.00 36.49 134 ALA E CA 1
ATOM 5506 C C . ALA E 1 134 ? 69.624 60.751 40.170 1.00 39.55 134 ALA E C 1
ATOM 5507 O O . ALA E 1 134 ? 70.152 61.848 40.043 1.00 40.90 134 ALA E O 1
ATOM 5509 N N . GLY E 1 135 ? 69.110 60.341 41.320 1.00 39.36 135 GLY E N 1
ATOM 5510 C CA . GLY E 1 135 ? 69.223 61.163 42.511 1.00 43.39 135 GLY E CA 1
ATOM 5511 C C . GLY E 1 135 ? 68.117 62.177 42.754 1.00 44.78 135 GLY E C 1
ATOM 5512 O O . GLY E 1 135 ? 68.235 63.007 43.647 1.00 46.80 135 GLY E O 1
ATOM 5513 N N . LEU E 1 136 ? 67.050 62.133 41.968 1.00 44.16 136 LEU E N 1
ATOM 5514 C CA . LEU E 1 136 ? 65.947 63.073 42.151 1.00 43.97 136 LEU E CA 1
ATOM 5515 C C . LEU E 1 136 ? 64.811 62.456 42.966 1.00 45.26 136 LEU E C 1
ATOM 5516 O O . LEU E 1 136 ? 64.701 61.231 43.095 1.00 42.10 136 LEU E O 1
ATOM 5521 N N . ASN E 1 137 ? 63.968 63.313 43.529 1.00 46.32 137 ASN E N 1
ATOM 5522 C CA . ASN E 1 137 ? 62.834 62.853 44.316 1.00 45.22 137 ASN E CA 1
ATOM 5523 C C . ASN E 1 137 ? 63.192 61.901 45.424 1.00 44.31 137 ASN E C 1
ATOM 5524 O O . ASN E 1 137 ? 62.475 60.923 45.673 1.00 47.39 137 ASN E O 1
ATOM 5529 N N . GLY E 1 138 ? 64.311 62.174 46.085 1.00 42.79 138 GLY E N 1
ATOM 5530 C CA . GLY E 1 138 ? 64.717 61.336 47.196 1.00 43.24 138 GLY E CA 1
ATOM 5531 C C . GLY E 1 138 ? 65.496 60.094 46.838 1.00 45.20 138 GLY E C 1
ATOM 5532 O O . GLY E 1 138 ? 65.841 59.305 47.720 1.00 45.91 138 GLY E O 1
ATOM 5533 N N . GLY E 1 139 ? 65.802 59.920 45.556 1.00 44.99 139 GLY E N 1
ATOM 5534 C CA . GLY E 1 139 ? 66.554 58.745 45.160 1.00 42.67 139 GLY E CA 1
ATOM 5535 C C . GLY E 1 139 ? 68.047 58.930 45.330 1.00 45.74 139 GLY E C 1
ATOM 5536 O O . GLY E 1 139 ? 68.514 59.990 45.752 1.00 45.61 139 GLY E O 1
ATOM 5537 N N . HIS E 1 140 ? 68.803 57.889 44.999 1.00 43.78 140 HIS E N 1
ATOM 5538 C CA . HIS E 1 140 ? 70.263 57.922 45.088 1.00 42.03 140 HIS E CA 1
ATOM 5539 C C . HIS E 1 140 ? 70.813 58.062 43.644 1.00 41.18 140 HIS E C 1
ATOM 5540 O O . HIS E 1 140 ? 70.337 57.404 42.714 1.00 39.17 140 HIS E O 1
ATOM 5547 N N . ASN E 1 141 ? 71.780 58.946 43.444 1.00 38.53 141 ASN E N 1
ATOM 5548 C CA . ASN E 1 141 ? 72.318 59.146 42.107 1.00 36.95 141 ASN E CA 1
ATOM 5549 C C . ASN E 1 141 ? 73.259 57.991 41.803 1.00 37.23 141 ASN E C 1
ATOM 5550 O O . ASN E 1 141 ? 74.370 57.915 42.343 1.00 36.00 141 ASN E O 1
ATOM 5555 N N . HIS E 1 142 ? 72.819 57.091 40.931 1.00 35.39 142 HIS E N 1
ATOM 5556 C CA . HIS E 1 142 ? 73.656 55.954 40.577 1.00 34.70 142 HIS E CA 1
ATOM 5557 C C . HIS E 1 142 ? 74.931 56.344 39.845 1.00 33.93 142 HIS E C 1
ATOM 5558 O O . HIS E 1 142 ? 75.897 55.583 39.845 1.00 33.63 142 HIS E O 1
ATOM 5565 N N . GLY E 1 143 ? 74.938 57.525 39.235 1.00 33.74 143 GLY E N 1
ATOM 5566 C CA . GLY E 1 143 ? 76.133 57.991 38.554 1.00 32.53 143 GLY E CA 1
ATOM 5567 C C . GLY E 1 143 ? 77.314 58.071 39.506 1.00 33.49 143 GLY E C 1
ATOM 5568 O O . GLY E 1 143 ? 78.459 57.849 39.114 1.00 36.78 143 GLY E O 1
ATOM 5569 N N . ASN E 1 144 ? 77.056 58.415 40.762 1.00 33.42 144 ASN E N 1
ATOM 5570 C CA . ASN E 1 144 ? 78.138 58.487 41.746 1.00 35.37 144 ASN E CA 1
ATOM 5571 C C . ASN E 1 144 ? 78.816 57.130 41.835 1.00 37.91 144 ASN E C 1
ATOM 5572 O O . ASN E 1 144 ? 80.045 57.049 41.840 1.00 38.71 144 ASN E O 1
ATOM 5577 N N . ASP E 1 145 ? 78.008 56.070 41.929 1.00 33.28 145 ASP E N 1
ATOM 5578 C CA . ASP E 1 145 ? 78.546 54.712 42.064 1.00 34.00 145 ASP E CA 1
ATOM 5579 C C . ASP E 1 145 ? 79.342 54.352 40.829 1.00 29.95 145 ASP E C 1
ATOM 5580 O O . ASP E 1 145 ? 80.394 53.711 40.923 1.00 33.12 145 ASP E O 1
ATOM 5585 N N . TRP E 1 146 ? 78.827 54.722 39.662 1.00 29.05 146 TRP E N 1
ATOM 5586 C CA . TRP E 1 146 ? 79.558 54.370 38.467 1.00 30.67 146 TRP E CA 1
ATOM 5587 C C . TRP E 1 146 ? 80.906 55.075 38.447 1.00 34.02 146 TRP E C 1
ATOM 5588 O O . TRP E 1 146 ? 81.898 54.470 38.058 1.00 34.09 146 TRP E O 1
ATOM 5599 N N . GLY E 1 147 ? 80.927 56.350 38.867 1.00 37.02 147 GLY E N 1
ATOM 5600 C CA . GLY E 1 147 ? 82.175 57.107 38.931 1.00 32.69 147 GLY E CA 1
ATOM 5601 C C . GLY E 1 147 ? 83.180 56.397 39.828 1.00 34.30 147 GLY E C 1
ATOM 5602 O O . GLY E 1 147 ? 84.371 56.250 39.487 1.00 30.64 147 GLY E O 1
ATOM 5603 N N . SER E 1 148 ? 82.726 55.923 40.984 1.00 33.87 148 SER E N 1
ATOM 5604 C CA . SER E 1 148 ? 83.667 55.224 41.845 1.00 35.19 148 SER E CA 1
ATOM 5605 C C . SER E 1 148 ? 84.110 53.870 41.267 1.00 36.64 148 SER E C 1
ATOM 5606 O O . SER E 1 148 ? 85.263 53.478 41.415 1.00 34.80 148 SER E O 1
ATOM 5609 N N . ALA E 1 149 ? 83.195 53.158 40.608 1.00 33.71 149 ALA E N 1
ATOM 5610 C CA . ALA E 1 149 ? 83.537 51.855 40.035 1.00 32.49 149 ALA E CA 1
ATOM 5611 C C . ALA E 1 149 ? 84.581 52.022 38.933 1.00 29.62 149 ALA E C 1
ATOM 5612 O O . ALA E 1 149 ? 85.509 51.243 38.813 1.00 31.15 149 ALA E O 1
ATOM 5614 N N . ALA E 1 150 ? 84.395 53.042 38.110 1.00 31.29 150 ALA E N 1
ATOM 5615 C CA . ALA E 1 150 ? 85.312 53.318 37.030 1.00 30.39 150 ALA E CA 1
ATOM 5616 C C . ALA E 1 150 ? 86.709 53.555 37.639 1.00 33.38 150 ALA E C 1
ATOM 5617 O O . ALA E 1 150 ? 87.710 52.994 37.190 1.00 35.58 150 ALA E O 1
ATOM 5619 N N . VAL E 1 151 ? 86.773 54.369 38.682 1.00 32.92 151 VAL E N 1
ATOM 5620 C CA . VAL E 1 151 ? 88.060 54.638 39.286 1.00 35.80 151 VAL E CA 1
ATOM 5621 C C . VAL E 1 151 ? 88.683 53.369 39.798 1.00 35.52 151 VAL E C 1
ATOM 5622 O O . VAL E 1 151 ? 89.839 53.077 39.497 1.00 35.94 151 VAL E O 1
ATOM 5626 N N . GLU E 1 152 ? 87.914 52.610 40.563 1.00 34.91 152 GLU E N 1
ATOM 5627 C CA . GLU E 1 152 ? 88.418 51.367 41.108 1.00 33.74 152 GLU E CA 1
ATOM 5628 C C . GLU E 1 152 ? 88.892 50.400 40.036 1.00 34.14 152 GLU E C 1
ATOM 5629 O O . GLU E 1 152 ? 89.958 49.809 40.161 1.00 33.02 152 GLU E O 1
ATOM 5635 N N . MET E 1 153 ? 88.118 50.246 38.973 1.00 32.98 153 MET E N 1
ATOM 5636 C CA . MET E 1 153 ? 88.513 49.306 37.924 1.00 32.76 153 MET E CA 1
ATOM 5637 C C . MET E 1 153 ? 89.687 49.871 37.138 1.00 35.98 153 MET E C 1
ATOM 5638 O O . MET E 1 153 ? 90.545 49.116 36.663 1.00 37.52 153 MET E O 1
ATOM 5643 N N . GLY E 1 154 ? 89.713 51.190 36.969 1.00 36.95 154 GLY E N 1
ATOM 5644 C CA . GLY E 1 154 ? 90.815 51.798 36.245 1.00 41.14 154 GLY E CA 1
ATOM 5645 C C . GLY E 1 154 ? 92.100 51.491 37.004 1.00 43.46 154 GLY E C 1
ATOM 5646 O O . GLY E 1 154 ? 93.113 51.100 36.433 1.00 45.10 154 GLY E O 1
ATOM 5647 N N . LEU E 1 155 ? 92.058 51.634 38.315 1.00 44.19 155 LEU E N 1
ATOM 5648 C CA . LEU E 1 155 ? 93.242 51.368 39.103 1.00 47.86 155 LEU E CA 1
ATOM 5649 C C . LEU E 1 155 ? 93.645 49.900 39.111 1.00 52.26 155 LEU E C 1
ATOM 5650 O O . LEU E 1 155 ? 94.826 49.583 38.968 1.00 51.04 155 LEU E O 1
ATOM 5655 N N . LYS E 1 156 ? 92.676 49.000 39.270 1.00 52.69 156 LYS E N 1
ATOM 5656 C CA . LYS E 1 156 ? 93.007 47.587 39.313 1.00 57.52 156 LYS E CA 1
ATOM 5657 C C . LYS E 1 156 ? 93.521 47.084 37.993 1.00 60.55 156 LYS E C 1
ATOM 5658 O O . LYS E 1 156 ? 94.102 46.004 37.925 1.00 65.11 156 LYS E O 1
ATOM 5664 N N . ALA E 1 157 ? 93.319 47.870 36.946 1.00 65.89 157 ALA E N 1
ATOM 5665 C CA . ALA E 1 157 ? 93.792 47.491 35.624 1.00 71.70 157 ALA E CA 1
ATOM 5666 C C . ALA E 1 157 ? 95.264 47.899 35.508 1.00 75.98 157 ALA E C 1
ATOM 5667 O O . ALA E 1 157 ? 95.871 47.747 34.452 1.00 78.34 157 ALA E O 1
ATOM 5669 N N . LEU E 1 158 ? 95.833 48.406 36.602 1.00 79.67 158 LEU E N 1
ATOM 5670 C CA . LEU E 1 158 ? 97.239 48.832 36.624 1.00 84.49 158 LEU E CA 1
ATOM 5671 C C . LEU E 1 158 ? 98.016 48.168 37.786 1.00 87.78 158 LEU E C 1
ATOM 5672 O O . LEU E 1 158 ? 98.823 47.242 37.518 1.00 89.23 158 LEU E O 1
#

Radius of gyration: 26.01 Å; Cα contacts (8 Å, |Δi|>4): 1782; chains: 5; bounding box: 54×73×71 Å

Foldseek 3Di:
DDDQAADQPFQEEEEEAPPLVLLQVLLQVLLLCLNCVRHVHDPVSYHYHYDHALLCQLVVVLVVCVVDPGLAYEYAHEQEDDDDCVLVVSVVVSVVSQVVSCVVVVHHYFYRYHRYHDVVVSNLCSVPPNHDRCSSVSNVVRSVSSVVSD/DQAADQPFQEEEEEAPPPVLLVVLLQVLLLCLNCVPHVHDPVSYHYHYDHALLCQLVVVLVVCVVDPGLAYEYAHEQEDDDDCVLVVSVVVSVVSQVVSCVVVVRHYFYNYHSYHDVVVSNLCSVPPNHDRCSSVSSVVRSVSSVVSD/DLLPAACQPFQEEEEEAPPPVLLQVLLQVLLLCLNCVRHVHDPVRYHYHYDHALLCQLVVVLVVCVVDPGLAYEYAHEQEDDDDCVLVVSVVVSVVSQVVSCVVPVRHYQYNYHRYHDVVVSNLCSVPPNHDRCSSVSSSVRSVSSVVSVD/DDDQAADQPFQEEEEEAPPLVLLVVLLQVLLLCLNCVRHVHDPVSYHYHYDHALLCQLVVVLVVCVVDPGLAYEYAHEQEDDDDCVLVVSVVVSVVSQVVSCVVPVHHYFYRYHRYHDSVVSNLCSVPPNHDRCSSVSNVVRSVSSVVSD/DAADQPFQEEEEEAPPPVLLVVLLQVLLVCLNCVPHVHDPVRYHYHYHHALLCQLVVVLVVCVVDPGLAYEYAHEQEDDDDCVLVVSVVVSVVSQVVSCVVVVRHYQYRYHRYHDVVVSNLCSVPPNHDRCSSVSSVVRSVSSVVSD

B-factor: mean 40.9, std 14.3, range [15.31, 111.11]

Secondary structure (DSSP, 8-state):
-------TT--EEEEE--TTHHHHHHHHHHHHHIIIIIH---GGGEEEEE-SSGGGHHHHHHHHHHHS--SEEEEEEEEE--SSSHHHHHHHHHHHHHHHHHHHH---EEEEEEEESSHHHHHHHBT-TT--BHHHHHHHHHHHHHHHT-/-----TT--EEEEE--TTHHHHHHHHHHHHHIIIIIH---GGGEEEEE-SSGGGHHHHHHHHHHHS--SEEEEEEEEE--SSSHHHHHHHHHHHHHHHHHHHH-S-EEEEEEEESSHHHHHHTBT-TT--BHHHHHHHHHHHHHHHT-/-GGG---TT--EEEEEE-TTHHHHHHHHHHHHHHHHHHH---GGGEEEEEESSGGGHHHHHHHHHHHS--SEEEEEEEEE--SSSHHHHHHHHHHHHHHHHHHHH---EEEEEEEESSHHHHHHHBT-TT--BHHHHHHHHHHHHHHHHH-/-------TT--EEEEEE-TTHHHHHHHHHHHHHIIIIIH---GGGEEEEEESSGGGHHHHHHHHHHHS--SEEEEEEEEE--SSSHHHHHHHHHHHHHHHHHHHH-S-EEEEEEEESSHHHHHHHBT-TT--BHHHHHHHHHHHHHHHT-/----TT--EEEEE--TTHHHHHHHHHHHHHIIIIIH---GGGEEEEE-SSGGGHHHHHHHHHHHS--SEEEEEEEEE--SSSHHHHHHHHHHHHHHHHHHHH-S-EEEEEEEESSHHHHHHTBT-TT--BHHHHHHHHHHHHHHHT-

GO terms:
  GO:0000906 6,7-dimethyl-8-ribityllumazine synthase activity (F, IDA)
  GO:1902444 riboflavin binding (F, IDA)
  GO:0009231 riboflavin biosynthetic process (P, EXP)
  GO:0005634 nucleus (C, HDA)
  GO:0005737 cytoplasm (C, HDA)
  GO:0005515 protein binding (F, IPI)

InterPro domains:
  IPR002180 Lumazine/riboflavin synthase [PF00885] (18-153)
  IPR034964 Lumazine synthase [MF_00178] (13-158)
  IPR034964 Lumazine synthase [PTHR21058] (14-154)
  IPR034964 Lumazine synthase [TIGR00114] (19-153)
  IPR034964 Lumazine synthase [cd09209] (20-153)
  IPR036467 Lumazine/riboflavin synthase superfamily [G3DSA:3.40.50.960] (1-159)
  IPR036467 Lumazine/riboflavin synthase superfamily [SSF52121] (12-154)

Sequence (746 aa):
NPSDLKGPELRILIVHARGNLQAIEPLVKGAVETMIEKHDVKLENIDIESVPGSWELPQGIRASIARNTYDAVIGIGVLIKGSTMHFEYISEAVVHHGLMRVGLDSGVPVILGLLTVLNEEQALYRAGLNGGHNHGNDWGSAAVEMGLKALSDLKGPELRILIVHARGNLQAIEPLVKGAVETMIEKHDVKLENIDIESVPGSWELPQGIRASIARNTYDAVIGIGVLIKGSTMHFEYISEAVVHHGLMRVGLDSGVPVILGLLTVLNEEQALYRAGLNGGHNHGNDWGSAAVEMGLKALNPSDLKGPELRILIVHARGNLQAIEPLVKGAVETMIEKHDVKLENIDIESVPGSWELPQGIRASIARNTYDAVIGIGVLIKGSTMHFEYISEAVVHHGLMRVGLDSGVPVILGLLTVLNEEQALYRAGLNGGHNHGNDWGSAAVEMGLKALYNPSDLKGPELRILIVHARGNLQAIEPLVKGAVETMIEKHDVKLENIDIESVPGSWELPQGIRASIARNTYDAVIGIGVLIKGSTMHFEYISEAVVHHGLMRVGLDSGVPVILGLLTVLNEEQALYRAGLNGGHNHGNDWGSAAVEMGLKALDLKGPELRILIVHARGNLQAIEPLVKGAVETMIEKHDVKLENIDIESVPGSWELPQGIRASIARNTYDAVIGIGVLIKGSTMHFEYISEAVVHHGLMRVGLDSGVPVILGLLTVLNEEQALYRAGLNGGHNHGNDWGSAAVEMGLKAL

Organism: Schizosaccharomyces pombe (strain 972 / ATCC 24843) (NCBI:txid284812)

Solvent-accessible surface area: 27414 Å² total; per-residue (Å²): 128,49,104,114,42,95,2,51,149,4,100,0,0,0,1,26,1,92,34,63,88,120,1,2,119,24,0,17,127,5,0,16,67,15,0,54,130,130,11,68,3,95,105,131,38,14,56,83,51,22,3,30,20,8,14,9,0,0,11,8,0,78,27,2,26,80,131,78,89,13,15,0,0,0,0,0,0,5,19,46,60,44,74,8,45,78,6,42,16,7,0,40,7,0,2,41,0,0,5,50,4,0,3,72,49,28,26,9,1,2,11,0,2,10,3,1,84,62,67,113,27,0,20,103,45,1,29,62,118,76,15,99,26,56,0,47,64,28,0,30,7,0,0,5,8,0,43,63,50,139,100,126,60,94,1,52,147,9,98,0,0,0,0,14,1,48,34,59,80,118,1,2,117,26,0,18,125,5,0,17,63,17,0,52,129,99,3,65,4,98,113,131,35,15,52,84,48,8,4,29,21,8,17,10,0,0,14,8,0,78,30,1,25,80,135,78,89,11,24,0,0,0,0,0,0,6,20,50,64,43,76,7,45,76,6,41,19,7,0,40,8,0,2,39,0,0,4,49,2,0,4,72,50,26,26,8,0,2,11,0,3,9,3,0,84,62,69,116,28,0,19,102,46,1,28,65,119,75,16,97,26,57,0,48,66,27,0,31,7,0,0,7,8,0,56,71,48,145,151,69,52,103,50,90,1,52,136,2,93,0,0,0,0,26,1,91,34,61,91,118,1,2,119,24,0,18,125,6,0,17,66,17,0,51,129,88,0,66,4,98,105,131,39,12,55,81,50,21,4,30,21,7,16,9,0,0,13,8,0,76,28,1,26,81,115,77,88,11,6,0,0,0,0,0,0,7,19,47,61,44,73,7,47,79,5,42,16,6,0,37,7,0,2,42,0,0,6,49,2,0,6,71,48,28,25,8,1,3,12,0,3,9,4,0,86,60,64,116,28,0,20,100,45,1,29,62,116,75,16,94,24,58,0,51,68,25,0,20,8,0,0,6,7,0,30,73,41,78,160,126,53,98,113,39,94,1,50,147,1,97,0,0,0,1,26,1,72,36,61,91,117,1,2,122,26,0,17,126,5,0,17,65,17,0,52,128,125,8,67,4,100,106,133,38,13,55,82,52,22,3,31,21,7,16,10,0,0,15,8,0,75,28,1,26,81,113,79,90,13,9,0,0,0,0,0,0,6,20,47,62,45,73,8,45,80,6,43,18,6,0,41,8,0,2,44,0,0,3,51,4,0,5,73,47,27,25,9,1,3,12,0,3,10,3,0,85,63,65,114,28,0,20,102,44,1,30,60,118,74,17,101,25,57,0,44,66,26,0,29,7,0,0,5,7,0,50,71,45,147,177,69,98,0,52,146,2,98,0,0,0,0,15,2,48,33,61,71,120,1,1,122,26,0,17,128,5,0,19,66,17,0,55,126,130,11,66,4,99,110,130,39,16,55,83,49,8,4,31,20,8,14,10,0,0,12,8,0,75,27,2,25,81,139,76,86,13,11,0,0,0,0,0,0,6,20,50,62,44,74,8,47,79,6,41,18,7,0,38,7,0,2,42,0,0,3,49,4,0,6,72,50,27,26,9,1,3,12,0,3,10,3,1,85,61,68,110,28,0,18,102,46,1,30,60,118,74,18,96,25,55,0,50,65,27,0,30,8,0,0,8,8,0,49,77,46,141